Protein 6BG8 (pdb70)

Foldseek 3Di:
DFFDAFDLPLQLQAQEEEAQAEEEAPQAAEERHEYEHQHDAPVRYYHFDDDDAPQDTPRYYNYGYAYQVQDPVVDDQDPPDPGSNRSSVRNLVSLVRNLVQLQDPDGPPAHEDAADQEQAPDEDEAGHHEDLAHHEDEPAEHEYAPQQALQHAHGYAYNAEYEYEPPHQEYHYDRNDFLARYEYHYQAEYEGYAQYEEGHAYSYQAEYEYDHAYEYEDHHYHSHYYYYYYNYYGYHGDD/DFFDAFDLPLQLQAQEEEAQAEEEAPQAAEERHEYEHQHDAPVRYYHFDDDPAAQDTPRYYNYGYAYQPQDPVVDDDDPPDPGSNRSSVRNLVSLVRNLCQLQDPDGPPAHEAAADQEQAPEEDEAGEHEDLDHHEDEPAEHEYAPQQALLHAHGYAYNAEYEYEPPHQEYHYDNNDFLARYEYHYQAEYERYAQYEEGHAYSYQAEYEYDAAYEYEDHHYHNHYYYYYYNYYGYHTDD

Structure (mmCIF, N/CA/C/O backbone):
data_6BG8
#
_entry.id   6BG8
#
_cell.length_a   44.288
_cell.length_b   80.278
_cell.length_c   72.736
_cell.angle_alpha   90.000
_cell.angle_beta   105.519
_cell.angle_gamma   90.000
#
_symmetry.space_group_name_H-M   'P 1 21 1'
#
loop_
_entity.id
_entity.type
_entity.pdbx_description
1 polymer 'Ig domain protein, group 2 domain protein'
2 non-polymer 'SULFATE ION'
3 non-polymer GLYCEROL
4 non-polymer 'CHLORIDE ION'
5 non-polymer 'PHOSPHATE ION'
6 water water
#
loop_
_atom_site.group_PDB
_atom_site.id
_atom_site.type_symbol
_atom_site.label_atom_id
_atom_site.label_alt_id
_atom_site.label_comp_id
_atom_site.label_asym_id
_atom_site.label_entity_id
_atom_site.label_seq_id
_atom_site.pdbx_PDB_ins_code
_atom_site.Cartn_x
_atom_site.Cartn_y
_atom_site.Cartn_z
_atom_site.occupancy
_atom_site.B_iso_or_equiv
_atom_site.auth_seq_id
_atom_site.auth_comp_id
_atom_site.auth_asym_id
_atom_site.auth_atom_id
_atom_site.pdbx_PDB_model_num
ATOM 1 N N . MET A 1 1 ? -7.93394 -8.44361 5.96228 1.000 18.62267 1 MET A N 1
ATOM 2 C CA . MET A 1 1 ? -7.55889 -9.79402 6.35532 1.000 18.06247 1 MET A CA 1
ATOM 3 C C . MET A 1 1 ? -6.75086 -9.76318 7.64086 1.000 12.48622 1 MET A C 1
ATOM 4 O O . MET A 1 1 ? -6.19391 -8.72562 8.01240 1.000 11.34760 1 MET A O 1
ATOM 9 N N . ASN A 1 2 ? -6.69219 -10.91202 8.30303 1.000 9.05018 2 ASN A N 1
ATOM 10 C CA . ASN A 1 2 ? -5.88864 -11.04248 9.50805 1.000 7.15996 2 ASN A CA 1
ATOM 11 C C . ASN A 1 2 ? -4.43517 -10.70250 9.19619 1.000 10.45189 2 ASN A C 1
ATOM 12 O O . ASN A 1 2 ? -3.88175 -11.22405 8.21846 1.000 10.63827 2 ASN A O 1
ATOM 17 N N . PRO A 1 3 ? -3.78482 -9.85147 9.98749 1.000 7.54498 3 PRO A N 1
ATOM 18 C CA . PRO A 1 3 ? -2.35157 -9.60868 9.77429 1.000 8.08239 3 PRO A CA 1
ATOM 19 C C . PRO A 1 3 ? -1.55135 -10.88946 9.93761 1.000 9.59337 3 PRO A C 1
ATOM 20 O O . PRO A 1 3 ? -1.91828 -11.78845 10.70082 1.000 8.55042 3 PRO A O 1
ATOM 24 N N . LEU A 1 4 ? -0.44551 -10.96380 9.20213 1.000 5.82169 4 LEU A N 1
ATOM 25 C CA . LEU A 1 4 ? 0.51592 -12.04120 9.37406 1.000 8.19075 4 LEU A CA 1
ATOM 26 C C . LEU A 1 4 ? 1.39499 -11.73439 10.57938 1.000 6.39954 4 LEU A C 1
ATOM 27 O O . LEU A 1 4 ? 1.97127 -10.64750 10.67665 1.000 6.94682 4 LEU A O 1
ATOM 32 N N . ALA A 1 5 ? 1.46089 -12.66772 11.51509 1.000 5.53472 5 ALA A N 1
ATOM 33 C CA . ALA A 1 5 ? 2.30608 -12.46016 12.68453 1.000 6.62192 5 ALA A CA 1
ATOM 34 C C . ALA A 1 5 ? 3.76948 -12.67833 12.31724 1.000 4.50984 5 ALA A C 1
ATOM 35 O O . ALA A 1 5 ? 4.07752 -13.41265 11.37167 1.000 7.78093 5 ALA A O 1
ATOM 37 N N . PRO A 1 6 ? 4.69315 -12.06117 13.05283 1.000 7.30977 6 PRO A N 1
ATOM 38 C CA . PRO A 1 6 ? 6.11377 -12.31016 12.80578 1.000 7.62995 6 PRO A CA 1
ATOM 39 C C . PRO A 1 6 ? 6.50952 -13.72503 13.18757 1.000 8.52720 6 PRO A C 1
ATOM 40 O O . PRO A 1 6 ? 5.85868 -14.39587 13.98978 1.000 10.61271 6 PRO A O 1
ATOM 44 N N A GLU A 1 7 ? 7.59079 -14.18027 12.56637 0.583 8.77725 7 GLU A N 1
ATOM 45 N N B GLU A 1 7 ? 7.61353 -14.17862 12.59970 0.417 8.81951 7 GLU A N 1
ATOM 46 C CA A GLU A 1 7 ? 8.25908 -15.40832 12.96666 0.583 8.90879 7 GLU A CA 1
ATOM 47 C CA B GLU A 1 7 ? 8.22141 -15.44893 12.97710 0.417 8.94267 7 GLU A CA 1
ATOM 48 C C A GLU A 1 7 ? 9.25069 -15.07365 14.07393 0.583 8.97741 7 GLU A C 1
ATOM 49 C C B GLU A 1 7 ? 9.30425 -15.19022 14.01993 0.417 9.04441 7 GLU A C 1
ATOM 50 O O A GLU A 1 7 ? 10.13449 -14.22945 13.88493 0.583 9.60799 7 GLU A O 1
ATOM 51 O O B GLU A 1 7 ? 10.30722 -14.52614 13.73049 0.417 8.96856 7 GLU A O 1
ATOM 62 N N . LEU A 1 8 ? 9.10605 -15.72568 15.22757 1.000 7.25320 8 LEU A N 1
ATOM 63 C CA . LEU A 1 8 ? 10.02405 -15.47385 16.33497 1.000 4.93263 8 LEU A CA 1
ATOM 64 C C . LEU A 1 8 ? 11.22418 -16.40764 16.34295 1.000 7.10455 8 LEU A C 1
ATOM 65 O O . LEU A 1 8 ? 12.23396 -16.08579 16.97251 1.000 7.49639 8 LEU A O 1
ATOM 70 N N . GLY A 1 9 ? 11.14598 -17.54425 15.66630 1.000 9.01770 9 GLY A N 1
ATOM 71 C CA . GLY A 1 9 ? 12.29464 -18.42725 15.63341 1.000 9.09728 9 GLY A CA 1
ATOM 72 C C . GLY A 1 9 ? 12.66754 -18.85592 17.03568 1.000 5.43133 9 GLY A C 1
ATOM 73 O O . GLY A 1 9 ? 11.80963 -19.21628 17.85218 1.000 8.22547 9 GLY A O 1
ATOM 74 N N . GLU A 1 10 ? 13.96453 -18.77284 17.33365 1.000 7.77339 10 GLU A N 1
ATOM 75 C CA . GLU A 1 10 ? 14.46191 -19.25653 18.61546 1.000 8.17401 10 GLU A CA 1
ATOM 76 C C . GLU A 1 10 ? 13.95518 -18.42067 19.78261 1.000 7.13746 10 GLU A C 1
ATOM 77 O O . GLU A 1 10 ? 13.87393 -18.92321 20.90965 1.000 8.05540 10 GLU A O 1
ATOM 83 N N . VAL A 1 11 ? 13.62719 -17.14484 19.55597 1.000 6.27461 11 VAL A N 1
ATOM 84 C CA . VAL A 1 11 ? 13.30655 -16.29704 20.70331 1.000 6.83228 11 VAL A CA 1
ATOM 85 C C . VAL A 1 11 ? 11.88286 -16.48910 21.19948 1.000 10.04551 11 VAL A C 1
ATOM 86 O O . VAL A 1 11 ? 11.50988 -15.87428 22.20786 1.000 8.29518 11 VAL A O 1
ATOM 90 N N . ALA A 1 12 ? 11.08165 -17.33889 20.54305 1.000 8.42840 12 ALA A N 1
ATOM 91 C CA . ALA A 1 12 ? 9.78116 -17.71549 21.09704 1.000 11.76221 12 ALA A CA 1
ATOM 92 C C . ALA A 1 12 ? 9.90804 -18.32327 22.48942 1.000 7.69085 12 ALA A C 1
ATOM 93 O O . ALA A 1 12 ? 8.96683 -18.25153 23.28553 1.000 10.69886 12 ALA A O 1
ATOM 95 N N . ARG A 1 13 ? 11.06435 -18.91488 22.80547 1.000 9.01722 13 ARG A N 1
ATOM 96 C CA . ARG A 1 13 ? 11.25593 -19.55759 24.10184 1.000 8.35980 13 ARG A CA 1
ATOM 97 C C . ARG A 1 13 ? 11.37164 -18.56271 25.24658 1.000 7.29775 13 ARG A C 1
ATOM 98 O O . ARG A 1 13 ? 11.24775 -18.96066 26.40997 1.000 8.64855 13 ARG A O 1
ATOM 106 N N . PHE A 1 14 ? 11.65135 -17.29757 24.96312 1.000 7.53698 14 PHE A N 1
ATOM 107 C CA . PHE A 1 14 ? 11.95592 -16.34560 26.02511 1.000 7.66966 14 PHE A CA 1
ATOM 108 C C . PHE A 1 14 ? 10.69532 -15.66119 26.52916 1.000 12.06863 14 PHE A C 1
ATOM 109 O O . PHE A 1 14 ? 9.84749 -15.23381 25.73698 1.000 8.64912 14 PHE A O 1
ATOM 117 N N . ALA A 1 15 ? 10.58185 -15.56844 27.85512 1.000 7.86527 15 ALA A N 1
ATOM 118 C CA . ALA A 1 15 ? 9.71032 -14.57694 28.47353 1.000 4.35141 15 ALA A CA 1
ATOM 119 C C . ALA A 1 15 ? 10.33571 -13.18752 28.39415 1.000 6.61978 15 ALA A C 1
ATOM 120 O O . ALA A 1 15 ? 9.63934 -12.19125 28.17154 1.000 8.50882 15 ALA A O 1
ATOM 122 N N . MET A 1 16 ? 11.65467 -13.10110 28.57203 1.000 6.65144 16 MET A N 1
ATOM 123 C CA . MET A 1 16 ? 12.35297 -11.82700 28.54174 1.000 8.20078 16 MET A CA 1
ATOM 124 C C . MET A 1 16 ? 13.70947 -12.01170 27.88683 1.000 6.59177 16 MET A C 1
ATOM 125 O O . MET A 1 16 ? 14.41050 -12.99122 28.15355 1.000 6.99120 16 MET A O 1
ATOM 130 N N . LEU A 1 17 ? 14.07615 -11.05462 27.04316 1.000 5.93358 17 LEU A N 1
ATOM 131 C CA . LEU A 1 17 ? 15.32954 -11.13369 26.30515 1.000 4.77187 17 LEU A CA 1
ATOM 132 C C . LEU A 1 17 ? 15.82112 -9.72243 26.03844 1.000 5.08063 17 LEU A C 1
ATOM 133 O O . LEU A 1 17 ? 15.06233 -8.88753 25.53969 1.000 7.38918 17 LEU A O 1
ATOM 138 N N . ALA A 1 18 ? 17.08464 -9.45724 26.35597 1.000 5.78289 18 ALA A N 1
ATOM 139 C CA . ALA A 1 18 ? 17.63475 -8.12352 26.18569 1.000 6.85051 18 ALA A CA 1
ATOM 140 C C . ALA A 1 18 ? 19.06579 -8.21381 25.67427 1.000 4.77489 18 ALA A C 1
ATOM 141 O O . ALA A 1 18 ? 19.75566 -9.21589 25.86335 1.000 5.41936 18 ALA A O 1
ATOM 143 N N . SER A 1 19 ? 19.50101 -7.13723 25.01669 1.000 7.56709 19 SER A N 1
ATOM 144 C CA . SER A 1 19 ? 20.89157 -7.02979 24.58983 1.000 5.90114 19 SER A CA 1
ATOM 145 C C . SER A 1 19 ? 21.83323 -6.86802 25.77965 1.000 7.67459 19 SER A C 1
ATOM 146 O O . SER A 1 19 ? 22.86838 -7.54189 25.86150 1.000 5.16733 19 SER A O 1
ATOM 149 N N . GLN A 1 20 ? 21.50793 -5.96760 26.70861 1.000 4.72108 20 GLN A N 1
ATOM 150 C CA . GLN A 1 20 ? 22.49100 -5.50833 27.69031 1.000 6.35433 20 GLN A CA 1
ATOM 151 C C . GLN A 1 20 ? 22.26022 -6.04269 29.09228 1.000 9.80990 20 GLN A C 1
ATOM 152 O O . GLN A 1 20 ? 23.21606 -6.45092 29.75892 1.000 7.26289 20 GLN A O 1
ATOM 158 N N . ALA A 1 21 ? 21.01871 -6.05434 29.56276 1.000 4.55700 21 ALA A N 1
ATOM 159 C CA . ALA A 1 21 ? 20.77189 -6.39862 30.96119 1.000 2.77057 21 ALA A CA 1
ATOM 160 C C . ALA A 1 21 ? 19.30334 -6.72824 31.16333 1.000 8.01750 21 ALA A C 1
ATOM 161 O O . ALA A 1 21 ? 18.43006 -6.22442 30.45019 1.000 6.66183 21 ALA A O 1
ATOM 163 N N . ILE A 1 22 ? 19.04752 -7.58379 32.14814 1.000 6.61767 22 ILE A N 1
ATOM 164 C CA . ILE A 1 22 ? 17.70857 -7.79938 32.68793 1.000 6.40047 22 ILE A CA 1
ATOM 165 C C . ILE A 1 22 ? 17.82377 -7.63209 34.19125 1.000 8.54260 22 ILE A C 1
ATOM 166 O O . ILE A 1 22 ? 18.67332 -8.27228 34.82474 1.000 8.06871 22 ILE A O 1
ATOM 171 N N . THR A 1 23 ? 17.01588 -6.74621 34.75615 1.000 8.97409 23 THR A N 1
ATOM 172 C CA . THR A 1 23 ? 17.09828 -6.44787 36.17872 1.000 6.45246 23 THR A CA 1
ATOM 173 C C . THR A 1 23 ? 15.71604 -6.49406 36.80730 1.000 8.76386 23 THR A C 1
ATOM 174 O O . THR A 1 23 ? 14.69610 -6.30640 36.13659 1.000 9.21170 23 THR A O 1
ATOM 178 N N . THR A 1 24 ? 15.70281 -6.72944 38.12309 1.000 7.80385 24 THR A N 1
ATOM 179 C CA . THR A 1 24 ? 14.46497 -6.71621 38.88663 1.000 9.10319 24 THR A CA 1
ATOM 180 C C . THR A 1 24 ? 14.73739 -6.22202 40.29855 1.000 9.90104 24 THR A C 1
ATOM 181 O O . THR A 1 24 ? 15.81598 -6.43806 40.86738 1.000 7.89040 24 THR A O 1
ATOM 185 N N . THR A 1 25 ? 13.74617 -5.53604 40.84497 1.000 7.72531 25 THR A N 1
ATOM 186 C CA . THR A 1 25 ? 13.64935 -5.37369 42.27903 1.000 7.56014 25 THR A CA 1
ATOM 187 C C . THR A 1 25 ? 13.07285 -6.65205 42.88309 1.000 7.54588 25 THR A C 1
ATOM 188 O O . THR A 1 25 ? 12.70605 -7.59229 42.17544 1.000 8.02751 25 THR A O 1
ATOM 192 N N . SER A 1 26 ? 13.02021 -6.70383 44.21040 1.000 7.83565 26 SER A N 1
ATOM 193 C CA . SER A 1 26 ? 12.47415 -7.89484 44.83807 1.000 4.77045 26 SER A CA 1
ATOM 194 C C . SER A 1 26 ? 10.97482 -7.99633 44.54540 1.000 8.03379 26 SER A C 1
ATOM 195 O O . SER A 1 26 ? 10.31465 -7.01143 44.21035 1.000 12.15134 26 SER A O 1
ATOM 198 N N . GLY A 1 27 ? 10.44673 -9.21118 44.64216 1.000 8.66902 27 GLY A N 1
ATOM 199 C CA . GLY A 1 27 ? 9.01805 -9.42490 44.53675 1.000 10.44199 27 GLY A CA 1
ATOM 200 C C . GLY A 1 27 ? 8.49553 -9.80668 43.17087 1.000 8.51294 27 GLY A C 1
ATOM 201 O O . GLY A 1 27 ? 7.26822 -9.81604 42.97833 1.000 9.55540 27 GLY A O 1
ATOM 202 N N . SER A 1 28 ? 9.37049 -10.11963 42.22238 1.000 7.13110 28 SER A N 1
ATOM 203 C CA . SER A 1 28 ? 8.96736 -10.50394 40.87804 1.000 5.51923 28 SER A CA 1
ATOM 204 C C . SER A 1 28 ? 8.77594 -12.01515 40.79094 1.000 9.70416 28 SER A C 1
ATOM 205 O O . SER A 1 28 ? 9.35502 -12.78845 41.56215 1.000 10.60118 28 SER A O 1
ATOM 208 N N . ALA A 1 29 ? 7.94438 -12.42933 39.83562 1.000 7.66029 29 ALA A N 1
ATOM 209 C CA . ALA A 1 29 ? 7.66868 -13.84491 39.59170 1.000 10.10209 29 ALA A CA 1
ATOM 210 C C . ALA A 1 29 ? 7.48997 -14.03871 38.09623 1.000 8.46341 29 ALA A C 1
ATOM 211 O O . ALA A 1 29 ? 6.48736 -13.58138 37.53671 1.000 10.54261 29 ALA A O 1
ATOM 213 N N . ILE A 1 30 ? 8.43710 -14.72722 37.45223 1.000 9.40754 30 ILE A N 1
ATOM 214 C CA . ILE A 1 30 ? 8.39652 -14.97810 36.01304 1.000 9.87297 30 ILE A CA 1
ATOM 215 C C . ILE A 1 30 ? 8.12406 -16.45931 35.78963 1.000 8.08542 30 ILE A C 1
ATOM 216 O O . ILE A 1 30 ? 8.66717 -17.30963 36.50345 1.000 9.35825 30 ILE A O 1
ATOM 221 N N . VAL A 1 31 ? 7.26791 -16.76817 34.80459 1.000 8.74609 31 VAL A N 1
ATOM 222 C CA . VAL A 1 31 ? 6.74071 -18.11799 34.60851 1.000 7.34854 31 VAL A CA 1
ATOM 223 C C . VAL A 1 31 ? 6.72558 -18.48114 33.12464 1.000 8.12320 31 VAL A C 1
ATOM 224 O O . VAL A 1 31 ? 6.38056 -17.65356 32.27387 1.000 10.54613 31 VAL A O 1
ATOM 228 N N . ASP A 1 32 ? 7.11017 -19.72611 32.82349 1.000 8.95074 32 ASP A N 1
ATOM 229 C CA . ASP A 1 32 ? 6.85702 -20.41229 31.55052 1.000 8.20037 32 ASP A CA 1
ATOM 230 C C . ASP A 1 32 ? 7.70443 -19.89033 30.39613 1.000 10.72570 32 ASP A C 1
ATOM 231 O O . ASP A 1 32 ? 7.39835 -20.16969 29.23122 1.000 9.75651 32 ASP A O 1
ATOM 236 N N . GLY A 1 33 ? 8.76428 -19.13952 30.67981 1.000 8.82356 33 GLY A N 1
ATOM 237 C CA . GLY A 1 33 ? 9.66272 -18.69498 29.63173 1.000 10.55806 33 GLY A CA 1
ATOM 238 C C . GLY A 1 33 ? 11.07142 -18.55819 30.16674 1.000 8.70840 33 GLY A C 1
ATOM 239 O O . GLY A 1 33 ? 11.29619 -18.50727 31.37736 1.000 10.73803 33 GLY A O 1
ATOM 240 N N . ASP A 1 34 ? 12.01618 -18.47420 29.24033 1.000 9.28362 34 ASP A N 1
ATOM 241 C CA . ASP A 1 34 ? 13.43054 -18.31566 29.55061 1.000 6.38271 34 ASP A CA 1
ATOM 242 C C . ASP A 1 34 ? 13.81255 -16.83839 29.65682 1.000 7.12026 34 ASP A C 1
ATOM 243 O O . ASP A 1 34 ? 13.09481 -15.94560 29.20229 1.000 7.41573 34 ASP A O 1
ATOM 248 N N . LEU A 1 35 ? 14.97480 -16.59494 30.25213 1.000 6.67104 35 LEU A N 1
ATOM 249 C CA . LEU A 1 35 ? 15.58500 -15.27291 30.31204 1.000 5.20365 35 LEU A CA 1
ATOM 250 C C . LEU A 1 35 ? 16.89036 -15.30561 29.53070 1.000 7.01648 35 LEU A C 1
ATOM 251 O O . LEU A 1 35 ? 17.64121 -16.28550 29.60108 1.000 9.36793 35 LEU A O 1
ATOM 256 N N . GLY A 1 36 ? 17.16445 -14.23911 28.78900 1.000 7.62026 36 GLY A N 1
ATOM 257 C CA . GLY A 1 36 ? 18.41787 -14.18094 28.06936 1.000 5.78297 36 GLY A CA 1
ATOM 258 C C . GLY A 1 36 ? 18.99928 -12.79041 27.97996 1.000 8.71077 36 GLY A C 1
ATOM 259 O O . GLY A 1 36 ? 18.25842 -11.81439 27.82980 1.000 6.57050 36 GLY A O 1
ATOM 260 N N . ILE A 1 37 ? 20.32823 -12.69851 28.09027 1.000 4.80891 37 ILE A N 1
ATOM 261 C CA . ILE A 1 37 ? 21.08917 -11.49624 27.78050 1.000 8.83779 37 ILE A CA 1
ATOM 262 C C . ILE A 1 37 ? 22.00199 -11.83997 26.60890 1.000 5.73247 37 ILE A C 1
ATOM 263 O O . ILE A 1 37 ? 22.68739 -12.87007 26.63247 1.000 7.10215 37 ILE A O 1
ATOM 268 N N . LEU A 1 38 ? 21.98218 -11.00279 25.57075 1.000 5.00788 38 LEU A N 1
ATOM 269 C CA . LEU A 1 38 ? 22.64271 -11.35589 24.31820 1.000 4.84629 38 LEU A CA 1
ATOM 270 C C . LEU A 1 38 ? 24.06403 -10.82463 24.19780 1.000 6.93425 38 LEU A C 1
ATOM 271 O O . LEU A 1 38 ? 24.89913 -11.47619 23.55874 1.000 7.76828 38 LEU A O 1
ATOM 276 N N . ASP A 1 39 ? 24.35665 -9.64733 24.75834 1.000 7.18426 39 ASP A N 1
ATOM 277 C CA . ASP A 1 39 ? 25.59254 -8.95159 24.41769 1.000 7.96136 39 ASP A CA 1
ATOM 278 C C . ASP A 1 39 ? 26.39073 -8.53694 25.64329 1.000 6.87119 39 ASP A C 1
ATOM 279 O O . ASP A 1 39 ? 27.26435 -7.67015 25.53053 1.000 7.55196 39 ASP A O 1
ATOM 284 N N . GLN A 1 40 ? 26.10469 -9.12879 26.80392 1.000 7.69341 40 GLN A N 1
ATOM 285 C CA . GLN A 1 40 ? 26.90352 -8.93840 28.01189 1.000 7.26804 40 GLN A CA 1
ATOM 286 C C . GLN A 1 40 ? 26.89817 -10.23850 28.80780 1.000 7.06473 40 GLN A C 1
ATOM 287 O O . GLN A 1 40 ? 26.08899 -11.13566 28.56723 1.000 7.79465 40 GLN A O 1
ATOM 293 N N . ALA A 1 41 ? 27.82049 -10.33142 29.76467 1.000 7.11272 41 ALA A N 1
ATOM 294 C CA . ALA A 1 41 ? 27.94919 -11.52553 30.59330 1.000 10.07064 41 ALA A CA 1
ATOM 295 C C . ALA A 1 41 ? 26.81334 -11.62345 31.62008 1.000 8.69131 41 ALA A C 1
ATOM 296 O O . ALA A 1 41 ? 26.05757 -10.68038 31.85316 1.000 7.68891 41 ALA A O 1
ATOM 298 N N . ARG A 1 42 ? 26.71126 -12.80871 32.23762 1.000 7.42466 42 ARG A N 1
ATOM 299 C CA . ARG A 1 42 ? 25.73020 -13.09544 33.28181 1.000 9.23889 42 ARG A CA 1
ATOM 300 C C . ARG A 1 42 ? 25.76128 -12.07870 34.41963 1.000 7.36002 42 ARG A C 1
ATOM 301 O O . ARG A 1 42 ? 24.75867 -11.91361 35.12299 1.000 8.79145 42 ARG A O 1
ATOM 309 N N . SER A 1 43 ? 26.89025 -11.39845 34.61995 1.000 9.89321 43 SER A N 1
ATOM 310 C CA . SER A 1 43 ? 26.96597 -10.37390 35.65507 1.000 8.75253 43 SER A CA 1
ATOM 311 C C . SER A 1 43 ? 25.99292 -9.22521 35.40611 1.000 9.37972 43 SER A C 1
ATOM 312 O O . SER A 1 43 ? 25.71430 -8.44494 36.32484 1.000 8.84345 43 SER A O 1
ATOM 315 N N . TYR A 1 44 ? 25.44547 -9.11391 34.20320 1.000 8.44986 44 TYR A N 1
ATOM 316 C CA . TYR A 1 44 ? 24.50431 -8.04559 33.91655 1.000 7.40758 44 TYR A CA 1
ATOM 317 C C . TYR A 1 44 ? 23.06864 -8.39963 34.29436 1.000 7.21166 44 TYR A C 1
ATOM 318 O O . TYR A 1 44 ? 22.18222 -7.56151 34.11862 1.000 9.83803 44 TYR A O 1
ATOM 327 N N . TYR A 1 45 ? 22.81757 -9.61287 34.80127 1.000 7.77353 45 TYR A N 1
ATOM 328 C CA . TYR A 1 45 ? 21.59187 -9.88888 35.54130 1.000 8.81372 45 TYR A CA 1
ATOM 329 C C . TYR A 1 45 ? 21.69872 -9.24599 36.91743 1.000 11.75677 45 TYR A C 1
ATOM 330 O O . TYR A 1 45 ? 22.71645 -9.40512 37.59909 1.000 9.11962 45 TYR A O 1
ATOM 339 N N . ALA A 1 46 ? 20.66193 -8.51549 37.33033 1.000 7.13527 46 ALA A N 1
ATOM 340 C CA . ALA A 1 46 ? 20.65103 -7.88107 38.64549 1.000 7.50043 46 ALA A CA 1
ATOM 341 C C . ALA A 1 46 ? 19.32756 -8.13841 39.34957 1.000 8.10226 46 ALA A C 1
ATOM 342 O O . ALA A 1 46 ? 18.25558 -8.04918 38.74123 1.000 8.23401 46 ALA A O 1
ATOM 344 N N . GLY A 1 47 ? 19.41037 -8.45342 40.64495 1.000 8.02175 47 GLY A N 1
ATOM 345 C CA . GLY A 1 47 ? 18.24003 -8.59160 41.48199 1.000 6.94370 47 GLY A CA 1
ATOM 346 C C . GLY A 1 47 ? 17.68556 -9.99271 41.58553 1.000 6.42373 47 GLY A C 1
ATOM 347 O O . GLY A 1 47 ? 16.75393 -10.21307 42.37279 1.000 9.08029 47 GLY A O 1
ATOM 348 N N . PHE A 1 48 ? 18.21691 -10.94468 40.81976 1.000 8.02958 48 PHE A N 1
ATOM 349 C CA . PHE A 1 48 ? 17.70905 -12.30731 40.81260 1.000 9.16538 48 PHE A CA 1
ATOM 350 C C . PHE A 1 48 ? 18.50306 -13.18113 41.77784 1.000 10.86846 48 PHE A C 1
ATOM 351 O O . PHE A 1 48 ? 19.61904 -12.84878 42.19139 1.000 14.55814 48 PHE A O 1
ATOM 359 N N . THR A 1 49 ? 17.91030 -14.31517 42.12809 1.000 9.94547 49 THR A N 1
ATOM 360 C CA . THR A 1 49 ? 18.48541 -15.23795 43.10756 1.000 7.75898 49 THR A CA 1
ATOM 361 C C . THR A 1 49 ? 18.80770 -16.57210 42.45380 1.000 8.60464 49 THR A C 1
ATOM 362 O O . THR A 1 49 ? 17.87990 -17.35930 42.18623 1.000 10.89122 49 THR A O 1
ATOM 366 N N . PRO A 1 50 ? 20.07746 -16.87740 42.17763 1.000 15.56856 50 PRO A N 1
ATOM 367 C CA . PRO A 1 50 ? 20.40944 -18.18139 41.58737 1.000 7.10820 50 PRO A CA 1
ATOM 368 C C . PRO A 1 50 ? 19.82700 -19.32839 42.40406 1.000 9.90172 50 PRO A C 1
ATOM 369 O O . PRO A 1 50 ? 19.87874 -19.33497 43.64088 1.000 11.49920 50 PRO A O 1
ATOM 373 N N . GLY A 1 51 ? 19.24703 -20.29353 41.70331 1.000 10.54929 51 GLY A N 1
ATOM 374 C CA . GLY A 1 51 ? 18.61499 -21.43343 42.32983 1.000 10.00680 51 GLY A CA 1
ATOM 375 C C . GLY A 1 51 ? 19.55645 -22.61007 42.47829 1.000 15.06644 51 GLY A C 1
ATOM 376 O O . GLY A 1 51 ? 20.78238 -22.47624 42.43016 1.000 12.07227 51 GLY A O 1
ATOM 377 N N . VAL A 1 52 ? 18.95680 -23.78670 42.67119 1.000 11.85040 52 VAL A N 1
ATOM 378 C CA . VAL A 1 52 ? 19.73092 -24.99412 42.93800 1.000 11.09546 52 VAL A CA 1
ATOM 379 C C . VAL A 1 52 ? 20.56167 -25.37194 41.72189 1.000 11.50784 52 VAL A C 1
ATOM 380 O O . VAL A 1 52 ? 21.75576 -25.66994 41.83488 1.000 11.13128 52 VAL A O 1
ATOM 384 N N . ASN A 1 53 ? 19.94357 -25.37433 40.54924 1.000 10.53443 53 ASN A N 1
ATOM 385 C CA . ASN A 1 53 ? 20.59596 -25.80455 39.32221 1.000 16.04579 53 ASN A CA 1
ATOM 386 C C . ASN A 1 53 ? 21.07579 -24.61045 38.50332 1.000 16.23523 53 ASN A C 1
ATOM 387 O O . ASN A 1 53 ? 20.43687 -23.55569 38.47285 1.000 14.27615 53 ASN A O 1
ATOM 392 N N . ALA A 1 54 ? 22.21233 -24.79512 37.83424 1.000 12.67842 54 ALA A N 1
ATOM 393 C CA . ALA A 1 54 ? 22.81769 -23.72643 37.04306 1.000 11.43006 54 ALA A CA 1
ATOM 394 C C . ALA A 1 54 ? 21.84480 -23.19808 35.99869 1.000 12.88856 54 ALA A C 1
ATOM 395 O O . ALA A 1 54 ? 21.32155 -23.95593 35.17814 1.000 16.35425 54 ALA A O 1
ATOM 397 N N . GLY A 1 55 ? 21.63105 -21.88504 36.01770 1.000 9.26057 55 GLY A N 1
ATOM 398 C CA . GLY A 1 55 ? 20.70968 -21.22431 35.13000 1.000 10.28321 55 GLY A CA 1
ATOM 399 C C . GLY A 1 55 ? 19.37681 -20.90046 35.76663 1.000 9.02547 55 GLY A C 1
ATOM 400 O O . GLY A 1 55 ? 18.67776 -20.00079 35.28805 1.000 10.00260 55 GLY A O 1
ATOM 401 N N . GLU A 1 56 ? 19.01622 -21.60302 36.84034 1.000 8.82835 56 GLU A N 1
ATOM 402 C CA . GLU A 1 56 ? 17.77105 -21.32960 37.54010 1.000 10.03915 56 GLU A CA 1
ATOM 403 C C . GLU A 1 56 ? 17.86717 -20.04170 38.34534 1.000 7.81063 56 GLU A C 1
ATOM 404 O O . GLU A 1 56 ? 18.91963 -19.69233 38.88647 1.000 8.82602 56 GLU A O 1
ATOM 410 N N . PHE A 1 57 ? 16.74476 -19.33402 38.41247 1.000 5.76264 57 PHE A N 1
ATOM 411 C CA . PHE A 1 57 ? 16.53332 -18.24792 39.35222 1.000 6.01751 57 PHE A CA 1
ATOM 412 C C . PHE A 1 57 ? 15.32266 -18.60795 40.19958 1.000 7.04426 57 PHE A C 1
ATOM 413 O O . PHE A 1 57 ? 14.35302 -19.17023 39.68206 1.000 8.55803 57 PHE A O 1
ATOM 421 N N . ASP A 1 58 ? 15.36392 -18.26593 41.49322 1.000 9.12001 58 ASP A N 1
ATOM 422 C CA . ASP A 1 58 ? 14.21579 -18.54245 42.35495 1.000 7.96296 58 ASP A CA 1
ATOM 423 C C . ASP A 1 58 ? 12.96949 -17.80417 41.88179 1.000 6.94799 58 ASP A C 1
ATOM 424 O O . ASP A 1 58 ? 11.84719 -18.26865 42.10891 1.000 8.81155 58 ASP A O 1
ATOM 429 N N . GLU A 1 59 ? 13.15109 -16.65804 41.22613 1.000 6.94769 59 GLU A N 1
ATOM 430 C CA . GLU A 1 59 ? 12.07226 -15.82468 40.70928 1.000 12.94264 59 GLU A CA 1
ATOM 431 C C . GLU A 1 59 ? 11.44650 -16.37733 39.44035 1.000 11.03543 59 GLU A C 1
ATOM 432 O O . GLU A 1 59 ? 10.45483 -15.81429 38.95708 1.000 11.03561 59 GLU A O 1
ATOM 438 N N . LEU A 1 60 ? 11.99538 -17.45709 38.89887 1.000 6.75452 60 LEU A N 1
ATOM 439 C CA . LEU A 1 60 ? 11.66732 -17.92579 37.55906 1.000 6.74716 60 LEU A CA 1
ATOM 440 C C . LEU A 1 60 ? 11.25251 -19.38637 37.63531 1.000 7.67310 60 LEU A C 1
ATOM 441 O O . LEU A 1 60 ? 12.02542 -20.23194 38.09349 1.000 8.92508 60 LEU A O 1
ATOM 446 N N . THR A 1 61 ? 10.03749 -19.68709 37.18991 1.000 7.13971 61 THR A N 1
ATOM 447 C CA A THR A 1 61 ? 9.57341 -21.06352 37.17551 0.130 9.46421 61 THR A CA 1
ATOM 448 C CA B THR A 1 61 ? 9.48650 -21.03572 37.18416 0.870 9.31661 61 THR A CA 1
ATOM 449 C C . THR A 1 61 ? 9.27734 -21.49912 35.74575 1.000 8.67713 61 THR A C 1
ATOM 450 O O . THR A 1 61 ? 8.80786 -20.71840 34.91466 1.000 11.16961 61 THR A O 1
ATOM 457 N N . ASN A 1 62 ? 9.61254 -22.76076 35.45931 1.000 11.96730 62 ASN A N 1
ATOM 458 C CA . ASN A 1 62 ? 9.47537 -23.34401 34.12280 1.000 8.98710 62 ASN A CA 1
ATOM 459 C C . ASN A 1 62 ? 10.25483 -22.52799 33.08820 1.000 8.25889 62 ASN A C 1
ATOM 460 O O . ASN A 1 62 ? 9.75548 -22.19187 32.01187 1.000 11.50846 62 ASN A O 1
ATOM 465 N N . GLY A 1 63 ? 11.49158 -22.20114 33.43838 1.000 6.58871 63 GLY A N 1
ATOM 466 C CA . GLY A 1 63 ? 12.36805 -21.47337 32.54431 1.000 9.44533 63 GLY A CA 1
ATOM 467 C C . GLY A 1 63 ? 13.74874 -21.40448 33.15024 1.000 7.17984 63 GLY A C 1
ATOM 468 O O . GLY A 1 63 ? 13.93350 -21.66806 34.34383 1.000 7.89545 63 GLY A O 1
ATOM 469 N N . LEU A 1 64 ? 14.72151 -21.06556 32.30477 1.000 6.52863 64 LEU A N 1
ATOM 470 C CA . LEU A 1 64 ? 16.10028 -20.88454 32.73533 1.000 9.25826 64 LEU A CA 1
ATOM 471 C C . LEU A 1 64 ? 16.62330 -19.56129 32.19406 1.000 8.80988 64 LEU A C 1
ATOM 472 O O . LEU A 1 64 ? 16.09372 -19.00956 31.22603 1.000 8.05166 64 LEU A O 1
ATOM 477 N N . SER A 1 65 ? 17.68062 -19.06081 32.82375 1.000 7.92331 65 SER A N 1
ATOM 478 C CA . SER A 1 65 ? 18.37307 -17.87162 32.34931 1.000 7.55908 65 SER A CA 1
ATOM 479 C C . SER A 1 65 ? 19.65148 -18.24849 31.60852 1.000 9.49791 65 SER A C 1
ATOM 480 O O . SER A 1 65 ? 20.26669 -19.28559 31.87051 1.000 7.25497 65 SER A O 1
ATOM 483 N N . TYR A 1 66 ? 20.04478 -17.38623 30.67161 1.000 6.75695 66 TYR A N 1
ATOM 484 C CA . TYR A 1 66 ? 21.12477 -17.66766 29.73887 1.000 7.42133 66 TYR A CA 1
ATOM 485 C C . TYR A 1 66 ? 21.96625 -16.42526 29.51679 1.000 4.87658 66 TYR A C 1
ATOM 486 O O . TYR A 1 66 ? 21.43036 -15.31654 29.41980 1.000 8.11973 66 TYR A O 1
ATOM 495 N N . ALA A 1 67 ? 23.28255 -16.62366 29.43563 1.000 6.21058 67 ALA A N 1
ATOM 496 C CA . ALA A 1 67 ? 24.21326 -15.59934 28.98259 1.000 7.73385 67 ALA A CA 1
ATOM 497 C C . ALA A 1 67 ? 25.36417 -16.28627 28.26403 1.000 10.23131 67 ALA A C 1
ATOM 498 O O . ALA A 1 67 ? 25.63834 -17.46708 28.47988 1.000 7.22441 67 ALA A O 1
ATOM 500 N N . GLY A 1 68 ? 26.02463 -15.53752 27.38065 1.000 8.33488 68 GLY A N 1
ATOM 501 C CA . GLY A 1 68 ? 27.01801 -16.14316 26.50646 1.000 7.88381 68 GLY A CA 1
ATOM 502 C C . GLY A 1 68 ? 28.28880 -16.58651 27.20217 1.000 8.72272 68 GLY A C 1
ATOM 503 O O . GLY A 1 68 ? 29.02493 -17.41666 26.65203 1.000 11.66183 68 GLY A O 1
ATOM 504 N N . ASP A 1 69 ? 28.57361 -16.04956 28.38422 1.000 7.43890 69 ASP A N 1
ATOM 505 C CA . ASP A 1 69 ? 29.72495 -16.51641 29.14857 1.000 10.15636 69 ASP A CA 1
ATOM 506 C C . ASP A 1 69 ? 29.42849 -17.78157 29.94886 1.000 9.96478 69 ASP A C 1
ATOM 507 O O . ASP A 1 69 ? 30.34481 -18.31606 30.58134 1.000 10.47335 69 ASP A O 1
ATOM 512 N N . ASP A 1 70 ? 28.18735 -18.27344 29.93167 1.000 6.90340 70 ASP A N 1
ATOM 513 C CA . ASP A 1 70 ? 27.83223 -19.47375 30.68978 1.000 7.51728 70 ASP A CA 1
ATOM 514 C C . ASP A 1 70 ? 28.67536 -20.65476 30.23439 1.000 8.68214 70 ASP A C 1
ATOM 515 O O . ASP A 1 70 ? 28.58892 -21.08113 29.07700 1.000 9.30776 70 ASP A O 1
ATOM 520 N N . SER A 1 71 ? 29.49628 -21.18360 31.14033 1.000 9.93535 71 SER A N 1
ATOM 521 C CA . SER A 1 71 ? 30.36016 -22.30367 30.80389 1.000 10.00254 71 SER A CA 1
ATOM 522 C C . SER A 1 71 ? 29.65276 -23.62771 31.06624 1.000 11.05964 71 SER A C 1
ATOM 523 O O . SER A 1 71 ? 28.75110 -23.72128 31.90672 1.000 8.51402 71 SER A O 1
ATOM 526 N N . THR A 1 72 ? 30.07787 -24.65369 30.33268 1.000 14.24340 72 THR A N 1
ATOM 527 C CA . THR A 1 72 ? 29.66608 -26.03450 30.55928 1.000 12.04796 72 THR A CA 1
ATOM 528 C C . THR A 1 72 ? 30.90146 -26.84184 30.93434 1.000 13.36986 72 THR A C 1
ATOM 529 O O . THR A 1 72 ? 31.82431 -26.96147 30.11170 1.000 14.47067 72 THR A O 1
ATOM 533 N N . PRO A 1 73 ? 30.99881 -27.38848 32.15453 1.000 12.49758 73 PRO A N 1
ATOM 534 C CA . PRO A 1 73 ? 30.03801 -27.22404 33.25656 1.000 12.69441 73 PRO A CA 1
ATOM 535 C C . PRO A 1 73 ? 30.06049 -25.80426 33.81206 1.000 12.01677 73 PRO A C 1
ATOM 536 O O . PRO A 1 73 ? 31.02889 -25.07623 33.57040 1.000 14.30564 73 PRO A O 1
ATOM 540 N N . PRO A 1 74 ? 29.02814 -25.41954 34.57717 1.000 12.30522 74 PRO A N 1
ATOM 541 C CA . PRO A 1 74 ? 27.87993 -26.22583 34.98942 1.000 6.10390 74 PRO A CA 1
ATOM 542 C C . PRO A 1 74 ? 26.59423 -25.95055 34.21541 1.000 9.00633 74 PRO A C 1
ATOM 543 O O . PRO A 1 74 ? 25.60423 -26.64526 34.43204 1.000 10.91896 74 PRO A O 1
ATOM 547 N N . TYR A 1 75 ? 26.60253 -24.94802 33.34044 1.000 8.43860 75 TYR A N 1
ATOM 548 C CA . TYR A 1 75 ? 25.40039 -24.58895 32.60012 1.000 9.90249 75 TYR A CA 1
ATOM 549 C C . TYR A 1 75 ? 25.14426 -25.58418 31.46008 1.000 9.14062 75 TYR A C 1
ATOM 550 O O . TYR A 1 75 ? 26.01130 -26.38081 31.08692 1.000 10.11962 75 TYR A O 1
ATOM 559 N N . VAL A 1 76 ? 23.92243 -25.54466 30.92286 1.000 8.10672 76 VAL A N 1
ATOM 560 C CA . VAL A 1 76 ? 23.45383 -26.51110 29.93289 1.000 8.67736 76 VAL A CA 1
ATOM 561 C C . VAL A 1 76 ? 23.10170 -25.77295 28.64882 1.000 11.21061 76 VAL A C 1
ATOM 562 O O . VAL A 1 76 ? 22.18827 -24.93637 28.63537 1.000 9.08824 76 VAL A O 1
ATOM 566 N N . VAL A 1 77 ? 23.77670 -26.12997 27.56718 1.000 7.71110 77 VAL A N 1
ATOM 567 C CA . VAL A 1 77 ? 23.51214 -25.51206 26.25938 1.000 6.56045 77 VAL A CA 1
ATOM 568 C C . VAL A 1 77 ? 22.17422 -26.01115 25.72513 1.000 8.12554 77 VAL A C 1
ATOM 569 O O . VAL A 1 77 ? 21.94965 -27.23490 25.66326 1.000 12.55066 77 VAL A O 1
ATOM 573 N N . PRO A 1 78 ? 21.26882 -25.12686 25.32150 1.000 8.53319 78 PRO A N 1
ATOM 574 C CA . PRO A 1 78 ? 20.00194 -25.59322 24.74139 1.000 10.28932 78 PRO A CA 1
ATOM 575 C C . PRO A 1 78 ? 20.21583 -26.42442 23.48273 1.000 10.78821 78 PRO A C 1
ATOM 576 O O . PRO A 1 78 ? 21.05162 -26.11685 22.63265 1.000 8.82004 78 PRO A O 1
ATOM 580 N N . VAL A 1 79 ? 19.43188 -27.48421 23.38029 1.000 13.71835 79 VAL A N 1
ATOM 581 C CA . VAL A 1 79 ? 19.38455 -28.31793 22.17755 1.000 13.01057 79 VAL A CA 1
ATOM 582 C C . VAL A 1 79 ? 18.82677 -27.48804 21.02493 1.000 15.01813 79 VAL A C 1
ATOM 583 O O . VAL A 1 79 ? 17.93810 -26.64789 21.25283 1.000 15.28618 79 VAL A O 1
ATOM 587 N N . PRO A 1 80 ? 19.32106 -27.64257 19.78353 1.000 14.99135 80 PRO A N 1
ATOM 588 C CA . PRO A 1 80 ? 20.37428 -28.53426 19.28597 1.000 13.34806 80 PRO A CA 1
ATOM 589 C C . PRO A 1 80 ? 21.73505 -27.85570 19.13611 1.000 14.01145 80 PRO A C 1
ATOM 590 O O . PRO A 1 80 ? 22.58398 -28.31744 18.36466 1.000 16.49854 80 PRO A O 1
ATOM 594 N N . TYR A 1 81 ? 21.94961 -26.76856 19.86674 1.000 12.28155 81 TYR A N 1
ATOM 595 C CA . TYR A 1 81 ? 23.11929 -25.93495 19.61923 1.000 10.05564 81 TYR A CA 1
ATOM 596 C C . TYR A 1 81 ? 24.40174 -26.58008 20.13278 1.000 16.29164 81 TYR A C 1
ATOM 597 O O . TYR A 1 81 ? 24.41672 -27.25197 21.16759 1.000 13.17361 81 TYR A O 1
ATOM 606 N N . ALA A 1 82 ? 25.48606 -26.35429 19.39368 1.000 12.39453 82 ALA A N 1
ATOM 607 C CA . ALA A 1 82 ? 26.78638 -26.92273 19.71872 1.000 10.71059 82 ALA A CA 1
ATOM 608 C C . ALA A 1 82 ? 27.46621 -26.21112 20.87394 1.000 15.35977 82 ALA A C 1
ATOM 609 O O . ALA A 1 82 ? 28.33901 -26.79792 21.52179 1.000 14.20036 82 ALA A O 1
ATOM 611 N N . SER A 1 83 ? 27.08893 -24.96535 21.13860 1.000 8.96620 83 SER A N 1
ATOM 612 C CA . SER A 1 83 ? 27.72915 -24.15500 22.16043 1.000 10.40541 83 SER A CA 1
ATOM 613 C C . SER A 1 83 ? 26.73647 -23.10041 22.60928 1.000 12.50313 83 SER A C 1
ATOM 614 O O . SER A 1 83 ? 25.75591 -22.80665 21.91569 1.000 10.61459 83 SER A O 1
ATOM 617 N N . MET A 1 84 ? 26.99514 -22.53894 23.78908 1.000 8.73664 84 MET A N 1
ATOM 618 C CA . MET A 1 84 ? 26.15097 -21.45084 24.25875 1.000 7.68000 84 MET A CA 1
ATOM 619 C C . MET A 1 84 ? 26.27384 -20.23729 23.34694 1.000 8.64974 84 MET A C 1
ATOM 620 O O . MET A 1 84 ? 25.28762 -19.54012 23.09802 1.000 9.06801 84 MET A O 1
ATOM 625 N N . VAL A 1 85 ? 27.47951 -19.97302 22.83409 1.000 6.77663 85 VAL A N 1
ATOM 626 C CA . VAL A 1 85 ? 27.66833 -18.87273 21.88811 1.000 7.20373 85 VAL A CA 1
ATOM 627 C C . VAL A 1 85 ? 26.76803 -19.04846 20.66859 1.000 5.68935 85 VAL A C 1
ATOM 628 O O . VAL A 1 85 ? 26.13015 -18.09347 20.20539 1.000 7.76778 85 VAL A O 1
ATOM 632 N N . ALA A 1 86 ? 26.69030 -20.26897 20.13209 1.000 7.78076 86 ALA A N 1
ATOM 633 C CA . ALA A 1 86 ? 25.84626 -20.48921 18.95967 1.000 6.70561 86 ALA A CA 1
ATOM 634 C C . ALA A 1 86 ? 24.37464 -20.27755 19.29174 1.000 8.11701 86 ALA A C 1
ATOM 635 O O . ALA A 1 86 ? 23.61328 -19.76404 18.46375 1.000 6.05042 86 ALA A O 1
ATOM 637 N N . PHE A 1 87 ? 23.95362 -20.67197 20.49514 1.000 8.91961 87 PHE A N 1
ATOM 638 C CA . PHE A 1 87 ? 22.56418 -20.45533 20.90019 1.000 6.66275 87 PHE A CA 1
ATOM 639 C C . PHE A 1 87 ? 22.25581 -18.96986 21.00324 1.000 8.60118 87 PHE A C 1
ATOM 640 O O . PHE A 1 87 ? 21.20231 -18.50934 20.54078 1.000 6.56379 87 PHE A O 1
ATOM 648 N N . ILE A 1 88 ? 23.17059 -18.20488 21.60448 1.000 8.43027 88 ILE A N 1
ATOM 649 C CA . ILE A 1 88 ? 22.99971 -16.75905 21.69186 1.000 8.01628 88 ILE A CA 1
ATOM 650 C C . ILE A 1 88 ? 23.01261 -16.13703 20.29661 1.000 6.72798 88 ILE A C 1
ATOM 651 O O . ILE A 1 88 ? 22.26809 -15.18980 20.01531 1.000 7.39850 88 ILE A O 1
ATOM 656 N N . ASN A 1 89 ? 23.85899 -16.65571 19.40157 1.000 5.60556 89 ASN A N 1
ATOM 657 C CA . ASN A 1 89 ? 23.94211 -16.09966 18.05418 1.000 5.68619 89 ASN A CA 1
ATOM 658 C C . ASN A 1 89 ? 22.61269 -16.21566 17.32363 1.000 8.57227 89 ASN A C 1
ATOM 659 O O . ASN A 1 89 ? 22.14980 -15.25580 16.69372 1.000 7.78304 89 ASN A O 1
ATOM 664 N N . GLN A 1 90 ? 22.00110 -17.40178 17.36557 1.000 6.52141 90 GLN A N 1
ATOM 665 C CA . GLN A 1 90 ? 20.72346 -17.57937 16.69111 1.000 9.08196 90 GLN A CA 1
ATOM 666 C C . GLN A 1 90 ? 19.64095 -16.74809 17.35354 1.000 8.17531 90 GLN A C 1
ATOM 667 O O . GLN A 1 90 ? 18.77697 -16.19060 16.66754 1.000 9.76266 90 GLN A O 1
ATOM 673 N N . SER A 1 91 ? 19.67388 -16.64286 18.68668 1.000 7.37142 91 SER A N 1
ATOM 674 C CA . SER A 1 91 ? 18.68867 -15.81727 19.37028 1.000 6.67917 91 SER A CA 1
ATOM 675 C C . SER A 1 91 ? 18.83719 -14.35659 18.97107 1.000 6.41695 91 SER A C 1
ATOM 676 O O . SER A 1 91 ? 17.83902 -13.67387 18.70813 1.000 7.65707 91 SER A O 1
ATOM 679 N N . ARG A 1 92 ? 20.07896 -13.86636 18.89733 1.000 4.88064 92 ARG A N 1
ATOM 680 C CA . ARG A 1 92 ? 20.30141 -12.47714 18.50513 1.000 6.46974 92 ARG A CA 1
ATOM 681 C C . ARG A 1 92 ? 19.78605 -12.22348 17.09349 1.000 10.32022 92 ARG A C 1
ATOM 682 O O . ARG A 1 92 ? 19.10912 -11.22112 16.83722 1.000 8.43751 92 ARG A O 1
ATOM 690 N N . THR A 1 93 ? 20.08842 -13.13277 16.16238 1.000 8.39251 93 THR A N 1
ATOM 691 C CA . THR A 1 93 ? 19.63864 -12.95757 14.78461 1.000 8.71434 93 THR A CA 1
ATOM 692 C C . THR A 1 93 ? 18.11547 -12.98315 14.70348 1.000 7.10180 93 THR A C 1
ATOM 693 O O . THR A 1 93 ? 17.49668 -12.11717 14.06884 1.000 6.81420 93 THR A O 1
ATOM 697 N N . ASP A 1 94 ? 17.48818 -13.96181 15.36688 1.000 7.34148 94 ASP A N 1
ATOM 698 C CA . ASP A 1 94 ? 16.03782 -14.10350 15.25938 1.000 6.17835 94 ASP A CA 1
ATOM 699 C C . ASP A 1 94 ? 15.30399 -12.93955 15.91618 1.000 7.26059 94 ASP A C 1
ATOM 700 O O . ASP A 1 94 ? 14.21884 -12.55813 15.45814 1.000 7.85299 94 ASP A O 1
ATOM 705 N N . LEU A 1 95 ? 15.86755 -12.35591 16.97875 1.000 8.67220 95 LEU A N 1
ATOM 706 C CA . LEU A 1 95 ? 15.26749 -11.14719 17.53667 1.000 9.54160 95 LEU A CA 1
ATOM 707 C C . LEU A 1 95 ? 15.26318 -10.03382 16.50160 1.000 9.02565 95 LEU A C 1
ATOM 708 O O . LEU A 1 95 ? 14.24902 -9.35847 16.29800 1.000 5.71569 95 LEU A O 1
ATOM 713 N N . GLY A 1 96 ? 16.39783 -9.83960 15.82507 1.000 6.68597 96 GLY A N 1
ATOM 714 C CA . GLY A 1 96 ? 16.48032 -8.78445 14.83573 1.000 7.27758 96 GLY A CA 1
ATOM 715 C C . GLY A 1 96 ? 15.49070 -8.98281 13.70572 1.000 7.22360 96 GLY A C 1
ATOM 716 O O . GLY A 1 96 ? 14.84797 -8.03087 13.26289 1.000 7.06634 96 GLY A O 1
ATOM 717 N N . ILE A 1 97 ? 15.34309 -10.22721 13.24505 1.000 5.21405 97 ILE A N 1
ATOM 718 C CA . ILE A 1 97 ? 14.38401 -10.53639 12.18635 1.000 7.48728 97 ILE A CA 1
ATOM 719 C C . ILE A 1 97 ? 12.97897 -10.14462 12.61761 1.000 8.92428 97 ILE A C 1
ATOM 720 O O . ILE A 1 97 ? 12.24233 -9.48059 11.87769 1.000 6.71407 97 ILE A O 1
ATOM 725 N N . ALA A 1 98 ? 12.59087 -10.54515 13.83101 1.000 6.84995 98 ALA A N 1
ATOM 726 C CA . ALA A 1 98 ? 11.22060 -10.30232 14.27507 1.000 3.02949 98 ALA A CA 1
ATOM 727 C C . ALA A 1 98 ? 10.95211 -8.81420 14.49314 1.000 6.13181 98 ALA A C 1
ATOM 728 O O . ALA A 1 98 ? 9.86623 -8.32312 14.15240 1.000 6.79744 98 ALA A O 1
ATOM 730 N N . TYR A 1 99 ? 11.89366 -8.09013 15.11470 1.000 5.21967 99 TYR A N 1
ATOM 731 C CA . TYR A 1 99 ? 11.71481 -6.64569 15.24816 1.000 4.83008 99 TYR A CA 1
ATOM 732 C C . TYR A 1 99 ? 11.52978 -6.00697 13.87617 1.000 8.74835 99 TYR A C 1
ATOM 733 O O . TYR A 1 99 ? 10.63762 -5.16766 13.67914 1.000 8.53214 99 TYR A O 1
ATOM 742 N N . ASN A 1 100 ? 12.37667 -6.39936 12.91560 1.000 6.98427 100 ASN A N 1
ATOM 743 C CA . ASN A 1 100 ? 12.32974 -5.82500 11.57413 1.000 6.60689 100 ASN A CA 1
ATOM 744 C C . ASN A 1 100 ? 11.01502 -6.14751 10.87821 1.000 8.90608 100 ASN A C 1
ATOM 745 O O . ASN A 1 100 ? 10.47776 -5.31544 10.13988 1.000 9.37336 100 ASN A O 1
ATOM 750 N N . PHE A 1 101 ? 10.50274 -7.36409 11.07591 1.000 6.25311 101 PHE A N 1
ATOM 751 C CA . PHE A 1 101 ? 9.20882 -7.73135 10.51518 1.000 9.58868 101 PHE A CA 1
ATOM 752 C C . PHE A 1 101 ? 8.12577 -6.79027 11.02448 1.000 7.49719 101 PHE A C 1
ATOM 753 O O . PHE A 1 101 ? 7.31177 -6.27358 10.24819 1.000 9.26461 101 PHE A O 1
ATOM 761 N N . LEU A 1 102 ? 8.11430 -6.54645 12.33560 1.000 9.09093 102 LEU A N 1
ATOM 762 C CA . LEU A 1 102 ? 7.06902 -5.72300 12.92823 1.000 8.82852 102 LEU A CA 1
ATOM 763 C C . LEU A 1 102 ? 7.23865 -4.25621 12.56315 1.000 8.90529 102 LEU A C 1
ATOM 764 O O . LEU A 1 102 ? 6.24342 -3.53057 12.44715 1.000 10.96110 102 LEU A O 1
ATOM 769 N N . ALA A 1 103 ? 8.48206 -3.80426 12.37848 1.000 7.95047 103 ALA A N 1
ATOM 770 C CA . ALA A 1 103 ? 8.73715 -2.41104 12.03225 1.000 5.54370 103 ALA A CA 1
ATOM 771 C C . ALA A 1 103 ? 8.42742 -2.08737 10.57679 1.000 6.91206 103 ALA A C 1
ATOM 772 O O . ALA A 1 103 ? 8.19821 -0.91678 10.25117 1.000 7.46709 103 ALA A O 1
ATOM 774 N N . ALA A 1 104 ? 8.40439 -3.08280 9.69804 1.000 9.34435 104 ALA A N 1
ATOM 775 C CA . ALA A 1 104 ? 8.27290 -2.80989 8.27275 1.000 9.01549 104 ALA A CA 1
ATOM 776 C C . ALA A 1 104 ? 6.81240 -2.58210 7.90616 1.000 6.70619 104 ALA A C 1
ATOM 777 O O . ALA A 1 104 ? 5.92677 -3.31762 8.34055 1.000 11.29795 104 ALA A O 1
ATOM 779 N N . ASP A 1 105 ? 6.56337 -1.54546 7.11149 1.000 6.18367 105 ASP A N 1
ATOM 780 C CA . ASP A 1 105 ? 5.22485 -1.20111 6.66444 1.000 5.66303 105 ASP A CA 1
ATOM 781 C C . ASP A 1 105 ? 5.11137 -1.37052 5.15320 1.000 10.98583 105 ASP A C 1
ATOM 782 O O . ASP A 1 105 ? 5.98605 -0.89041 4.41474 1.000 8.70205 105 ASP A O 1
ATOM 787 N N . PRO A 1 106 ? 4.04733 -2.01431 4.64647 1.000 9.39105 106 PRO A N 1
ATOM 788 C CA . PRO A 1 106 ? 2.93930 -2.57949 5.42103 1.000 11.80913 106 PRO A CA 1
ATOM 789 C C . PRO A 1 106 ? 3.16735 -4.03684 5.77010 1.000 9.48912 106 PRO A C 1
ATOM 790 O O . PRO A 1 106 ? 4.02717 -4.66959 5.16748 1.000 8.04274 106 PRO A O 1
ATOM 794 N N . ASN A 1 107 ? 2.38216 -4.55237 6.70525 1.000 6.90063 107 ASN A N 1
ATOM 795 C CA . ASN A 1 107 ? 2.33631 -5.98822 6.94014 1.000 7.85165 107 ASN A CA 1
ATOM 796 C C . ASN A 1 107 ? 2.05652 -6.71955 5.62371 1.000 7.57130 107 ASN A C 1
ATOM 797 O O . ASN A 1 107 ? 1.32152 -6.20057 4.77156 1.000 8.95545 107 ASN A O 1
ATOM 802 N N . PRO A 1 108 ? 2.62614 -7.91000 5.41378 1.000 10.50118 108 PRO A N 1
ATOM 803 C CA . PRO A 1 108 ? 2.43991 -8.58236 4.11539 1.000 11.40155 108 PRO A CA 1
ATOM 804 C C . PRO A 1 108 ? 0.99256 -8.90616 3.78116 1.000 12.60974 108 PRO A C 1
ATOM 805 O O . PRO A 1 108 ? 0.65461 -8.96617 2.59172 1.000 8.75603 108 PRO A O 1
ATOM 809 N N . ASN A 1 109 ? 0.11970 -9.09116 4.77644 1.000 8.70867 109 ASN A N 1
ATOM 810 C CA . ASN A 1 109 ? -1.23384 -9.58068 4.52739 1.000 8.77214 109 ASN A CA 1
ATOM 811 C C . ASN A 1 109 ? -2.33211 -8.63967 5.00127 1.000 10.47917 109 ASN A C 1
ATOM 812 O O . ASN A 1 109 ? -3.51190 -9.00449 4.92208 1.000 10.84842 109 ASN A O 1
ATOM 817 N N . ALA A 1 110 ? -1.99768 -7.44547 5.48237 1.000 7.22968 110 ALA A N 1
ATOM 818 C CA . ALA A 1 110 ? -3.03211 -6.55583 5.98950 1.000 8.95582 110 ALA A CA 1
ATOM 819 C C . ALA A 1 110 ? -2.64186 -5.11234 5.73741 1.000 9.96107 110 ALA A C 1
ATOM 820 O O . ALA A 1 110 ? -1.46293 -4.75509 5.79684 1.000 6.39179 110 ALA A O 1
ATOM 822 N N . ALA A 1 111 ? -3.65126 -4.28336 5.47921 1.000 7.83066 111 ALA A N 1
ATOM 823 C CA . ALA A 1 111 ? -3.43674 -2.85957 5.27284 1.000 8.71237 111 ALA A CA 1
ATOM 824 C C . ALA A 1 111 ? -3.26446 -2.14620 6.60876 1.000 9.80858 111 ALA A C 1
ATOM 825 O O . ALA A 1 111 ? -3.89694 -2.49214 7.60973 1.000 13.12963 111 ALA A O 1
ATOM 827 N N . THR A 1 112 ? -2.40603 -1.13013 6.60804 1.000 4.51848 112 THR A N 1
ATOM 828 C CA . THR A 1 112 ? -2.09033 -0.37951 7.81769 1.000 6.83574 112 THR A CA 1
ATOM 829 C C . THR A 1 112 ? -3.20370 0.59713 8.19452 1.000 11.32869 112 THR A C 1
ATOM 830 O O . THR A 1 112 ? -3.74634 1.30858 7.34280 1.000 11.27063 112 THR A O 1
ATOM 834 N N . GLN A 1 113 ? -3.52710 0.63466 9.48571 1.000 9.30978 113 GLN A N 1
ATOM 835 C CA . GLN A 1 113 ? -4.45550 1.58696 10.07447 1.000 11.09252 113 GLN A CA 1
ATOM 836 C C . GLN A 1 113 ? -3.69849 2.56708 10.96102 1.000 9.30660 113 GLN A C 1
ATOM 837 O O . GLN A 1 113 ? -2.54842 2.33329 11.35040 1.000 9.29827 113 GLN A O 1
ATOM 843 N N . VAL A 1 114 ? -4.35840 3.67423 11.28383 1.000 6.78951 114 VAL A N 1
ATOM 844 C CA . VAL A 1 114 ? -3.76640 4.67245 12.16542 1.000 12.39812 114 VAL A CA 1
ATOM 845 C C . VAL A 1 114 ? -3.85226 4.18537 13.60362 1.000 10.06221 114 VAL A C 1
ATOM 846 O O . VAL A 1 114 ? -4.92772 3.79270 14.07850 1.000 10.14875 114 VAL A O 1
ATOM 850 N N . CYS A 1 115 ? -2.71795 4.22203 14.30356 1.000 7.70505 115 CYS A N 1
ATOM 851 C CA . CYS A 1 115 ? -2.69363 3.98356 15.74232 1.000 8.61427 115 CYS A CA 1
ATOM 852 C C . CYS A 1 115 ? -2.98210 5.29202 16.46265 1.000 7.42400 115 CYS A C 1
ATOM 853 O O . CYS A 1 115 ? -2.21559 6.25431 16.30335 1.000 9.10909 115 CYS A O 1
ATOM 856 N N . PRO A 1 116 ? -4.05119 5.37864 17.24948 1.000 6.91499 116 PRO A N 1
ATOM 857 C CA . PRO A 1 116 ? -4.28374 6.58984 18.04617 1.000 7.99715 116 PRO A CA 1
ATOM 858 C C . PRO A 1 116 ? -3.15113 6.81577 19.03134 1.000 10.67705 116 PRO A C 1
ATOM 859 O O . PRO A 1 116 ? -2.53291 5.87222 19.51966 1.000 9.16668 116 PRO A O 1
ATOM 863 N N . ILE A 1 117 ? -2.89025 8.08553 19.34469 1.000 8.50072 117 ILE A N 1
ATOM 864 C CA . ILE A 1 117 ? -1.79883 8.35228 20.28570 1.000 7.04385 117 ILE A CA 1
ATOM 865 C C . ILE A 1 117 ? -2.21338 8.15679 21.73516 1.000 7.40566 117 ILE A C 1
ATOM 866 O O . ILE A 1 117 ? -1.34074 8.11896 22.61779 1.000 8.45282 117 ILE A O 1
ATOM 871 N N . GLU A 1 118 ? -3.51066 8.02960 22.01086 1.000 6.08891 118 GLU A N 1
ATOM 872 C CA . GLU A 1 118 ? -4.00799 7.57221 23.30169 1.000 9.10047 118 GLU A CA 1
ATOM 873 C C . GLU A 1 118 ? -4.90759 6.36764 23.06380 1.000 10.43876 118 GLU A C 1
ATOM 874 O O . GLU A 1 118 ? -5.85830 6.44439 22.27511 1.000 11.66143 118 GLU A O 1
ATOM 880 N N . LEU A 1 119 ? -4.60425 5.25402 23.73125 1.000 8.10933 119 LEU A N 1
ATOM 881 C CA . LEU A 1 119 ? -5.32262 4.00212 23.52322 1.000 7.28560 119 LEU A CA 1
ATOM 882 C C . LEU A 1 119 ? -6.33614 3.69816 24.62296 1.000 8.27143 119 LEU A C 1
ATOM 883 O O . LEU A 1 119 ? -7.08953 2.72437 24.50239 1.000 7.72076 119 LEU A O 1
ATOM 888 N N . GLY A 1 120 ? -6.39770 4.51199 25.67456 1.000 8.04250 120 GLY A N 1
ATOM 889 C CA . GLY A 1 120 ? -7.37688 4.28184 26.72110 1.000 7.89494 120 GLY A CA 1
ATOM 890 C C . GLY A 1 120 ? -8.80291 4.51093 26.24928 1.000 6.13398 120 GLY A C 1
ATOM 891 O O . GLY A 1 120 ? -9.07478 5.34172 25.38161 1.000 11.29462 120 GLY A O 1
ATOM 892 N N . ASN A 1 121 ? -9.72143 3.73698 26.83533 1.000 9.09589 121 ASN A N 1
ATOM 893 C CA . ASN A 1 121 ? -11.16638 3.81286 26.58375 1.000 9.26136 121 ASN A CA 1
ATOM 894 C C . ASN A 1 121 ? -11.52904 3.45791 25.14557 1.000 15.05205 121 ASN A C 1
ATOM 895 O O . ASN A 1 121 ? -12.61798 3.80554 24.67055 1.000 16.71435 121 ASN A O 1
ATOM 900 N N . LEU A 1 122 ? -10.64233 2.76164 24.43964 1.000 11.09384 122 LEU A N 1
ATOM 901 C CA . LEU A 1 122 ? -10.91247 2.29146 23.09152 1.000 7.39280 122 LEU A CA 1
ATOM 902 C C . LEU A 1 122 ? -11.16356 0.79062 23.09037 1.000 7.70732 122 LEU A C 1
ATOM 903 O O . LEU A 1 122 ? -10.66108 0.05771 23.94688 1.000 7.64209 122 LEU A O 1
ATOM 908 N N . THR A 1 123 ? -11.96033 0.34615 22.11953 1.000 9.47425 123 THR A N 1
ATOM 909 C CA . THR A 1 123 ? -12.07364 -1.06316 21.76683 1.000 8.60249 123 THR A CA 1
ATOM 910 C C . THR A 1 123 ? -11.61942 -1.19526 20.32049 1.000 8.07820 123 THR A C 1
ATOM 911 O O . THR A 1 123 ? -12.22674 -0.60178 19.42471 1.000 14.14420 123 THR A O 1
ATOM 915 N N . LEU A 1 124 ? -10.53961 -1.93505 20.09940 1.000 7.41366 124 LEU A N 1
ATOM 916 C CA . LEU A 1 124 ? -9.95890 -2.09914 18.76910 1.000 8.13518 124 LEU A CA 1
ATOM 917 C C . LEU A 1 124 ? -10.08197 -3.54129 18.30347 1.000 9.21269 124 LEU A C 1
ATOM 918 O O . LEU A 1 124 ? -9.94932 -4.47797 19.09994 1.000 8.59696 124 LEU A O 1
ATOM 923 N N . THR A 1 125 ? -10.31028 -3.71077 17.00525 1.000 10.51681 125 THR A N 1
ATOM 924 C CA . THR A 1 125 ? -10.31884 -5.02803 16.39420 1.000 8.81731 125 THR A CA 1
ATO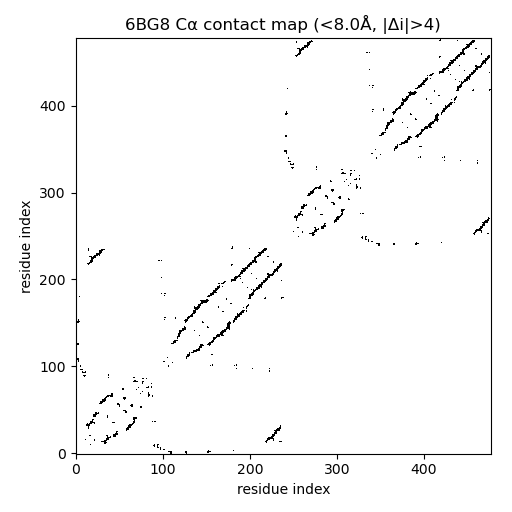M 925 C C . THR A 1 125 ? -8.93333 -5.34598 15.82846 1.000 6.79833 125 THR A C 1
ATOM 926 O O . THR A 1 125 ? -8.01304 -4.52188 15.86374 1.000 9.60657 125 THR A O 1
ATOM 930 N N A ARG A 1 126 ? -8.78259 -6.56287 15.31754 0.527 7.17792 126 ARG A N 1
ATOM 931 N N B ARG A 1 126 ? -8.78820 -6.57029 15.31852 0.473 7.18396 126 ARG A N 1
ATOM 932 C CA A ARG A 1 126 ? -7.47772 -6.98221 14.83269 0.527 8.27025 126 ARG A CA 1
ATOM 933 C CA B ARG A 1 126 ? -7.51306 -7.02671 14.77729 0.473 8.26654 126 ARG A CA 1
ATOM 934 C C A ARG A 1 126 ? -7.03135 -6.10816 13.66630 0.527 7.66162 126 ARG A C 1
ATOM 935 C C B ARG A 1 126 ? -7.03634 -6.09755 13.66362 0.473 7.66786 126 ARG A C 1
ATOM 936 O O A ARG A 1 126 ? -7.83358 -5.45757 12.98754 0.527 7.50299 126 ARG A O 1
ATOM 937 O O B ARG A 1 126 ? -7.82189 -5.39751 13.01542 0.473 7.51268 126 ARG A O 1
ATOM 952 N N . GLY A 1 127 ? -5.73234 -6.09054 13.44363 1.000 5.28302 127 GLY A N 1
ATOM 953 C CA . GLY A 1 127 ? -5.16863 -5.28502 12.38903 1.000 5.99592 127 GLY A CA 1
ATOM 954 C C . GLY A 1 127 ? -3.78467 -4.80825 12.77452 1.000 9.48582 127 GLY A C 1
ATOM 955 O O . GLY A 1 127 ? -3.21117 -5.24826 13.76881 1.000 7.72329 127 GLY A O 1
ATOM 956 N N . VAL A 1 128 ? -3.28425 -3.88465 11.95633 1.000 8.29959 128 VAL A N 1
ATOM 957 C CA . VAL A 1 128 ? -1.96890 -3.26517 12.09037 1.000 5.57454 128 VAL A CA 1
ATOM 958 C C . VAL A 1 128 ? -2.18435 -1.78180 12.31933 1.000 6.85215 128 VAL A C 1
ATOM 959 O O . VAL A 1 128 ? -2.74675 -1.09437 11.45591 1.000 9.65488 128 VAL A O 1
ATOM 963 N N . TYR A 1 129 ? -1.71229 -1.28125 13.45814 1.000 7.16491 129 TYR A N 1
ATOM 964 C CA . TYR A 1 129 ? -1.93071 0.10121 13.86147 1.000 6.71502 129 TYR A CA 1
ATOM 965 C C . TYR A 1 129 ? -0.58714 0.79828 13.97527 1.000 7.02595 129 TYR A C 1
ATOM 966 O O . TYR A 1 129 ? 0.24394 0.42033 14.80933 1.000 6.77726 129 TYR A O 1
ATOM 975 N N . LYS A 1 130 ? -0.37677 1.81200 13.13709 1.000 5.73949 130 LYS A N 1
ATOM 976 C CA . LYS A 1 130 ? 0.91752 2.47066 13.00302 1.000 4.86040 130 LYS A CA 1
ATOM 977 C C . LYS A 1 130 ? 0.80091 3.95010 13.33731 1.000 8.49336 130 LYS A C 1
ATOM 978 O O . LYS A 1 130 ? -0.18890 4.60204 12.98558 1.000 8.69632 130 LYS A O 1
ATOM 984 N N . THR A 1 131 ? 1.81154 4.46542 14.03562 1.000 7.01282 131 THR A N 1
ATOM 985 C CA . THR A 1 131 ? 1.98467 5.89572 14.22512 1.000 8.28448 131 THR A CA 1
ATOM 986 C C . THR A 1 131 ? 3.47099 6.16010 14.36676 1.000 10.34994 131 THR A C 1
ATOM 987 O O . THR A 1 131 ? 4.22301 5.30486 14.84164 1.000 7.64603 131 THR A O 1
ATOM 991 N N . ALA A 1 132 ? 3.88606 7.34792 13.93616 1.000 7.93290 132 ALA A N 1
ATOM 992 C CA . ALA A 1 132 ? 5.26830 7.77961 14.08524 1.000 4.07330 132 ALA A CA 1
ATOM 993 C C . AL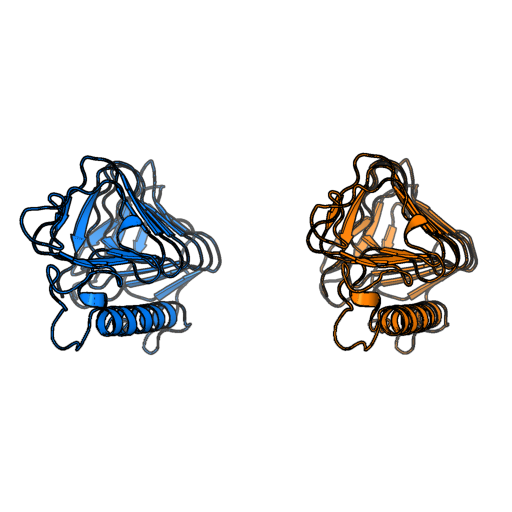A A 1 132 ? 5.51934 8.50105 15.40715 1.000 5.84638 132 ALA A C 1
ATOM 994 O O . ALA A 1 132 ? 6.68253 8.74599 15.75780 1.000 9.11845 132 ALA A O 1
ATOM 996 N N . ALA A 1 133 ? 4.46464 8.81095 16.16154 1.000 9.86383 133 ALA A N 1
ATOM 997 C CA . ALA A 1 133 ? 4.58476 9.56678 17.39867 1.000 7.66948 133 ALA A CA 1
ATOM 998 C C . ALA A 1 133 ? 4.70800 8.60977 18.58389 1.000 8.19091 133 ALA A C 1
ATOM 999 O O . ALA A 1 133 ? 4.85639 7.39726 18.41324 1.000 8.78458 133 ALA A O 1
ATOM 1001 N N . ASP A 1 134 ? 4.67329 9.15717 19.80167 1.000 6.57269 134 ASP A N 1
ATOM 1002 C CA . ASP A 1 134 ? 4.55920 8.35364 21.01296 1.000 6.97079 134 ASP A CA 1
ATOM 1003 C C . ASP A 1 134 ? 3.09993 7.98196 21.25628 1.000 5.35813 134 ASP A C 1
ATOM 1004 O O . ASP A 1 134 ? 2.17773 8.71045 20.86682 1.000 8.10727 134 ASP A O 1
ATOM 1009 N N . VAL A 1 135 ? 2.88848 6.85522 21.93749 1.000 5.64362 135 VAL A N 1
ATOM 1010 C CA . VAL A 1 135 ? 1.54805 6.38783 22.27746 1.000 5.22926 135 VAL A CA 1
ATOM 1011 C C . VAL A 1 135 ? 1.44632 6.22468 23.78790 1.000 7.00324 135 VAL A C 1
ATOM 1012 O O . VAL A 1 135 ? 2.35551 5.68580 24.42805 1.000 6.65178 135 VAL A O 1
ATOM 1016 N N . THR A 1 136 ? 0.33591 6.67639 24.35494 1.000 8.19128 136 THR A N 1
ATOM 1017 C CA . THR A 1 136 ? 0.05473 6.44170 25.75904 1.000 7.14249 136 THR A CA 1
ATOM 1018 C C . THR A 1 136 ? -1.21150 5.61166 25.89814 1.000 7.25805 136 THR A C 1
ATOM 1019 O O . THR A 1 136 ? -2.11349 5.66900 25.05525 1.000 8.45150 136 THR A O 1
ATOM 1023 N N . LEU A 1 137 ? -1.25196 4.82435 26.97380 1.000 7.53896 137 LEU A N 1
ATOM 1024 C CA . LEU A 1 137 ? -2.41769 4.03159 27.35595 1.000 9.49563 137 LEU A CA 1
ATOM 1025 C C . LEU A 1 137 ? -2.65964 4.37003 28.82116 1.000 10.21140 137 LEU A C 1
ATOM 1026 O O . LEU A 1 137 ? -2.10686 3.71626 29.70681 1.000 7.19319 137 LEU A O 1
ATOM 1031 N N . GLN A 1 138 ? -3.45190 5.41318 29.07806 1.000 7.98307 138 GLN A N 1
ATOM 1032 C CA . GLN A 1 138 ? -3.59944 5.87228 30.45692 1.000 10.43704 138 GLN A CA 1
ATOM 1033 C C . GLN A 1 138 ? -4.98368 6.40769 30.81015 1.000 10.69681 138 GLN A C 1
ATOM 1034 O O . GLN A 1 138 ? -5.33403 6.45296 31.99243 1.000 9.75436 138 GLN A O 1
ATOM 1040 N N . THR A 1 139 ? -5.78269 6.82990 29.82778 1.000 9.66698 139 THR A N 1
ATOM 1041 C CA . THR A 1 139 ? -7.08251 7.38305 30.20494 1.000 9.28788 139 THR A CA 1
ATOM 1042 C C . THR A 1 139 ? -8.05833 6.31247 30.65577 1.000 12.44487 139 THR A C 1
ATOM 1043 O O . THR A 1 139 ? -9.09831 6.64117 31.23951 1.000 13.12726 139 THR A O 1
ATOM 1047 N N . GLY A 1 140 ? -7.74590 5.04891 30.40279 1.000 7.92829 140 GLY A N 1
ATOM 1048 C CA . GLY A 1 140 ? -8.66461 3.97301 30.70617 1.000 10.72645 140 GLY A CA 1
ATOM 1049 C C . GLY A 1 140 ? -8.10899 2.67603 30.16463 1.000 6.90870 140 GLY A C 1
ATOM 1050 O O . GLY A 1 140 ? -6.90570 2.54803 29.94000 1.000 7.91631 140 GLY A O 1
ATOM 1051 N N . THR A 1 141 ? -9.00962 1.73731 29.93168 1.000 8.15713 141 THR A N 1
ATOM 1052 C CA . THR A 1 141 ? -8.65227 0.39869 29.49906 1.000 8.02378 141 THR A CA 1
ATOM 1053 C C . THR A 1 141 ? -8.65785 0.33344 27.98074 1.000 7.98666 141 THR A C 1
ATOM 1054 O O . THR A 1 141 ? -9.54505 0.89092 27.33128 1.000 7.67069 141 THR A O 1
ATOM 1058 N N . LEU A 1 142 ? -7.67770 -0.36359 27.42088 1.000 6.32815 142 LEU A N 1
ATOM 1059 C CA . LEU A 1 142 ? -7.71629 -0.73905 26.01528 1.000 5.75549 142 LEU A CA 1
ATOM 1060 C C . LEU A 1 142 ? -8.30752 -2.14120 25.91960 1.000 8.51486 142 LEU A C 1
ATOM 1061 O O . LEU A 1 142 ? -7.77614 -3.08152 26.51689 1.000 8.36069 142 LEU A O 1
ATOM 1066 N N . THR A 1 143 ? -9.41761 -2.27687 25.20088 1.000 8.69384 143 THR A N 1
ATOM 1067 C CA . THR A 1 143 ? -10.03479 -3.57915 24.98020 1.000 5.83429 143 THR A CA 1
ATOM 1068 C C . THR A 1 143 ? -9.69216 -4.04476 23.57087 1.000 7.76285 143 THR A C 1
ATOM 1069 O O . THR A 1 143 ? -9.90601 -3.31156 22.60162 1.000 8.39617 143 THR A O 1
ATOM 1073 N N . LEU A 1 144 ? -9.13963 -5.24864 23.45580 1.000 5.63782 144 LEU A N 1
ATOM 1074 C CA . LEU A 1 144 ? -8.79271 -5.81504 22.15657 1.000 7.72956 144 LEU A CA 1
ATOM 1075 C C . LEU A 1 144 ? -9.78886 -6.92209 21.84013 1.000 6.83718 144 LEU A C 1
ATOM 1076 O O . LEU A 1 144 ? -9.92146 -7.88407 22.60705 1.000 5.66031 144 LEU A O 1
ATOM 1081 N N . ASP A 1 145 ? -10.49930 -6.76431 20.71903 1.000 6.37239 145 ASP A N 1
ATOM 1082 C CA . ASP A 1 145 ? -11.67941 -7.54582 20.36563 1.000 6.19026 145 ASP A CA 1
ATOM 1083 C C . ASP A 1 145 ? -11.31518 -8.44582 19.19414 1.000 6.84295 145 ASP A C 1
ATOM 1084 O O . ASP A 1 145 ? -11.17216 -7.97113 18.05997 1.000 7.60839 145 ASP A O 1
ATOM 1089 N N . GLY A 1 146 ? -11.17769 -9.74238 19.46457 1.000 6.56032 146 GLY A N 1
ATOM 1090 C CA . GLY A 1 146 ? -10.86452 -10.68498 18.40900 1.000 7.47724 146 GLY A CA 1
ATOM 1091 C C . GLY A 1 146 ? -12.00989 -11.06385 17.49892 1.000 7.44223 146 GLY A C 1
ATOM 1092 O O . GLY A 1 146 ? -11.80966 -11.87359 16.59104 1.000 8.61834 146 GLY A O 1
ATOM 1093 N N . GLU A 1 147 ? -13.20748 -10.52052 17.73743 1.000 6.25797 147 GLU A N 1
ATOM 1094 C CA . GLU A 1 147 ? -14.39092 -10.73153 16.89521 1.000 9.23266 147 GLU A CA 1
ATOM 1095 C C . GLU A 1 147 ? -14.74177 -12.20921 16.75104 1.000 11.66677 147 GLU A C 1
ATOM 1096 O O . GLU A 1 147 ? -15.31875 -12.62884 15.74421 1.000 10.87788 147 GLU A O 1
ATOM 1102 N N . GLY A 1 148 ? -14.39394 -13.00889 17.75496 1.000 6.66898 148 GLY A N 1
ATOM 1103 C CA . GLY A 1 148 ? -14.76532 -14.40477 17.79537 1.000 7.82320 148 GLY A CA 1
ATOM 1104 C C . GLY A 1 148 ? -13.73854 -15.35650 17.23665 1.000 7.89409 148 GLY A C 1
ATOM 1105 O O . GLY A 1 148 ? -13.96609 -16.57159 17.26450 1.000 9.07029 148 GLY A O 1
ATOM 1106 N N . ASP A 1 149 ? -12.62970 -14.84594 16.70900 1.000 10.06841 149 ASP A N 1
ATOM 1107 C CA . ASP A 1 149 ? -11.60359 -15.67327 16.08792 1.000 8.73196 149 ASP A CA 1
ATOM 1108 C C . ASP A 1 149 ? -10.38643 -15.70844 16.99517 1.000 8.30764 149 ASP A C 1
ATOM 1109 O O . ASP A 1 149 ? -9.70928 -14.67979 17.14939 1.000 8.61791 149 ASP A O 1
ATOM 1114 N N . PRO A 1 150 ? -10.06767 -16.84752 17.61580 1.000 12.27509 150 PRO A N 1
ATOM 1115 C CA . PRO A 1 150 ? -8.89513 -16.89536 18.50468 1.000 11.78813 150 PRO A CA 1
ATOM 1116 C C . PRO A 1 150 ? -7.57957 -16.65312 17.78930 1.000 10.91171 150 PRO A C 1
ATOM 1117 O O . PRO A 1 150 ? -6.57124 -16.42574 18.46674 1.000 11.33551 150 PRO A O 1
ATOM 1121 N N . ASP A 1 151 ? -7.55846 -16.68322 16.45521 1.000 12.69880 151 ASP A N 1
ATOM 1122 C CA . ASP A 1 151 ? -6.34616 -16.44171 15.68367 1.000 13.45799 151 ASP A CA 1
ATOM 1123 C C . ASP A 1 151 ? -6.12405 -14.97089 15.36023 1.000 6.47142 151 ASP A C 1
ATOM 1124 O O . ASP A 1 151 ? -5.13509 -14.64578 14.69328 1.000 10.64333 151 ASP A O 1
ATOM 1129 N N . SER A 1 152 ? -7.00870 -14.07798 15.81018 1.000 9.01955 152 SER A N 1
ATOM 1130 C CA . SER A 1 152 ? -6.89785 -12.67002 15.44325 1.000 7.01921 152 SER A CA 1
ATOM 1131 C C . SER A 1 152 ? -5.58162 -12.07660 15.92761 1.000 6.47880 152 SER A C 1
ATOM 1132 O O . SER A 1 152 ? -5.21772 -12.21344 17.10396 1.000 6.75999 152 SER A O 1
ATOM 1135 N N . VAL A 1 153 ? -4.89242 -11.38554 15.02131 1.000 7.42470 153 VAL A N 1
ATOM 1136 C CA . VAL A 1 153 ? -3.56776 -10.82179 15.27341 1.000 6.21894 153 VAL A CA 1
ATOM 1137 C C . VAL A 1 153 ? -3.69410 -9.30816 15.38782 1.000 6.92615 153 VAL A C 1
ATOM 1138 O O . VAL A 1 153 ? -4.37609 -8.66860 14.57524 1.000 6.94545 153 VAL A O 1
ATOM 1142 N N . PHE A 1 154 ? -3.04128 -8.73868 16.39682 1.000 7.07329 154 PHE A N 1
ATOM 1143 C CA . PHE A 1 154 ? -3.00372 -7.29928 16.63144 1.000 4.45399 154 PHE A CA 1
ATOM 1144 C C . PHE A 1 154 ? -1.54676 -6.86194 16.63340 1.000 4.90702 154 PHE A C 1
ATOM 1145 O O . PHE A 1 154 ? -0.74590 -7.39602 17.40073 1.000 6.97815 154 PHE A O 1
ATOM 1153 N N . ILE A 1 155 ? -1.20620 -5.88575 15.79369 1.000 2.73044 155 ILE A N 1
ATOM 1154 C CA . ILE A 1 155 ? 0.14610 -5.34507 15.74439 1.000 5.49324 155 ILE A CA 1
ATOM 1155 C C . ILE A 1 155 ? 0.05358 -3.84667 15.94714 1.000 7.53292 155 ILE A C 1
ATOM 1156 O O . ILE A 1 155 ? -0.67018 -3.15487 15.21865 1.000 9.16989 155 ILE A O 1
ATOM 1161 N N . PHE A 1 156 ? 0.77219 -3.35419 16.94541 1.000 6.53322 156 PHE A N 1
ATOM 1162 C CA . PHE A 1 156 ? 0.93732 -1.93002 17.19534 1.000 6.34785 156 PHE A CA 1
ATOM 1163 C C . PHE A 1 156 ? 2.38854 -1.58442 16.93363 1.000 6.70468 156 PHE A C 1
ATOM 1164 O O . PHE A 1 156 ? 3.28679 -2.16705 17.55001 1.000 5.92573 156 PHE A O 1
ATOM 1172 N N . THR A 1 157 ? 2.62014 -0.67793 15.99089 1.000 9.09584 157 THR A N 1
ATOM 1173 C CA . THR A 1 157 ? 3.97888 -0.38025 15.55693 1.000 3.59765 157 THR A CA 1
ATOM 1174 C C . THR A 1 157 ? 4.20223 1.12620 15.60744 1.000 7.19216 157 THR A C 1
ATOM 1175 O O . THR A 1 157 ? 3.52104 1.89168 14.91754 1.000 7.46391 157 THR A O 1
ATOM 1179 N N . ILE A 1 158 ? 5.15331 1.54700 16.43964 1.000 6.66972 158 ILE A N 1
ATOM 1180 C CA . ILE A 1 158 ? 5.16663 2.88449 17.02115 1.000 6.26300 158 ILE A CA 1
ATOM 1181 C C . ILE A 1 158 ? 6.54393 3.49689 16.84516 1.000 8.32877 158 ILE A C 1
ATOM 1182 O O . ILE A 1 158 ? 7.55024 2.89793 17.24510 1.000 8.64981 158 ILE A O 1
ATOM 1187 N N . GLY A 1 159 ? 6.58634 4.69761 16.25844 1.000 6.61213 159 GLY A N 1
ATOM 1188 C CA . GLY A 1 159 ? 7.84788 5.36085 15.97931 1.000 6.03643 159 GLY A CA 1
ATOM 1189 C C . GLY A 1 159 ? 8.48099 6.04953 17.16272 1.000 6.06500 159 GLY A C 1
ATOM 1190 O O . GLY A 1 159 ? 9.66735 6.38517 17.11203 1.000 10.39702 159 GLY A O 1
ATOM 1191 N N . GLY A 1 160 ? 7.71977 6.26427 18.22714 1.000 6.12589 160 GLY A N 1
ATOM 1192 C CA . GLY A 1 160 ? 8.27505 6.79797 19.45387 1.000 7.32997 160 GLY A CA 1
ATOM 1193 C C . GLY A 1 160 ? 8.23054 5.78807 20.58443 1.000 8.16893 160 GLY A C 1
ATOM 1194 O O . GLY A 1 160 ? 8.56105 4.60910 20.39985 1.000 8.82738 160 GLY A O 1
ATOM 1195 N N . ASN A 1 161 ? 7.82379 6.24535 21.76247 1.000 6.25647 161 ASN A N 1
ATOM 1196 C CA . ASN A 1 161 ? 7.67400 5.39589 22.93222 1.000 6.36088 161 ASN A CA 1
ATOM 1197 C C . ASN A 1 161 ? 6.24310 4.87359 23.05464 1.000 9.26470 161 ASN A C 1
ATOM 1198 O O . ASN A 1 161 ? 5.31638 5.36675 22.40936 1.000 9.94094 161 ASN A O 1
ATOM 1203 N N . LEU A 1 162 ? 6.07138 3.86667 23.91755 1.000 6.87515 162 LEU A N 1
ATOM 1204 C CA . LEU A 1 162 ? 4.76547 3.39350 24.37104 1.000 5.82548 162 LEU A CA 1
ATOM 1205 C C . LEU A 1 162 ? 4.77581 3.39906 25.88999 1.000 6.85793 162 LEU A C 1
ATOM 1206 O O . LEU A 1 162 ? 5.66259 2.79499 26.49891 1.000 8.26967 162 LEU A O 1
ATOM 1211 N N . THR A 1 163 ? 3.79892 4.07612 26.49523 1.000 7.92526 163 THR A N 1
ATOM 1212 C CA . THR A 1 163 ? 3.72515 4.20687 27.94901 1.000 8.48512 163 THR A CA 1
ATOM 1213 C C . THR A 1 163 ? 2.29537 3.98409 28.42121 1.000 8.32027 163 THR A C 1
ATOM 1214 O O . THR A 1 163 ? 1.39393 4.72372 28.02897 1.000 10.08786 163 THR A O 1
ATOM 1218 N N . SER A 1 164 ? 2.08548 2.99017 29.28086 1.000 7.41901 164 SER A N 1
ATOM 1219 C CA . SER A 1 164 ? 0.80838 2.85581 29.96248 1.000 8.17391 164 SER A CA 1
ATOM 1220 C C . SER A 1 164 ? 0.96429 3.37234 31.38588 1.000 10.72681 164 SER A C 1
ATOM 1221 O O . SER A 1 164 ? 2.06648 3.38244 31.93883 1.000 7.18462 164 SER A O 1
ATOM 1224 N N . GLY A 1 165 ? -0.13424 3.85293 31.95317 1.000 7.57733 165 GLY A N 1
ATOM 1225 C CA . GLY A 1 165 ? -0.05993 4.39272 33.29580 1.000 8.00619 165 GLY A CA 1
ATOM 1226 C C . GLY A 1 165 ? -1.41007 4.83802 33.80228 1.000 8.76165 165 GLY A C 1
ATOM 1227 O O . GLY A 1 165 ? -2.45751 4.52809 33.22223 1.000 7.68595 165 GLY A O 1
ATOM 1228 N N . ALA A 1 166 ? -1.35456 5.57474 34.91409 1.000 9.39907 166 ALA A N 1
ATOM 1229 C CA . ALA A 1 166 ? -2.54473 5.96720 35.64348 1.000 12.66675 166 ALA A CA 1
ATOM 1230 C C . ALA A 1 166 ? -3.30186 7.07025 34.90380 1.000 8.72385 166 ALA A C 1
ATOM 1231 O O . ALA A 1 166 ? -2.70029 7.87877 34.19193 1.000 10.56424 166 ALA A O 1
ATOM 1233 N N . PRO A 1 167 ? -4.63008 7.14990 35.08431 1.000 10.38953 167 PRO A N 1
ATOM 1234 C CA . PRO A 1 167 ? -5.47536 6.33360 35.97493 1.000 12.81558 167 PRO A CA 1
ATOM 1235 C C . PRO A 1 167 ? -5.88354 4.97292 35.42407 1.000 16.19895 167 PRO A C 1
ATOM 1236 O O . PRO A 1 167 ? -6.36461 4.13866 36.18705 1.000 12.04757 167 PRO A O 1
ATOM 1240 N N . GLY A 1 168 ? -5.71617 4.75468 34.11956 1.000 9.51579 168 GLY A N 1
ATOM 1241 C CA . GLY A 1 168 ? -6.10521 3.48842 33.53504 1.000 14.00240 168 GLY A CA 1
ATOM 1242 C C . GLY A 1 168 ? -4.91434 2.58788 33.28371 1.000 9.63732 168 GLY A C 1
ATOM 1243 O O . GLY A 1 168 ? -4.19335 2.22263 34.21818 1.000 11.45405 168 GLY A O 1
ATOM 1244 N N . GLY A 1 169 ? -4.70693 2.21159 32.02389 1.000 10.99189 169 GLY A N 1
ATOM 1245 C CA . GLY A 1 169 ? -3.51142 1.50506 31.62195 1.000 7.70088 169 GLY A CA 1
ATOM 1246 C C . GLY A 1 169 ? -3.66772 0.01425 31.41333 1.000 8.18830 169 GLY A C 1
ATOM 12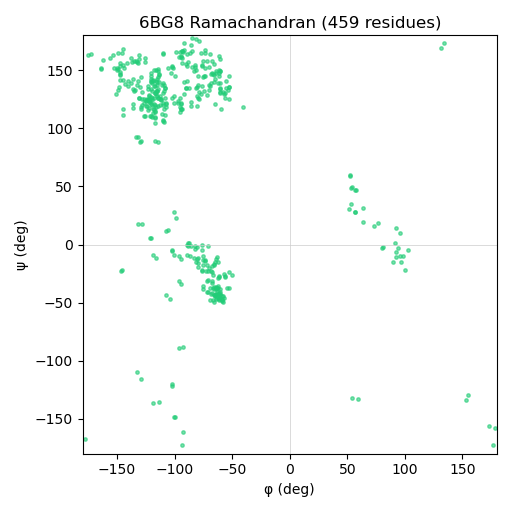47 O O . GLY A 1 169 ? -2.70068 -0.63409 30.99605 1.000 10.73334 169 GLY A O 1
ATOM 1248 N N . ASP A 1 170 ? -4.83425 -0.55638 31.69550 1.000 5.69703 170 ASP A N 1
ATOM 1249 C CA . ASP A 1 170 ? -5.00181 -1.99538 31.54966 1.000 6.86414 170 ASP A CA 1
ATOM 1250 C C . ASP A 1 170 ? -5.35707 -2.36125 30.11858 1.000 7.47983 170 ASP A C 1
ATOM 1251 O O . ASP A 1 170 ? -5.92856 -1.55934 29.37189 1.000 7.94942 170 ASP A O 1
ATOM 1256 N N . ILE A 1 171 ? -4.99186 -3.58373 29.74162 1.000 9.03798 171 ILE A N 1
ATOM 1257 C CA . ILE A 1 171 ? -5.40359 -4.20047 28.48487 1.000 7.10849 171 ILE A CA 1
ATOM 1258 C C . ILE A 1 171 ? -6.33706 -5.35178 28.83044 1.000 11.89976 171 ILE A C 1
ATOM 1259 O O . ILE A 1 171 ? -5.99890 -6.20850 29.65822 1.000 11.11557 171 ILE A O 1
ATOM 1264 N N . VAL A 1 172 ? -7.53188 -5.34082 28.24477 1.000 7.00037 172 VAL A N 1
ATOM 1265 C CA . VAL A 1 172 ? -8.50174 -6.41640 28.39603 1.000 5.21794 172 VAL A CA 1
ATOM 1266 C C . VAL A 1 172 ? -8.70673 -7.07898 27.04156 1.000 7.13375 172 VAL A C 1
ATOM 1267 O O . VAL A 1 172 ? -8.81486 -6.39808 26.01484 1.000 10.74435 172 VAL A O 1
ATOM 1271 N N . LEU A 1 173 ? -8.76113 -8.40631 27.04202 1.000 4.98989 173 LEU A N 1
ATOM 1272 C CA . LEU A 1 173 ? -8.93398 -9.19036 25.82543 1.000 6.51187 173 LEU A CA 1
ATOM 1273 C C . LEU A 1 173 ? -10.32517 -9.80495 25.82000 1.000 9.51195 173 LEU A C 1
ATOM 1274 O O . LEU A 1 173 ? -10.75636 -10.38506 26.82474 1.000 6.91042 173 LEU A O 1
ATOM 1279 N N . ILE A 1 174 ? -11.02691 -9.67026 24.69417 1.000 9.57445 174 ILE A N 1
ATOM 1280 C CA . ILE A 1 174 ? -12.34922 -10.25819 24.53837 1.000 7.46971 174 ILE A CA 1
ATOM 1281 C C . ILE A 1 174 ? -12.44883 -10.96750 23.19506 1.000 10.22609 174 ILE A C 1
ATOM 1282 O O . ILE A 1 174 ? -11.69988 -10.68877 22.25471 1.000 7.66630 174 ILE A O 1
ATOM 1287 N N . ASN A 1 175 ? -13.40093 -11.90405 23.12804 1.000 9.51872 175 ASN A N 1
ATOM 1288 C CA . ASN A 1 175 ? -13.87893 -12.48946 21.87007 1.000 10.33753 175 ASN A CA 1
ATOM 1289 C C . ASN A 1 175 ? -12.74658 -13.13162 21.06611 1.000 10.23841 175 ASN A C 1
ATOM 1290 O O . ASN A 1 175 ? -12.62088 -12.92615 19.85804 1.000 8.89248 175 ASN A O 1
ATOM 1295 N N . GLY A 1 176 ? -11.91624 -13.92685 21.74545 1.000 6.70116 176 GLY A N 1
ATOM 1296 C CA . GLY A 1 176 ? -10.88389 -14.70110 21.09251 1.000 12.20664 176 GLY A CA 1
ATOM 1297 C C . GLY A 1 176 ? -9.50875 -14.06599 21.10095 1.000 12.51403 176 GLY A C 1
ATOM 1298 O O . GLY A 1 176 ? -8.52512 -14.75303 20.80377 1.000 14.72503 176 GLY A O 1
ATOM 1299 N N . ALA A 1 177 ? -9.41029 -12.77607 21.41325 1.000 9.59992 177 ALA A N 1
ATOM 1300 C CA . ALA A 1 177 ? -8.10355 -12.13447 21.44462 1.000 7.53924 177 ALA A CA 1
ATOM 1301 C C . ALA A 1 177 ? -7.21696 -12.80846 22.48333 1.000 7.00852 177 ALA A C 1
ATOM 1302 O O . ALA A 1 177 ? -7.64663 -13.06624 23.61291 1.000 10.43516 177 ALA A O 1
ATOM 1304 N N . GLN A 1 178 ? -5.97456 -13.09996 22.09629 1.000 9.06440 178 GLN A N 1
ATOM 1305 C CA . GLN A 1 178 ? -5.03487 -13.79043 22.97066 1.000 9.59991 178 GLN A CA 1
ATOM 1306 C C . GLN A 1 178 ? -3.71588 -13.03951 23.03288 1.000 8.81176 178 GLN A C 1
ATOM 1307 O O . GLN A 1 178 ? -3.26235 -12.48774 22.02784 1.000 9.48567 178 GLN A O 1
ATOM 1313 N N . ALA A 1 179 ? -3.09257 -13.04936 24.22040 1.000 8.75984 179 ALA A N 1
ATOM 1314 C CA . ALA A 1 179 ? -1.80529 -12.37980 24.39595 1.000 7.39151 179 ALA A CA 1
ATOM 1315 C C . ALA A 1 179 ? -0.77484 -12.84745 23.37983 1.000 8.20248 179 ALA A C 1
ATOM 1316 O O . ALA A 1 179 ? 0.03355 -12.04970 22.89454 1.000 11.40691 179 ALA A O 1
ATOM 1318 N N . LYS A 1 180 ? -0.77888 -14.14092 23.04916 1.000 6.38412 180 LYS A N 1
ATOM 1319 C CA . LYS A 1 180 ? 0.24209 -14.66328 22.14636 1.000 11.51285 180 LYS A CA 1
ATOM 1320 C C . LYS A 1 180 ? 0.13536 -14.08141 20.73921 1.000 11.53059 180 LYS A C 1
ATOM 1321 O O . LYS A 1 180 ? 1.10785 -14.15750 19.98219 1.000 10.15443 180 LYS A O 1
ATOM 1327 N N . ASN A 1 181 ? -1.00297 -13.47515 20.39058 1.000 9.50491 181 ASN A N 1
ATOM 1328 C CA . ASN A 1 181 ? -1.23492 -12.92206 19.06146 1.000 9.41934 181 ASN A CA 1
ATOM 1329 C C . ASN A 1 181 ? -1.21349 -11.39626 19.03629 1.000 6.59428 181 ASN A C 1
ATOM 1330 O O . ASN A 1 181 ? -1.59820 -10.80074 18.02346 1.000 6.61439 181 ASN A O 1
ATOM 1335 N N . ILE A 1 182 ? -0.76995 -10.74905 20.11295 1.000 6.38834 182 ILE A N 1
ATOM 1336 C CA . ILE A 1 182 ? -0.65761 -9.29697 20.18375 1.000 4.09345 182 ILE A CA 1
ATOM 1337 C C . ILE A 1 182 ? 0.81623 -8.92320 20.16675 1.000 5.29139 182 ILE A C 1
ATOM 1338 O O . ILE A 1 182 ? 1.62630 -9.54753 20.86101 1.000 7.92693 182 ILE A O 1
ATOM 1343 N N . TYR A 1 183 ? 1.15602 -7.88830 19.40241 1.000 4.52510 183 TYR A N 1
ATOM 1344 C CA . TYR A 1 183 ? 2.54680 -7.49137 19.18904 1.000 6.05997 183 TYR A CA 1
ATOM 1345 C C . TYR A 1 183 ? 2.68097 -5.98558 19.31554 1.000 5.86678 183 TYR A C 1
ATOM 1346 O O . TYR A 1 183 ? 1.89555 -5.23705 18.72760 1.000 7.79932 183 TYR A O 1
ATOM 1355 N N . TRP A 1 184 ? 3.67035 -5.54978 20.08777 1.000 6.67290 184 TRP A N 1
ATOM 1356 C CA . TRP A 1 184 ? 3.95758 -4.14304 20.30461 1.000 8.24457 184 TRP A CA 1
ATOM 1357 C C . TRP A 1 184 ? 5.38237 -3.88128 19.84477 1.000 4.26491 184 TRP A C 1
ATOM 1358 O O . TRP A 1 184 ? 6.31507 -4.51960 20.33398 1.000 9.65681 184 TRP A O 1
ATOM 1369 N N . ARG A 1 185 ? 5.55510 -2.92717 18.93747 1.000 4.80017 185 ARG A N 1
ATOM 1370 C CA . ARG A 1 185 ? 6.87484 -2.59237 18.40104 1.000 4.75124 185 ARG A CA 1
ATOM 1371 C C . ARG A 1 185 ? 7.10085 -1.10646 18.61637 1.000 6.70775 185 ARG A C 1
ATOM 1372 O O . ARG A 1 185 ? 6.35942 -0.28905 18.06999 1.000 8.18314 185 ARG A O 1
ATOM 1380 N N . THR A 1 186 ? 8.13003 -0.74695 19.37836 1.000 7.71054 186 THR A N 1
ATOM 1381 C CA . THR A 1 186 ? 8.46074 0.66166 19.56672 1.000 6.75100 186 THR A CA 1
ATOM 1382 C C . THR A 1 186 ? 9.87198 0.92504 19.06876 1.000 4.85652 186 THR A C 1
ATOM 1383 O O . THR A 1 186 ? 10.79715 0.16507 19.37812 1.000 7.20053 186 THR A O 1
ATOM 1387 N N . ALA A 1 187 ? 10.03741 2.00294 18.29508 1.000 7.15232 187 ALA A N 1
ATOM 1388 C CA . ALA A 1 187 ? 11.38086 2.47534 17.97523 1.000 7.28632 187 ALA A CA 1
ATOM 1389 C C . ALA A 1 187 ? 12.04094 3.12454 19.18137 1.000 7.92782 187 ALA A C 1
ATOM 1390 O O . ALA A 1 187 ? 13.27406 3.19975 19.24213 1.000 9.79400 187 ALA A O 1
ATOM 1392 N N . GLY A 1 188 ? 11.24410 3.58764 20.13357 1.000 6.56589 188 GLY A N 1
ATOM 1393 C CA . GLY A 1 188 ? 11.70522 4.04250 21.42435 1.000 6.36251 188 GLY A CA 1
ATOM 1394 C C . GLY A 1 188 ? 11.51830 2.97243 22.47621 1.000 7.46325 188 GLY A C 1
ATOM 1395 O O . GLY A 1 188 ? 11.60426 1.77071 22.19697 1.000 9.04628 188 GLY A O 1
ATOM 1396 N N . LYS A 1 189 ? 11.26706 3.40390 23.69829 1.000 5.53471 189 LYS A N 1
ATOM 1397 C CA . LYS A 1 189 ? 11.11560 2.46149 24.79582 1.000 5.36667 189 LYS A CA 1
ATOM 1398 C C . LYS A 1 189 ? 9.65095 2.11764 25.02311 1.000 4.23303 189 LYS A C 1
ATOM 1399 O O . LYS A 1 189 ? 8.74575 2.83347 24.59474 1.000 7.27096 189 LYS A O 1
ATOM 1405 N N . THR A 1 190 ? 9.42985 1.00542 25.71896 1.000 7.40023 190 THR A N 1
ATOM 1406 C CA . THR A 1 190 ? 8.10855 0.62573 26.20342 1.000 6.07090 190 THR A CA 1
ATOM 1407 C C . THR A 1 190 ? 8.11382 0.65329 27.72799 1.000 6.82199 190 THR A C 1
ATOM 1408 O O . THR A 1 190 ? 8.97742 0.03522 28.36766 1.000 6.13808 190 THR A O 1
ATOM 1412 N N . VAL A 1 191 ? 7.16868 1.39178 28.30204 1.000 4.53378 191 VAL A N 1
ATOM 1413 C CA . VAL A 1 191 ? 7.05806 1.56919 29.74837 1.000 4.94295 191 VAL A CA 1
ATOM 1414 C C . VAL A 1 191 ? 5.66312 1.12237 30.15611 1.000 6.12464 191 VAL A C 1
ATOM 1415 O O . VAL A 1 191 ? 4.66609 1.62389 29.62377 1.000 8.78588 191 VAL A O 1
ATOM 1419 N N . ILE A 1 192 ? 5.58719 0.17625 31.08809 1.000 6.87275 192 ILE A N 1
ATOM 1420 C CA . ILE A 1 192 ? 4.32570 -0.41699 31.52135 1.000 9.45029 192 ILE A CA 1
ATOM 1421 C C . ILE A 1 192 ? 4.01025 0.08016 32.92895 1.000 6.39977 192 ILE A C 1
ATOM 1422 O O . ILE A 1 192 ? 4.84524 -0.04120 33.83026 1.000 7.72926 192 ILE A O 1
ATOM 1427 N N . GLY A 1 193 ? 2.81160 0.65494 33.11293 1.000 7.26208 193 GLY A N 1
ATOM 1428 C CA . GLY A 1 193 ? 2.53263 1.41655 34.32063 1.000 4.85768 193 GLY A CA 1
ATOM 1429 C C . GLY A 1 193 ? 2.30233 0.55688 35.55125 1.000 5.42981 193 GLY A C 1
ATOM 1430 O O . GLY A 1 193 ? 1.96183 -0.62006 35.46926 1.000 6.73256 193 GLY A O 1
ATOM 1431 N N . THR A 1 194 ? 2.50156 1.18179 36.72145 1.000 7.38635 194 THR A N 1
ATOM 1432 C CA . THR A 1 194 ? 2.35809 0.48316 37.99543 1.000 7.43366 194 THR A CA 1
ATOM 1433 C C . THR A 1 194 ? 1.00566 -0.20855 38.08870 1.000 9.08066 194 THR A C 1
ATOM 1434 O O . THR A 1 194 ? -0.02679 0.36014 37.72918 1.000 8.58570 194 THR A O 1
ATOM 1438 N N . ASN A 1 195 ? 1.02878 -1.45493 38.56249 1.000 10.17785 195 ASN A N 1
ATOM 1439 C CA . ASN A 1 195 ? -0.17764 -2.19251 38.91709 1.000 6.56904 195 ASN A CA 1
ATOM 1440 C C . ASN A 1 195 ? -1.16936 -2.30729 37.76644 1.000 8.17764 195 ASN A C 1
ATOM 1441 O O . ASN A 1 195 ? -2.37626 -2.42470 37.99414 1.000 10.95348 195 ASN A O 1
ATOM 1446 N N . THR A 1 196 ? -0.68342 -2.28763 36.52955 1.000 5.55245 196 THR A N 1
ATOM 1447 C CA . THR A 1 196 ? -1.54303 -2.52394 35.37658 1.000 6.71243 196 THR A CA 1
ATOM 1448 C C . THR A 1 196 ? -1.48626 -3.98556 34.94708 1.000 10.66450 196 THR A C 1
ATOM 1449 O O . THR A 1 196 ? -0.60730 -4.75036 35.34945 1.000 11.88083 196 THR A O 1
ATOM 1453 N N . ASN A 1 197 ? -2.44931 -4.36130 34.11066 1.000 7.39767 197 ASN A N 1
ATOM 1454 C CA . ASN A 1 197 ? -2.49381 -5.67032 33.46684 1.000 7.20983 197 ASN A CA 1
ATOM 1455 C C . ASN A 1 197 ? -2.19841 -5.46393 31.98961 1.000 8.29377 197 ASN A C 1
ATOM 1456 O O . ASN A 1 197 ? -2.97047 -4.79299 31.29744 1.000 8.15914 197 ASN A O 1
ATOM 1461 N N . PHE A 1 198 ? -1.08678 -6.03092 31.51981 1.000 8.41568 198 PHE A N 1
ATOM 1462 C CA . PHE A 1 198 ? -0.59338 -5.84633 30.16198 1.000 8.25243 198 PHE A CA 1
ATOM 1463 C C . PHE A 1 198 ? -0.55024 -7.18607 29.43645 1.000 7.76531 198 PHE A C 1
ATOM 1464 O O . PHE A 1 198 ? -0.19764 -8.21200 30.02960 1.000 7.34133 198 PHE A O 1
ATOM 1472 N N . SER A 1 199 ? -0.90995 -7.17282 28.14321 1.000 5.19235 199 SER A N 1
ATOM 1473 C CA . SER A 1 199 ? -0.89467 -8.35936 27.29395 1.000 5.56345 199 SER A CA 1
ATOM 1474 C C . SER A 1 199 ? -0.15738 -8.06264 25.99661 1.000 6.13474 199 SER A C 1
ATOM 1475 O O . SER A 1 199 ? -0.37807 -7.01454 25.38455 1.000 9.31648 199 SER A O 1
ATOM 1478 N N . GLY A 1 200 ? 0.70251 -8.97985 25.57024 1.000 9.78859 200 GLY A N 1
ATOM 1479 C CA . GLY A 1 200 ? 1.31907 -8.89345 24.25805 1.000 5.79053 200 GLY A CA 1
ATOM 1480 C C . GLY A 1 200 ? 2.82349 -9.08952 24.29240 1.000 6.36788 200 GLY A C 1
ATOM 1481 O O . GLY A 1 200 ? 3.46635 -9.10400 25.34066 1.000 7.96287 200 GLY A O 1
ATOM 1482 N N . ASN A 1 201 ? 3.38277 -9.24309 23.08939 1.000 5.56604 201 ASN A N 1
ATOM 1483 C CA . ASN A 1 201 ? 4.82026 -9.41204 22.90289 1.000 6.86569 201 ASN A CA 1
ATOM 1484 C C . ASN A 1 201 ? 5.43300 -8.05026 22.60357 1.000 8.83176 201 ASN A C 1
ATOM 1485 O O . ASN A 1 201 ? 5.17645 -7.46490 21.54715 1.000 7.81028 201 ASN A O 1
ATOM 1490 N N . VAL A 1 202 ? 6.27160 -7.56631 23.51076 1.000 5.83199 202 VAL A N 1
ATOM 1491 C CA . VAL A 1 202 ? 6.85172 -6.23221 23.38846 1.000 5.12290 202 VAL A CA 1
ATOM 1492 C C . VAL A 1 202 ? 8.21529 -6.34800 22.71253 1.000 7.36848 202 VAL A C 1
ATOM 1493 O O . VAL A 1 202 ? 9.09993 -7.05157 23.20679 1.000 6.95560 202 VAL A O 1
ATOM 1497 N N . PHE A 1 203 ? 8.37977 -5.66712 21.57932 1.000 6.64320 203 PHE A N 1
ATOM 1498 C CA . PHE A 1 203 ? 9.66295 -5.53275 20.88304 1.000 7.54860 203 PHE A CA 1
ATOM 1499 C C . PHE A 1 203 ? 10.06469 -4.05898 20.92514 1.000 7.45147 203 PHE A C 1
ATOM 1500 O O . PHE A 1 203 ? 9.74219 -3.28523 20.01759 1.000 8.95571 203 PHE A O 1
ATOM 1508 N N . ALA A 1 204 ? 10.76078 -3.66628 21.99334 1.000 4.91595 204 ALA A N 1
ATOM 1509 C CA . ALA A 1 204 ? 11.25253 -2.30123 22.13263 1.000 4.67328 204 ALA A CA 1
ATOM 1510 C C . ALA A 1 204 ? 12.66225 -2.21677 21.56769 1.000 6.34709 204 ALA A C 1
ATOM 1511 O O . ALA A 1 204 ? 13.51782 -3.03884 21.90530 1.000 7.76346 204 ALA A O 1
ATOM 1513 N N . TRP A 1 205 ? 12.90039 -1.23273 20.69715 1.000 7.18216 205 TRP A N 1
ATOM 1514 C CA . TRP A 1 205 ? 14.23954 -1.09944 20.13682 1.000 5.64579 205 TRP A CA 1
ATOM 1515 C C . TRP A 1 205 ? 15.25528 -0.78984 21.22352 1.000 8.26377 205 TRP A C 1
ATOM 1516 O O . TRP A 1 205 ? 16.36479 -1.33343 21.21991 1.000 7.35243 205 TRP A O 1
ATOM 1527 N N . SER A 1 206 ? 14.89350 0.08101 22.16688 1.000 6.58698 206 SER A N 1
ATOM 1528 C CA . SER A 1 206 ? 15.80468 0.44877 23.24193 1.000 8.74786 206 SER A CA 1
ATOM 1529 C C . SER A 1 206 ? 15.59649 -0.43081 24.46897 1.000 4.96812 206 SER A C 1
ATOM 1530 O O . SER A 1 206 ? 16.25129 -1.46621 24.59805 1.000 8.54720 206 SER A O 1
ATOM 1533 N N . GLU A 1 207 ? 14.68410 -0.04653 25.36317 1.000 6.20230 207 GLU A N 1
ATOM 1534 C CA . GLU A 1 207 ? 14.51465 -0.74520 26.63184 1.000 4.53952 207 GLU A CA 1
ATOM 1535 C C . GLU A 1 207 ? 13.03692 -0.91500 26.96450 1.000 6.05980 207 GLU A C 1
ATOM 1536 O O . GLU A 1 207 ? 12.17580 -0.19979 26.45097 1.000 7.88083 207 GLU A O 1
ATOM 1542 N N . VAL A 1 208 ? 12.76222 -1.86239 27.86270 1.000 6.18081 208 VAL A N 1
ATOM 1543 C CA . VAL A 1 208 ? 11.43293 -2.06668 28.43135 1.000 5.70571 208 VAL A CA 1
ATOM 1544 C C . VAL A 1 208 ? 11.53012 -1.83291 29.93120 1.000 4.17381 208 VAL A C 1
ATOM 1545 O O . VAL A 1 208 ? 12.36765 -2.44577 30.60443 1.000 6.21122 208 VAL A O 1
ATOM 1549 N N . ASN A 1 209 ? 10.68410 -0.94912 30.45434 1.000 5.06994 209 ASN A N 1
ATOM 1550 C CA . ASN A 1 209 ? 10.65170 -0.66687 31.88788 1.000 5.99519 209 ASN A CA 1
ATOM 1551 C C . ASN A 1 209 ? 9.26229 -1.01468 32.39475 1.000 6.21251 209 ASN A C 1
ATOM 1552 O O . ASN A 1 209 ? 8.29404 -0.31898 32.07611 1.000 6.16515 209 ASN A O 1
ATOM 1557 N N . VAL A 1 210 ? 9.16046 -2.08641 33.17961 1.000 6.67270 210 VAL A N 1
ATOM 1558 C CA . VAL A 1 210 ? 7.89382 -2.50899 33.77233 1.000 6.41325 210 VAL A CA 1
ATOM 1559 C C . VAL A 1 210 ? 7.84474 -1.96359 35.19370 1.000 7.61431 210 VAL A C 1
ATOM 1560 O O . VAL A 1 210 ? 8.72895 -2.25408 36.00760 1.000 10.71973 210 VAL A O 1
ATOM 1564 N N . ARG A 1 211 ? 6.82443 -1.16635 35.49049 1.000 5.78538 211 ARG A N 1
ATOM 1565 C CA . ARG A 1 211 ? 6.80463 -0.42480 36.73934 1.000 7.47366 211 ARG A CA 1
ATOM 1566 C C . ARG A 1 211 ? 6.09544 -1.23170 37.82682 1.000 6.14616 211 ARG A C 1
ATOM 1567 O O . ARG A 1 211 ? 5.46301 -2.25682 37.56308 1.000 7.61457 211 ARG A O 1
ATOM 1575 N N . THR A 1 212 ? 6.24761 -0.76342 39.06766 1.000 6.56413 212 THR A N 1
ATOM 1576 C CA . THR A 1 212 ? 5.89045 -1.48373 40.28692 1.000 7.61338 212 THR A CA 1
ATOM 1577 C C . THR A 1 212 ? 4.57195 -2.24411 40.17057 1.000 5.45351 212 THR A C 1
ATOM 1578 O O . THR A 1 212 ? 3.51579 -1.64604 39.97745 1.000 8.74794 212 THR A O 1
ATOM 1582 N N . GLY A 1 213 ? 4.62719 -3.57006 40.31510 1.000 5.80953 213 GLY A N 1
ATOM 1583 C CA . GLY A 1 213 ? 3.42551 -4.36283 40.49110 1.000 6.98921 213 GLY A CA 1
ATOM 1584 C C . GLY A 1 213 ? 2.64911 -4.70670 39.23633 1.000 6.79242 213 GLY A C 1
ATOM 1585 O O . GLY A 1 213 ? 1.64971 -5.42743 39.33531 1.000 8.98727 213 GLY A O 1
ATOM 1586 N N . ALA A 1 214 ? 3.07050 -4.23998 38.06518 1.000 7.60143 214 ALA A N 1
ATOM 1587 C CA . ALA A 1 214 ? 2.35257 -4.58887 36.84408 1.000 4.79477 214 ALA A CA 1
ATOM 1588 C C . ALA A 1 214 ? 2.41616 -6.09089 36.57914 1.000 7.33761 214 ALA A C 1
ATOM 1589 O O . ALA A 1 214 ? 3.37415 -6.77548 36.95854 1.000 8.32004 214 ALA A O 1
ATOM 1591 N N . ASN A 1 215 ? 1.35812 -6.59129 35.93770 1.000 7.60014 215 ASN A N 1
ATOM 1592 C CA A ASN A 1 215 ? 1.23127 -7.98223 35.52047 0.524 10.04817 215 ASN A CA 1
ATOM 1593 C CA B ASN A 1 215 ? 1.23631 -7.98384 35.51805 0.476 10.04879 215 ASN A CA 1
ATOM 1594 C C . ASN A 1 215 ? 1.36448 -8.05036 34.00469 1.000 9.90824 215 ASN A C 1
ATOM 1595 O O . ASN A 1 215 ? 0.60945 -7.38783 33.28940 1.000 12.56576 215 ASN A O 1
ATOM 1604 N N . VAL A 1 216 ? 2.30222 -8.85989 33.51410 1.000 10.08832 216 VAL A N 1
ATOM 1605 C CA . VAL A 1 216 ? 2.52751 -8.99483 32.07653 1.000 7.19132 216 VAL A CA 1
ATOM 1606 C C . VAL A 1 216 ? 2.19697 -10.42088 31.65165 1.000 8.96532 216 VAL A C 1
ATOM 1607 O O . VAL A 1 216 ? 2.65184 -11.38269 32.27683 1.000 11.21665 216 VAL A O 1
ATOM 1611 N N . THR A 1 217 ? 1.41861 -10.55843 30.58091 1.000 6.57721 217 THR A N 1
ATOM 1612 C CA . THR A 1 217 ? 1.23360 -11.84257 29.90930 1.000 6.70351 217 THR A CA 1
ATOM 1613 C C . THR A 1 217 ? 1.68252 -11.64824 28.47175 1.000 6.52730 217 THR A C 1
ATOM 1614 O O . THR A 1 217 ? 1.04487 -10.90803 27.72046 1.000 7.36082 217 THR A O 1
ATOM 1618 N N . GLY A 1 218 ? 2.79999 -12.26419 28.10556 1.000 6.82239 218 GLY A N 1
ATOM 1619 C CA . GLY A 1 218 ? 3.33498 -12.03501 26.77589 1.000 6.48668 218 GLY A CA 1
ATOM 1620 C C . GLY A 1 218 ? 4.81909 -12.28598 26.74577 1.000 7.85238 218 GLY A C 1
ATOM 1621 O O . GLY A 1 218 ? 5.26696 -13.33431 27.20746 1.000 8.63303 218 GLY A O 1
ATOM 1622 N N . ARG A 1 219 ? 5.58098 -11.33779 26.21157 1.000 5.11995 219 ARG A N 1
ATOM 1623 C CA . ARG A 1 219 ? 7.03896 -11.42162 26.16743 1.000 7.77270 219 ARG A CA 1
ATOM 1624 C C . ARG A 1 219 ? 7.60239 -10.00902 26.21707 1.000 7.19233 219 ARG A C 1
ATOM 1625 O O . ARG A 1 219 ? 6.96585 -9.06610 25.74835 1.000 7.24220 219 ARG A O 1
ATOM 1633 N N . LEU A 1 220 ? 8.81625 -9.86805 26.75874 1.000 5.55142 220 LEU A N 1
ATOM 1634 C CA . LEU A 1 220 ? 9.47214 -8.56179 26.87336 1.000 7.05725 220 LEU A CA 1
ATOM 1635 C C . LEU A 1 220 ? 10.84954 -8.61921 26.22034 1.000 6.44957 220 LEU A C 1
ATOM 1636 O O . LEU A 1 220 ? 11.75475 -9.26788 26.74794 1.000 8.44130 220 LEU A O 1
ATOM 1641 N N . PHE A 1 221 ? 11.01197 -7.92989 25.08687 1.000 5.32875 221 PHE A N 1
ATOM 1642 C CA . PHE A 1 221 ? 12.26215 -7.89163 24.33372 1.000 7.10347 221 PHE A CA 1
ATOM 1643 C C . PHE A 1 221 ? 12.79409 -6.46562 24.30022 1.000 8.22296 221 PHE A C 1
ATOM 1644 O O . PHE A 1 221 ? 12.06375 -5.53876 23.93180 1.000 6.81755 221 PHE A O 1
ATOM 1652 N N . ALA A 1 222 ? 14.07381 -6.29486 24.63957 1.000 6.25503 222 ALA A N 1
ATOM 1653 C CA . ALA A 1 222 ? 14.77557 -5.02910 24.44971 1.000 7.27345 222 ALA A CA 1
ATOM 1654 C C . ALA A 1 222 ? 15.90216 -5.28595 23.45458 1.000 6.96520 222 ALA A C 1
ATOM 1655 O O . ALA A 1 222 ? 16.87677 -5.96843 23.78156 1.000 6.88720 222 ALA A O 1
ATOM 1657 N N . VAL A 1 223 ? 15.76102 -4.76500 22.23268 1.000 5.82398 223 VAL A N 1
ATOM 1658 C CA . VAL A 1 223 ? 16.66503 -5.16739 21.15573 1.000 5.92851 223 VAL A CA 1
ATOM 1659 C C . VAL A 1 223 ? 18.08275 -4.66910 21.40760 1.000 7.88971 223 VAL A C 1
ATOM 1660 O O . VAL A 1 223 ? 19.05295 -5.39262 21.15423 1.000 8.36711 223 VAL A O 1
ATOM 1664 N N . THR A 1 224 ? 18.23872 -3.42839 21.88565 1.000 7.46853 224 THR A N 1
ATOM 1665 C CA . THR A 1 224 ? 19.56899 -2.85794 22.04793 1.000 7.09081 224 THR A CA 1
ATOM 1666 C C . THR A 1 224 ? 19.93503 -2.48944 23.47556 1.000 7.41906 224 THR A C 1
ATOM 1667 O O . THR A 1 224 ? 21.10060 -2.16524 23.71916 1.000 11.07832 224 THR A O 1
ATOM 1671 N N . ASP A 1 225 ? 19.00286 -2.52886 24.42407 1.000 6.76509 225 ASP A N 1
ATOM 1672 C CA . ASP A 1 225 ? 19.39209 -2.19467 25.78999 1.000 5.20089 225 ASP A CA 1
ATOM 1673 C C . ASP A 1 225 ? 18.85330 -3.21919 26.77878 1.000 7.42519 225 ASP A C 1
ATOM 1674 O O . ASP A 1 225 ? 19.30263 -4.36736 26.76885 1.000 8.43230 225 ASP A O 1
ATOM 1679 N N . GLN A 1 226 ? 17.87833 -2.84452 27.61110 1.000 8.12564 226 GLN A N 1
ATOM 1680 C CA . GLN A 1 226 ? 17.62253 -3.61049 28.82400 1.000 5.61603 226 GLN A CA 1
ATOM 1681 C C . GLN A 1 226 ? 16.13048 -3.80826 29.06003 1.000 6.97755 226 GLN A C 1
ATOM 1682 O O . GLN A 1 226 ? 15.29260 -3.02173 28.62126 1.000 7.45978 226 GLN A O 1
ATOM 1688 N N . VAL A 1 227 ? 15.81349 -4.85302 29.81532 1.000 7.41602 227 VAL A N 1
ATOM 1689 C CA . VAL A 1 227 ? 14.47933 -5.03408 30.37516 1.000 5.42561 227 VAL A CA 1
ATOM 1690 C C . VAL A 1 227 ? 14.59690 -4.87751 31.88345 1.000 9.91228 227 VAL A C 1
ATOM 1691 O O . VAL A 1 227 ? 15.38835 -5.58032 32.52203 1.000 6.11311 227 VAL A O 1
ATOM 1695 N N . THR A 1 228 ? 13.81679 -3.97125 32.46150 1.000 7.20316 228 THR A N 1
ATOM 1696 C CA . THR A 1 228 ? 13.81961 -3.79409 33.90915 1.000 9.17952 228 THR A CA 1
ATOM 1697 C C . THR A 1 228 ? 12.44051 -4.10279 34.46854 1.000 6.63154 228 THR A C 1
ATOM 1698 O O . THR A 1 228 ? 11.42641 -3.70768 33.89135 1.000 8.53369 228 THR A O 1
ATOM 1702 N N . LEU A 1 229 ? 12.42669 -4.83370 35.58152 1.000 5.28067 229 LEU A N 1
ATOM 1703 C CA . LEU A 1 229 ? 11.22868 -5.18008 36.33041 1.000 7.36288 229 LEU A CA 1
ATOM 1704 C C . LEU A 1 229 ? 11.25312 -4.53024 37.70449 1.000 9.13530 229 LEU A C 1
ATOM 1705 O O . LEU A 1 229 ? 12.31226 -4.33981 38.30472 1.000 8.93166 229 LEU A O 1
ATOM 1710 N N . ASP A 1 230 ? 10.06506 -4.22733 38.20602 1.000 8.23245 230 ASP A N 1
ATOM 1711 C CA . ASP A 1 230 ? 9.86157 -3.75897 39.57295 1.000 8.00095 230 ASP A CA 1
ATOM 1712 C C . ASP A 1 230 ? 8.69215 -4.57620 40.12946 1.000 6.74163 230 ASP A C 1
ATOM 1713 O O . ASP A 1 230 ? 7.52620 -4.22006 39.93531 1.000 7.84552 230 ASP A O 1
ATOM 1718 N N . ALA A 1 231 ? 9.01076 -5.69199 40.78924 1.000 6.33714 231 ALA A N 1
ATOM 1719 C CA . ALA A 1 231 ? 8.01733 -6.52583 41.47073 1.000 9.20515 231 ALA A CA 1
ATOM 1720 C C . ALA A 1 231 ? 6.85639 -6.90316 40.54739 1.000 7.99515 231 ALA A C 1
ATOM 1721 O O . ALA A 1 231 ? 5.68874 -6.61623 40.82070 1.000 8.03284 231 ALA A O 1
ATOM 1723 N N . ASN A 1 232 ? 7.18767 -7.57464 39.44307 1.000 6.29890 232 ASN A N 1
ATOM 1724 C CA . ASN A 1 232 ? 6.20089 -7.88906 38.42234 1.000 6.54988 232 ASN A CA 1
ATOM 1725 C C . ASN A 1 232 ? 5.95493 -9.38314 38.33142 1.000 9.22974 232 ASN A C 1
ATOM 1726 O O . ASN A 1 232 ? 6.86484 -10.19230 38.50372 1.000 8.22386 232 ASN A O 1
ATOM 1731 N N . ALA A 1 233 ? 4.71536 -9.73368 38.02564 1.000 5.82531 233 ALA A N 1
ATOM 1732 C CA . ALA A 1 233 ? 4.37608 -11.08399 37.60265 1.000 7.34204 233 ALA A CA 1
ATOM 1733 C C . ALA A 1 233 ? 4.39747 -11.12037 36.08110 1.000 8.27797 233 ALA A C 1
ATOM 1734 O O . ALA A 1 233 ? 3.59219 -10.45033 35.43067 1.000 13.09391 233 ALA A O 1
ATOM 1736 N N . VAL A 1 234 ? 5.30181 -11.91180 35.51662 1.000 8.79705 234 VAL A N 1
ATOM 1737 C CA . VAL A 1 234 ? 5.46234 -12.01736 34.07210 1.000 11.37913 234 VAL A CA 1
ATOM 1738 C C . VAL A 1 234 ? 5.22013 -13.46480 33.67933 1.000 10.36337 234 VAL A C 1
ATOM 1739 O O . VAL A 1 234 ? 5.91634 -14.36764 34.15703 1.000 7.90197 234 VAL A O 1
ATOM 1743 N N . THR A 1 235 ? 4.24146 -13.69115 32.80918 1.000 8.72526 235 THR A N 1
ATOM 1744 C CA . THR A 1 235 ? 3.94347 -15.02535 32.31291 1.000 9.91514 235 THR A CA 1
ATOM 1745 C C . THR A 1 235 ? 4.11284 -15.03536 30.80618 1.000 13.52571 235 THR A C 1
ATOM 1746 O O . THR A 1 235 ? 3.52628 -14.19692 30.11225 1.000 9.74207 235 THR A O 1
ATOM 1750 N N . LYS A 1 236 ? 4.92672 -15.96301 30.30259 1.000 9.39061 236 LYS A N 1
ATOM 1751 C CA . LYS A 1 236 ? 5.11634 -16.03983 28.86062 1.000 9.90771 236 LYS A CA 1
ATOM 1752 C C . LYS A 1 236 ? 3.84241 -16.53652 28.20132 1.000 12.44649 236 LYS A C 1
ATOM 1753 O O . LYS A 1 236 ? 3.21119 -17.48589 28.67609 1.000 10.97371 236 LYS A O 1
ATOM 1759 N N . ALA A 1 237 ? 3.46964 -15.89296 27.09701 1.000 12.95637 237 ALA A N 1
ATOM 1760 C CA . ALA A 1 237 ? 2.31038 -16.33614 26.33993 1.000 18.65522 237 ALA A CA 1
ATOM 1761 C C . ALA A 1 237 ? 2.57314 -17.71353 25.74599 1.000 20.92292 237 ALA A C 1
ATOM 1762 O O . ALA A 1 237 ? 3.67910 -18.00986 25.28599 1.000 27.83053 237 ALA A O 1
ATOM 1764 N N . ASN A 1 238 ? 1.55125 -18.56455 25.78491 1.000 22.42038 238 ASN A N 1
ATOM 1765 C CA . ASN A 1 238 ? 1.67676 -19.92538 25.28286 1.000 33.77129 238 ASN A CA 1
ATOM 1766 C C . ASN A 1 238 ? 2.01206 -19.92483 23.79497 1.000 34.38577 238 ASN A C 1
ATOM 1767 O O . ASN A 1 238 ? 1.60241 -19.03904 23.04116 1.000 25.94046 238 ASN A O 1
ATOM 1769 N N . LEU A 1 239 ? 2.76672 -20.93503 23.37557 1.000 38.02560 239 LEU A N 1
ATOM 1770 C CA . LEU A 1 239 ? 3.17205 -21.06843 21.97809 1.000 39.41296 239 LEU A CA 1
ATOM 1771 C C . LEU A 1 239 ? 1.96564 -21.35623 21.08471 1.000 31.50181 239 LEU A C 1
ATOM 1772 O O . LEU A 1 239 ? 0.97859 -21.94011 21.53564 1.000 35.52457 239 LEU A O 1
ATOM 1777 N N . MET B 1 1 ? 13.96019 31.74459 -9.68596 1.000 17.10818 1 MET B N 1
ATOM 1778 C CA . MET B 1 1 ? 14.31014 30.38828 -9.27562 1.000 14.59377 1 MET B CA 1
ATOM 1779 C C . MET B 1 1 ? 15.10169 30.41328 -7.98144 1.000 9.97360 1 MET B C 1
ATOM 1780 O O . MET B 1 1 ? 15.65274 31.44770 -7.60351 1.000 10.23389 1 MET B O 1
ATOM 1785 N N . ASN B 1 2 ? 15.14866 29.26750 -7.31702 1.000 9.74663 2 ASN B N 1
ATOM 1786 C CA . ASN B 1 2 ? 15.90753 29.15030 -6.08232 1.000 9.56458 2 ASN B CA 1
ATOM 1787 C C . ASN B 1 2 ? 17.37994 29.44886 -6.35671 1.000 10.63497 2 ASN B C 1
ATOM 1788 O O . ASN B 1 2 ? 17.94991 28.89631 -7.31163 1.000 10.58911 2 ASN B O 1
ATOM 1793 N N . PRO B 1 3 ? 18.02264 30.31775 -5.57392 1.000 8.19822 3 PRO B N 1
ATOM 1794 C CA . PRO B 1 3 ? 19.45228 30.56337 -5.78952 1.000 8.26634 3 PRO B CA 1
ATOM 1795 C C . PRO B 1 3 ? 20.26310 29.29137 -5.60523 1.000 10.78612 3 PRO B C 1
ATOM 1796 O O . PRO B 1 3 ? 19.91172 28.40724 -4.82060 1.000 8.04409 3 PRO B O 1
ATOM 1800 N N . LEU B 1 4 ? 21.36041 29.20941 -6.35283 1.000 7.55751 4 LEU B N 1
ATOM 1801 C CA . LEU B 1 4 ? 22.33649 28.14581 -6.17453 1.000 9.07896 4 LEU B CA 1
ATOM 1802 C C . LEU B 1 4 ? 23.22684 28.45660 -4.97412 1.000 8.49374 4 LEU B C 1
ATOM 1803 O O . LEU B 1 4 ? 23.82667 29.53391 -4.89759 1.000 7.25398 4 LEU B O 1
ATOM 1808 N N . ALA B 1 5 ? 23.30139 27.51638 -4.02716 1.000 7.05668 5 ALA B N 1
ATOM 1809 C CA . ALA B 1 5 ? 24.14428 27.72211 -2.85888 1.000 4.50638 5 ALA B CA 1
ATOM 1810 C C . ALA B 1 5 ? 25.61441 27.52040 -3.21723 1.000 8.96175 5 ALA B C 1
ATOM 1811 O O . ALA B 1 5 ? 25.93649 26.77211 -4.14917 1.000 9.56910 5 ALA B O 1
ATOM 1813 N N . PRO B 1 6 ? 26.52685 28.16418 -2.49083 1.000 6.92796 6 PRO B N 1
ATOM 1814 C CA . PRO B 1 6 ? 27.95045 27.91420 -2.72548 1.000 9.08015 6 PRO B CA 1
ATOM 1815 C C . PRO B 1 6 ? 28.33893 26.48924 -2.36812 1.000 7.81232 6 PRO B C 1
ATOM 1816 O O . PRO B 1 6 ? 27.69046 25.80439 -1.57532 1.000 8.07763 6 PRO B O 1
ATOM 1820 N N . GLU B 1 7 ? 29.40950 26.03611 -3.00256 1.000 10.44531 7 GLU B N 1
ATOM 1821 C CA . GLU B 1 7 ? 30.07521 24.80289 -2.61533 1.000 8.90195 7 GLU B CA 1
ATOM 1822 C C . GLU B 1 7 ? 31.07677 25.12997 -1.51300 1.000 7.08974 7 GLU B C 1
ATOM 1823 O O . GLU B 1 7 ? 31.95136 25.97806 -1.70581 1.000 6.61432 7 GLU B O 1
ATOM 1829 N N . LEU B 1 8 ? 30.94519 24.47954 -0.35341 1.000 10.14268 8 LEU B N 1
ATOM 1830 C CA . LEU B 1 8 ? 31.87181 24.75661 0.73416 1.000 11.07960 8 LEU B CA 1
ATOM 1831 C C . LEU B 1 8 ? 33.05590 23.80185 0.77353 1.000 9.11064 8 LEU B C 1
ATOM 1832 O O . LEU B 1 8 ? 34.02655 24.08179 1.47967 1.000 9.79413 8 LEU B O 1
ATOM 1837 N N . GLY B 1 9 ? 33.02003 22.70727 0.02096 1.000 8.78927 9 GLY B N 1
ATOM 1838 C CA . GLY B 1 9 ? 34.16247 21.80969 0.01061 1.000 7.57228 9 GLY B CA 1
ATOM 1839 C C . GLY B 1 9 ? 34.52052 21.38615 1.41651 1.000 8.82657 9 GLY B C 1
ATOM 1840 O O . GLY B 1 9 ? 33.65028 21.03118 2.21625 1.000 10.95527 9 GLY B O 1
ATOM 1841 N N . GLU B 1 10 ? 35.81392 21.47581 1.74744 1.000 5.50847 10 GLU B N 1
ATOM 1842 C CA . GLU B 1 10 ? 36.27273 20.98397 3.04047 1.000 7.47576 10 GLU B CA 1
ATOM 1843 C C . GLU B 1 10 ? 35.74404 21.81031 4.20435 1.000 10.05434 10 GLU B C 1
ATOM 1844 O O . GLU B 1 10 ? 35.65293 21.28761 5.32083 1.000 10.30246 10 GLU B O 1
ATOM 1850 N N . VAL B 1 11 ? 35.37184 23.07730 3.98419 1.000 8.24746 11 VAL B N 1
ATOM 1851 C CA . VAL B 1 11 ? 35.02803 23.92259 5.13012 1.000 7.82967 11 VAL B CA 1
ATOM 1852 C C . VAL B 1 11 ? 33.60128 23.72250 5.60907 1.000 8.15906 11 VAL B C 1
ATOM 1853 O O . VAL B 1 11 ? 33.21039 24.33594 6.61270 1.000 8.40411 11 VAL B O 1
ATOM 1857 N N . ALA B 1 12 ? 32.81975 22.86157 4.95350 1.000 7.36955 12 ALA B N 1
ATOM 1858 C CA . ALA B 1 12 ? 31.51808 22.50086 5.50882 1.000 9.40614 12 ALA B CA 1
ATOM 1859 C C . ALA B 1 12 ? 31.65970 21.93513 6.91775 1.000 7.12825 12 ALA B C 1
ATOM 1860 O O . ALA B 1 12 ? 30.74461 22.06146 7.74013 1.000 7.98757 12 ALA B O 1
ATOM 1862 N N . ARG B 1 13 ? 32.81424 21.33249 7.21910 1.000 8.45380 13 ARG B N 1
ATOM 1863 C CA . ARG B 1 13 ? 33.03164 20.69782 8.51342 1.000 7.76974 13 ARG B CA 1
ATOM 1864 C C . ARG B 1 13 ? 33.11371 21.69280 9.65701 1.000 7.40688 13 ARG B C 1
ATOM 1865 O O . ARG B 1 13 ? 32.89900 21.29973 10.80700 1.000 7.17932 13 ARG B O 1
ATOM 1873 N N . PHE B 1 14 ? 33.44643 22.95226 9.38427 1.000 7.65449 14 PHE B N 1
ATOM 1874 C CA . PHE B 1 14 ? 33.76456 23.90109 10.44664 1.000 6.85563 14 PHE B CA 1
ATOM 1875 C C . PHE B 1 14 ? 32.51253 24.58601 10.96937 1.000 8.06039 14 PHE B C 1
ATOM 1876 O O . PHE B 1 14 ? 31.67314 25.03745 10.18559 1.000 7.61784 14 PHE B O 1
ATOM 1884 N N . ALA B 1 15 ? 32.40534 24.67658 12.29648 1.000 6.60258 15 ALA B N 1
ATOM 1885 C CA . ALA B 1 15 ? 31.52354 25.66784 12.89998 1.000 8.23960 15 ALA B CA 1
ATOM 1886 C C . ALA B 1 15 ? 32.13441 27.06242 12.81678 1.000 7.09317 15 ALA B C 1
ATOM 1887 O O . ALA B 1 15 ? 31.41183 28.05249 12.63782 1.000 8.88190 15 ALA B O 1
ATOM 1889 N N . MET B 1 16 ? 33.45879 27.15489 12.94219 1.000 7.59432 16 MET B N 1
ATOM 1890 C CA . MET B 1 16 ? 34.15056 28.43614 12.96159 1.000 5.11604 16 MET B CA 1
ATOM 1891 C C . MET B 1 16 ? 35.52619 28.26932 12.34048 1.000 7.25772 16 MET B C 1
ATOM 1892 O O . MET B 1 16 ? 36.24364 27.31532 12.65524 1.000 8.27602 16 MET B O 1
ATOM 1897 N N . LEU B 1 17 ? 35.89741 29.21749 11.48275 1.000 7.19192 17 LEU B N 1
ATOM 1898 C CA . LEU B 1 17 ? 37.15379 29.13931 10.74380 1.000 6.68435 17 LEU B CA 1
ATOM 1899 C C . LEU B 1 17 ? 37.68007 30.54597 10.47730 1.000 6.13672 17 LEU B C 1
ATOM 1900 O O . LEU B 1 17 ? 36.92471 31.41818 10.04309 1.000 6.79730 17 LEU B O 1
ATOM 1905 N N . ALA B 1 18 ? 38.97071 30.76858 10.73631 1.000 6.90914 18 ALA B N 1
ATOM 1906 C CA . ALA B 1 18 ? 39.53731 32.10487 10.62313 1.000 3.08847 18 ALA B CA 1
ATOM 1907 C C . ALA B 1 18 ? 40.96251 32.03805 10.09967 1.000 6.52699 18 ALA B C 1
ATOM 1908 O O . ALA B 1 18 ? 41.67088 31.05761 10.31672 1.000 7.09825 18 ALA B O 1
ATOM 1910 N N . SER B 1 19 ? 41.37667 33.10937 9.41634 1.000 7.03794 19 SER B N 1
ATOM 1911 C CA . SER B 1 19 ? 42.77206 33.23025 8.99930 1.000 6.17209 19 SER B CA 1
ATOM 1912 C C . SER B 1 19 ? 43.70154 33.37005 10.19912 1.000 7.06131 19 SER B C 1
ATOM 1913 O O . SER B 1 19 ? 44.70521 32.65939 10.30428 1.000 7.91329 19 SER B O 1
ATOM 1916 N N . GLN B 1 20 ? 43.37974 34.27869 11.11922 1.000 8.92110 20 GLN B N 1
ATOM 1917 C CA . GLN B 1 20 ? 44.32837 34.72489 12.13123 1.000 7.23288 20 GLN B CA 1
ATOM 1918 C C . GLN B 1 20 ? 44.06182 34.13775 13.50998 1.000 8.55191 20 GLN B C 1
ATOM 1919 O O . GLN B 1 20 ? 44.99015 33.67024 14.17419 1.000 10.58775 20 GLN B O 1
ATOM 1925 N N . ALA B 1 21 ? 42.81277 34.15681 13.96051 1.000 6.52551 21 ALA B N 1
ATOM 1926 C CA . ALA B 1 21 ? 42.57618 33.83760 15.36315 1.000 6.68789 21 ALA B CA 1
ATOM 1927 C C . ALA B 1 21 ? 41.10847 33.51700 15.59047 1.000 8.15283 21 ALA B C 1
ATOM 1928 O O . ALA B 1 21 ? 40.22907 34.02494 14.89055 1.000 7.14096 21 ALA B O 1
ATOM 1930 N N . ILE B 1 22 ? 40.85977 32.67182 16.58702 1.000 8.87140 22 ILE B N 1
ATOM 1931 C CA . ILE B 1 22 ? 39.52580 32.47033 17.14392 1.000 4.76064 22 ILE B CA 1
ATOM 1932 C C . ILE B 1 22 ? 39.64486 32.63663 18.64800 1.000 5.85910 22 ILE B C 1
ATOM 1933 O O . ILE B 1 22 ? 40.40829 31.91767 19.29932 1.000 6.90037 22 ILE B O 1
ATOM 1938 N N . THR B 1 23 ? 38.91428 33.59406 19.19738 1.000 7.61449 23 THR B N 1
ATOM 1939 C CA . THR B 1 23 ? 38.99697 33.89188 20.61733 1.000 8.59492 23 THR B CA 1
ATOM 1940 C C . THR B 1 23 ? 37.60939 33.82563 21.21816 1.000 9.73541 23 THR B C 1
ATOM 1941 O O . THR B 1 23 ? 36.60333 33.97406 20.52105 1.000 8.47046 23 THR B O 1
ATOM 1945 N N . THR B 1 24 ? 37.56665 33.59733 22.53027 1.000 8.42755 24 THR B N 1
ATOM 1946 C CA . THR B 1 24 ? 36.30684 33.64244 23.25249 1.000 10.30795 24 THR B CA 1
ATOM 1947 C C . THR B 1 24 ? 36.55333 34.11522 24.67729 1.000 7.50526 24 THR B C 1
ATOM 1948 O O . THR B 1 24 ? 37.62492 33.89185 25.24857 1.000 7.87735 24 THR B O 1
ATOM 1952 N N . THR B 1 25 ? 35.54246 34.76865 25.23870 1.000 7.92057 25 THR B N 1
ATOM 1953 C CA . THR B 1 25 ? 35.45120 34.95170 26.67737 1.000 5.80536 25 THR B CA 1
ATOM 1954 C C . THR B 1 25 ? 34.87158 33.68909 27.30313 1.000 10.31521 25 THR B C 1
ATOM 1955 O O . THR B 1 25 ? 34.46583 32.74528 26.61545 1.000 9.09704 25 THR B O 1
ATOM 1959 N N . SER B 1 26 ? 34.78290 33.68001 28.62739 1.000 6.30530 26 SER B N 1
ATOM 1960 C CA A SER B 1 26 ? 34.23190 32.52767 29.32076 0.325 9.59319 26 SER B CA 1
ATOM 1961 C CA B SER B 1 26 ? 34.23968 32.51519 29.30110 0.675 9.55079 26 SER B CA 1
ATOM 1962 C C . SER B 1 26 ? 32.75478 32.36435 28.98564 1.000 11.10933 26 SER B C 1
ATOM 1963 O O . SER B 1 26 ? 32.06020 33.33091 28.65597 1.000 11.35439 26 SER B O 1
ATOM 1968 N N . GLY B 1 27 ? 32.28160 31.12511 29.05408 1.000 7.32835 27 GLY B N 1
ATOM 1969 C CA . GLY B 1 27 ? 30.86548 30.85924 28.93039 1.000 12.41521 27 GLY B CA 1
ATOM 1970 C C . GLY B 1 27 ? 30.35248 30.55861 27.54301 1.000 10.93156 27 GLY B C 1
ATOM 1971 O O . GLY B 1 27 ? 29.13089 30.59093 27.34314 1.000 9.93825 27 GLY B O 1
ATOM 1972 N N . SER B 1 28 ? 31.22915 30.27658 26.58185 1.000 9.33949 28 SER B N 1
ATOM 1973 C CA . SER B 1 28 ? 30.77736 29.86254 25.26170 1.000 8.85320 28 SER B CA 1
ATOM 1974 C C . SER B 1 28 ? 30.59257 28.35171 25.18892 1.000 9.29467 28 SER B C 1
ATOM 1975 O O . SER B 1 28 ? 31.18724 27.58168 25.95207 1.000 11.60113 28 SER B O 1
ATOM 1978 N N . ALA B 1 29 ? 29.75329 27.93353 24.24184 1.000 8.41417 29 ALA B N 1
ATOM 1979 C CA . ALA B 1 29 ? 29.49068 26.52100 23.99635 1.000 7.11369 29 ALA B CA 1
ATOM 1980 C C . ALA B 1 29 ? 29.29369 26.32163 22.50270 1.000 11.33899 29 ALA B C 1
ATOM 1981 O O . ALA B 1 29 ? 28.34226 26.85889 21.92439 1.000 9.86576 29 ALA B O 1
ATOM 1983 N N . ILE B 1 30 ? 30.17484 25.54624 21.88003 1.000 10.10487 30 ILE B N 1
ATOM 1984 C CA . ILE B 1 30 ? 30.11684 25.29239 20.44503 1.000 10.75478 30 ILE B CA 1
ATOM 1985 C C . ILE B 1 30 ? 29.79253 23.82210 20.22603 1.000 10.81953 30 ILE B C 1
ATOM 1986 O O . ILE B 1 30 ? 30.29266 22.95290 20.94803 1.000 12.34347 30 ILE B O 1
ATOM 1991 N N . VAL B 1 31 ? 28.93851 23.54473 19.23988 1.000 7.11520 31 VAL B N 1
ATOM 1992 C CA . VAL B 1 31 ? 28.39790 22.20532 19.03153 1.000 8.86325 31 VAL B CA 1
ATOM 1993 C C . VAL B 1 31 ? 28.43720 21.85979 17.54960 1.000 11.27951 31 VAL B C 1
ATOM 1994 O O . VAL B 1 31 ? 28.05889 22.68189 16.70613 1.000 7.65542 31 VAL B O 1
ATOM 1998 N N . ASP B 1 32 ? 28.90351 20.64533 17.23815 1.000 7.91896 32 ASP B N 1
ATOM 1999 C CA . ASP B 1 32 ? 28.66195 19.94806 15.97183 1.000 8.47885 32 ASP B CA 1
ATOM 2000 C C . ASP B 1 32 ? 29.49888 20.45206 14.80788 1.000 9.11505 32 ASP B C 1
ATOM 2001 O O . ASP B 1 32 ? 29.16003 20.18055 13.65460 1.000 10.00184 32 ASP B O 1
ATOM 2006 N N . GLY B 1 33 ? 30.59327 21.16075 15.06280 1.000 7.84842 33 GLY B N 1
ATOM 2007 C CA . GLY B 1 33 ? 31.47006 21.56176 13.98081 1.000 7.56646 33 GLY B CA 1
ATOM 2008 C C . GLY B 1 33 ? 32.87131 21.74049 14.51476 1.000 12.80273 33 GLY B C 1
ATOM 2009 O O . GLY B 1 33 ? 33.08543 21.85717 15.72609 1.000 7.63759 33 GLY B O 1
ATOM 2010 N N . ASP B 1 34 ? 33.82473 21.75754 13.59238 1.000 7.45413 34 ASP B N 1
ATOM 2011 C CA . ASP B 1 34 ? 35.22975 21.93176 13.92652 1.000 6.24052 34 ASP B CA 1
ATOM 2012 C C . ASP B 1 34 ? 35.60240 23.41176 14.01145 1.000 6.86892 34 ASP B C 1
ATOM 2013 O O . ASP B 1 34 ? 34.87277 24.29659 13.56007 1.000 6.50793 34 ASP B O 1
ATOM 2018 N N . LEU B 1 35 ? 36.76592 23.66563 14.60950 1.000 6.76670 35 LEU B N 1
ATOM 2019 C CA . LEU B 1 35 ? 37.37613 24.98570 14.68372 1.000 8.23062 35 LEU B CA 1
ATOM 2020 C C . LEU B 1 35 ? 38.68944 24.95971 13.91650 1.000 5.00991 35 LEU B C 1
ATOM 2021 O O . LEU B 1 35 ? 39.42301 23.96975 13.96148 1.000 8.56183 35 LEU B O 1
ATOM 2026 N N . GLY B 1 36 ? 38.98476 26.03695 13.20129 1.000 7.07492 36 GLY B N 1
ATOM 2027 C CA . GLY B 1 36 ? 40.24448 26.06755 12.49438 1.000 5.98320 36 GLY B CA 1
ATOM 2028 C C . GLY B 1 36 ? 40.82597 27.45606 12.40938 1.000 6.29074 36 GLY B C 1
ATOM 2029 O O . GLY B 1 36 ? 40.08371 28.43122 12.27116 1.000 6.36360 36 GLY B O 1
ATOM 2030 N N . ILE B 1 37 ? 42.14921 27.55035 12.53966 1.000 5.57797 37 ILE B N 1
ATOM 2031 C CA . ILE B 1 37 ? 42.91089 28.74416 12.20008 1.000 5.11121 37 ILE B CA 1
ATOM 2032 C C . ILE B 1 37 ? 43.82022 28.38025 11.02980 1.000 7.04665 37 ILE B C 1
ATOM 2033 O O . ILE B 1 37 ? 44.47784 27.32916 11.04721 1.000 7.23474 37 ILE B O 1
ATOM 2038 N N . LEU B 1 38 ? 43.83347 29.23373 10.00435 1.000 6.16043 38 LEU B N 1
ATOM 2039 C CA . LEU B 1 38 ? 44.47018 28.90312 8.73551 1.000 7.03276 38 LEU B CA 1
ATOM 2040 C C . LEU B 1 38 ? 45.88645 29.43627 8.59461 1.000 6.89475 38 LEU B C 1
ATOM 2041 O O . LEU B 1 38 ? 46.70538 28.80123 7.91809 1.000 8.32134 38 LEU B O 1
ATOM 2046 N N . ASP B 1 39 ? 46.19825 30.58533 9.20445 1.000 6.24929 39 ASP B N 1
ATOM 2047 C CA . ASP B 1 39 ? 47.43482 31.28310 8.87287 1.000 7.24130 39 ASP B CA 1
ATOM 2048 C C . ASP B 1 39 ? 48.21575 31.69641 10.11190 1.000 6.38214 39 ASP B C 1
ATOM 2049 O O . ASP B 1 39 ? 49.07552 32.57976 10.02216 1.000 7.43946 39 ASP B O 1
ATOM 2054 N N . GLN B 1 40 ? 47.91389 31.10093 11.26661 1.000 7.11179 40 GLN B N 1
ATOM 2055 C CA . GLN B 1 40 ? 48.74780 31.25277 12.45677 1.000 7.14973 40 GLN B CA 1
ATOM 2056 C C . GLN B 1 40 ? 48.73535 29.94311 13.22941 1.000 7.65591 40 GLN B C 1
ATOM 2057 O O . GLN B 1 40 ? 47.91855 29.05223 12.97250 1.000 9.36864 40 GLN B O 1
ATOM 2063 N N . ALA B 1 41 ? 49.63949 29.85612 14.20345 1.000 6.56915 41 ALA B N 1
ATOM 2064 C CA . ALA B 1 41 ? 49.77729 28.67335 15.04174 1.000 7.42960 41 ALA B CA 1
ATOM 2065 C C . ALA B 1 41 ? 48.62730 28.56384 16.03915 1.000 7.46344 41 ALA B C 1
ATOM 2066 O O . ALA B 1 41 ? 47.89410 29.51524 16.29091 1.000 6.61471 41 ALA B O 1
ATOM 2068 N N . ARG B 1 42 ? 48.50008 27.36390 16.61574 1.000 6.99658 42 ARG B N 1
ATOM 2069 C CA . ARG B 1 42 ? 47.52425 27.08450 17.66593 1.000 8.07511 42 ARG B CA 1
ATOM 2070 C C . ARG B 1 42 ? 47.56170 28.11231 18.79796 1.000 8.58222 42 ARG B C 1
ATOM 2071 O O . ARG B 1 42 ? 46.54657 28.33910 19.46728 1.000 8.63149 42 ARG B O 1
ATOM 2079 N N . SER B 1 43 ? 48.70540 28.76484 19.01675 1.000 8.08046 43 SER B N 1
ATOM 2080 C CA . SER B 1 43 ? 48.76570 29.75707 20.08409 1.000 9.17142 43 SER B CA 1
ATOM 2081 C C . SER B 1 43 ? 47.82249 30.93263 19.85342 1.000 10.36410 43 SER B C 1
ATOM 2082 O O . SER B 1 43 ? 47.61971 31.72896 20.77641 1.000 10.22991 43 SER B O 1
ATOM 2085 N N . TYR B 1 44 ? 47.23249 31.06120 18.66444 1.000 8.99397 44 TYR B N 1
ATOM 2086 C CA . TYR B 1 44 ? 46.29194 32.14586 18.40462 1.000 7.48515 44 TYR B CA 1
ATOM 2087 C C . TYR B 1 44 ? 44.84812 31.79472 18.76413 1.000 9.53099 44 TYR B C 1
ATOM 2088 O O . TYR B 1 44 ? 43.97148 32.65535 18.63189 1.000 9.89716 44 TYR B O 1
ATOM 2097 N N . TYR B 1 45 ? 44.57344 30.57522 19.23187 1.000 8.08730 45 TYR B N 1
ATOM 2098 C CA . TYR B 1 45 ? 43.34893 30.35050 19.98938 1.000 6.57353 45 TYR B CA 1
ATOM 2099 C C . TYR B 1 45 ? 43.48713 31.03390 21.33979 1.000 9.62457 45 TYR B C 1
ATOM 2100 O O . TYR B 1 45 ? 44.54904 30.98081 21.96556 1.000 10.62360 45 TYR B O 1
ATOM 2109 N N . ALA B 1 46 ? 42.42801 31.70219 21.78031 1.000 7.46786 46 ALA B N 1
ATOM 2110 C CA . ALA B 1 46 ? 42.45438 32.33092 23.09554 1.000 7.49427 46 ALA B CA 1
ATOM 2111 C C . ALA B 1 46 ? 41.10801 32.14720 23.77219 1.000 9.81209 46 ALA B C 1
ATOM 2112 O O . ALA B 1 46 ? 40.06348 32.31212 23.14108 1.000 9.18191 46 ALA B O 1
ATOM 2114 N N . GLY B 1 47 ? 41.13478 31.80132 25.06104 1.000 10.93424 47 GLY B N 1
ATOM 2115 C CA . GLY B 1 47 ? 39.92992 31.69955 25.85600 1.000 10.43648 47 GLY B CA 1
ATOM 2116 C C . GLY B 1 47 ? 39.34549 30.30617 25.96153 1.000 9.43298 47 GLY B C 1
ATOM 2117 O O . GLY B 1 47 ? 38.42800 30.09961 26.76798 1.000 11.61753 47 GLY B O 1
ATOM 2118 N N . PHE B 1 48 ? 39.84269 29.35181 25.18094 1.000 9.63874 48 PHE B N 1
ATOM 2119 C CA . PHE B 1 48 ? 39.34623 27.98220 25.19438 1.000 7.01890 48 PHE B CA 1
ATOM 2120 C C . PHE B 1 48 ? 40.15950 27.10436 26.14300 1.000 12.59012 48 PHE B C 1
ATOM 2121 O O . PHE B 1 48 ? 41.31992 27.38604 26.45698 1.000 10.78312 48 PHE B O 1
ATOM 2129 N N . THR B 1 49 ? 39.52888 26.02087 26.59621 1.000 7.41712 49 THR B N 1
ATOM 2130 C CA . THR B 1 49 ? 40.14048 25.11119 27.56009 1.000 8.21867 49 THR B CA 1
ATOM 2131 C C . THR B 1 49 ? 40.49539 23.79096 26.89425 1.000 9.63715 49 THR B C 1
ATOM 2132 O O . THR B 1 49 ? 39.59343 22.97824 26.62801 1.000 7.54291 49 THR B O 1
ATOM 2136 N N . PRO B 1 50 ? 41.77734 23.52738 26.62454 1.000 9.25147 50 PRO B N 1
ATOM 2137 C CA . PRO B 1 50 ? 42.16657 22.25590 25.99817 1.000 11.38371 50 PRO B CA 1
ATOM 2138 C C . PRO B 1 50 ? 41.67369 21.06156 26.79921 1.000 10.18899 50 PRO B C 1
ATOM 2139 O O . PRO B 1 50 ? 41.79627 21.01668 28.02604 1.000 11.77328 50 PRO B O 1
ATOM 2143 N N . GLY B 1 51 ? 41.11532 20.08275 26.08971 1.000 9.98199 51 GLY B N 1
ATOM 2144 C CA . GLY B 1 51 ? 40.58704 18.89959 26.72834 1.000 14.71390 51 GLY B CA 1
ATOM 2145 C C . GLY B 1 51 ? 41.66961 17.86887 26.95797 1.000 13.51897 51 GLY B C 1
ATOM 2146 O O . GLY B 1 51 ? 42.83352 18.05002 26.60112 1.000 12.36131 51 GLY B O 1
ATOM 2147 N N . VAL B 1 52 ? 41.26470 16.76472 27.58329 1.000 13.10351 52 VAL B N 1
ATOM 2148 C CA . VAL B 1 52 ? 42.18150 15.64503 27.75323 1.000 12.35178 52 VAL B CA 1
ATOM 2149 C C . VAL B 1 52 ? 42.59772 15.10474 26.39298 1.000 12.82601 52 VAL B C 1
ATOM 2150 O O . VAL B 1 52 ? 43.76002 14.74211 26.18310 1.000 10.24509 52 VAL B O 1
ATOM 2154 N N . ASN B 1 53 ? 41.67074 15.08658 25.43803 1.000 11.49744 53 ASN B N 1
ATOM 2155 C CA . ASN B 1 53 ? 41.92766 14.52133 24.12177 1.000 9.96835 53 ASN B CA 1
ATOM 2156 C C . ASN B 1 53 ? 42.47564 15.59817 23.18670 1.000 8.82189 53 ASN B C 1
ATOM 2157 O O . ASN B 1 53 ? 41.94833 16.71357 23.13644 1.000 12.13830 53 ASN B O 1
ATOM 2162 N N . ALA B 1 54 ? 43.51983 15.25345 22.43891 1.000 8.32076 54 ALA B N 1
ATOM 2163 C CA . ALA B 1 54 ? 44.18235 16.22163 21.56616 1.000 9.81456 54 ALA B CA 1
ATOM 2164 C C . ALA B 1 54 ? 43.20688 16.84036 20.57057 1.000 11.71788 54 ALA B C 1
ATOM 2165 O O . ALA B 1 54 ? 42.48064 16.12918 19.87374 1.000 10.87606 54 ALA B O 1
ATOM 2167 N N . GLY B 1 55 ? 43.20280 18.17430 20.50352 1.000 9.21705 55 GLY B N 1
ATOM 2168 C CA . GLY B 1 55 ? 42.32162 18.91379 19.62944 1.000 10.20589 55 GLY B CA 1
ATOM 2169 C C . GLY B 1 55 ? 40.98390 19.27120 20.23851 1.000 12.16882 55 GLY B C 1
ATOM 2170 O O . GLY B 1 55 ? 40.28494 20.14082 19.70484 1.000 9.45160 55 GLY B O 1
ATOM 2171 N N . GLU B 1 56 ? 40.60966 18.64333 21.34954 1.000 9.09542 56 GLU B N 1
ATOM 2172 C CA . GLU B 1 56 ? 39.33568 18.96277 21.96337 1.000 9.95090 56 GLU B CA 1
ATOM 2173 C C . GLU B 1 56 ? 39.45108 20.22679 22.80544 1.000 7.87771 56 GLU B C 1
ATOM 2174 O O . GLU B 1 56 ? 40.52061 20.57139 23.31502 1.000 8.92833 56 GLU B O 1
ATOM 2180 N N . PHE B 1 57 ? 38.34294 20.95024 22.89484 1.000 3.82581 57 PHE B N 1
ATOM 2181 C CA . PHE B 1 57 ? 38.18999 22.03822 23.84395 1.000 7.25661 57 PHE B CA 1
ATOM 2182 C C . PHE B 1 57 ? 36.99934 21.68871 24.71784 1.000 8.30127 57 PHE B C 1
ATOM 2183 O O . PHE B 1 57 ? 36.03215 21.10247 24.23531 1.000 8.08295 57 PHE B O 1
ATOM 2191 N N . ASP B 1 58 ? 37.05725 22.05411 25.99924 1.000 6.72926 58 ASP B N 1
ATOM 2192 C CA . ASP B 1 58 ? 35.91156 21.77020 26.85713 1.000 9.18364 58 ASP B CA 1
ATOM 2193 C C . ASP B 1 58 ? 34.66510 22.49659 26.36992 1.000 7.94673 58 ASP B C 1
ATOM 2194 O O . ASP B 1 58 ? 33.54432 22.00947 26.56763 1.000 10.52117 58 ASP B O 1
ATOM 2199 N N . GLU B 1 59 ? 34.84303 23.65029 25.71642 1.000 7.35034 59 GLU B N 1
ATOM 2200 C CA . GLU B 1 59 ? 33.74252 24.43422 25.17611 1.000 10.21871 59 GLU B CA 1
ATOM 2201 C C . GLU B 1 59 ? 33.14937 23.84635 23.90373 1.000 11.01154 59 GLU B C 1
ATOM 2202 O O . GLU B 1 59 ? 32.09602 24.31929 23.46060 1.000 11.53513 59 GLU B O 1
ATOM 2208 N N . LEU B 1 60 ? 33.78801 22.84047 23.30784 1.000 5.72644 60 LEU B N 1
ATOM 2209 C CA . LEU B 1 60 ? 33.43246 22.35817 21.97868 1.000 6.38504 60 LEU B CA 1
ATOM 2210 C C . LEU B 1 60 ? 32.99300 20.90619 22.07213 1.000 8.76758 60 LEU B C 1
ATOM 2211 O O . LEU B 1 60 ? 33.75913 20.05542 22.53874 1.000 8.67598 60 LEU B O 1
ATOM 2216 N N . THR B 1 61 ? 31.75733 20.62900 21.65159 1.000 9.17231 61 THR B N 1
ATOM 2217 C CA A THR B 1 61 ? 31.26327 19.26295 21.61357 0.302 7.29269 61 THR B CA 1
ATOM 2218 C CA B THR B 1 61 ? 31.17672 19.29037 21.62078 0.698 7.17587 61 THR B CA 1
ATOM 2219 C C . THR B 1 61 ? 31.00893 18.82821 20.17566 1.000 10.58896 61 THR B C 1
ATOM 2220 O O . THR B 1 61 ? 30.57206 19.61211 19.32719 1.000 10.98830 61 THR B O 1
ATOM 2227 N N . ASN B 1 62 ? 31.31369 17.55740 19.90631 1.000 9.03958 62 ASN B N 1
ATOM 2228 C CA . ASN B 1 62 ? 31.19151 16.97347 18.56940 1.000 8.07125 62 ASN B CA 1
ATOM 2229 C C . ASN B 1 62 ? 31.95916 17.79523 17.53297 1.000 11.97600 62 ASN B C 1
ATOM 2230 O O . ASN B 1 62 ? 31.44679 18.13763 16.46500 1.000 9.51012 62 ASN B O 1
ATOM 2235 N N . GLY B 1 63 ? 33.20952 18.10083 17.85982 1.000 10.71697 63 GLY B N 1
ATOM 2236 C CA . GLY B 1 63 ? 34.07757 18.81093 16.94277 1.000 8.26273 63 GLY B CA 1
ATOM 2237 C C . GLY B 1 63 ? 35.46188 18.91446 17.54636 1.000 10.88595 63 GLY B C 1
ATOM 2238 O O . GLY B 1 63 ? 35.65026 18.72457 18.75556 1.000 11.00772 63 GLY B O 1
ATOM 2239 N N . LEU B 1 64 ? 36.42879 19.21462 16.67486 1.000 5.86506 64 LEU B N 1
ATOM 2240 C CA . LEU B 1 64 ? 37.82677 19.36915 17.06261 1.000 6.05247 64 LEU B CA 1
ATOM 2241 C C . LEU B 1 64 ? 38.35284 20.72250 16.59920 1.000 7.35599 64 LEU B C 1
ATOM 2242 O O . LEU B 1 64 ? 37.79382 21.35618 15.69730 1.000 8.01464 64 LEU B O 1
ATOM 2247 N N . SER B 1 65 ? 39.45644 21.15601 17.21250 1.000 6.55502 65 SER B N 1
ATOM 2248 C CA . SER B 1 65 ? 40.15932 22.35666 16.78229 1.000 7.54685 65 SER B CA 1
ATOM 2249 C C . SER B 1 65 ? 41.41198 21.97180 15.99882 1.000 7.00423 65 SER B C 1
ATOM 2250 O O . SER B 1 65 ? 42.03142 20.93839 16.25754 1.000 7.12911 65 SER B O 1
ATOM 2253 N N . TYR B 1 66 ? 41.77496 22.81090 15.02689 1.000 5.15565 66 TYR B N 1
ATOM 2254 C CA . TYR B 1 66 ? 42.89189 22.53032 14.12887 1.000 8.06030 66 TYR B CA 1
ATOM 2255 C C . TYR B 1 66 ? 43.75754 23.76750 13.93945 1.000 8.31491 66 TYR B C 1
ATOM 2256 O O . TYR B 1 66 ? 43.24576 24.88802 13.86706 1.000 6.94766 66 TYR B O 1
ATOM 2265 N N . ALA B 1 67 ? 45.07001 23.55230 13.85426 1.000 5.36474 67 ALA B N 1
ATOM 2266 C CA . ALA B 1 67 ? 46.00972 24.57922 13.42263 1.000 8.27167 67 ALA B CA 1
ATOM 2267 C C . ALA B 1 67 ? 47.15582 23.90508 12.68687 1.000 5.91024 67 ALA B C 1
ATOM 2268 O O . ALA B 1 67 ? 47.45188 22.72776 12.90946 1.000 7.91119 67 ALA B O 1
ATOM 2270 N N . GLY B 1 68 ? 47.77940 24.65723 11.78004 1.000 6.98800 68 GLY B N 1
ATOM 2271 C CA . GLY B 1 68 ? 48.76166 24.06997 10.88389 1.000 11.88845 68 GLY B CA 1
ATOM 2272 C C . GLY B 1 68 ? 50.03393 23.58953 11.55452 1.000 6.40493 68 GLY B C 1
ATOM 2273 O O . GLY B 1 68 ? 50.77696 22.80203 10.95220 1.000 9.56315 68 GLY B O 1
ATOM 2274 N N . ASP B 1 69 ? 50.32008 24.05309 12.76996 1.000 6.70582 69 ASP B N 1
ATOM 2275 C CA . ASP B 1 69 ? 51.49184 23.58372 13.49949 1.000 9.59390 69 ASP B CA 1
ATOM 2276 C C . ASP B 1 69 ? 51.21482 22.33288 14.32862 1.000 9.41602 69 ASP B C 1
ATOM 2277 O O . ASP B 1 69 ? 52.12289 21.84636 15.01022 1.000 12.88934 69 ASP B O 1
ATOM 2282 N N . ASP B 1 70 ? 49.99544 21.79769 14.28875 1.000 8.14120 70 ASP B N 1
ATOM 2283 C CA . ASP B 1 70 ? 49.67084 20.62285 15.08980 1.000 5.50380 70 ASP B CA 1
ATOM 2284 C C . ASP B 1 70 ? 50.48621 19.42825 14.62116 1.000 10.46553 70 ASP B C 1
ATOM 2285 O O . ASP B 1 70 ? 50.38563 19.01352 13.46270 1.000 9.15506 70 ASP B O 1
ATOM 2290 N N . SER B 1 71 ? 51.27325 18.86794 15.53059 1.000 11.36324 71 SER B N 1
ATOM 2291 C CA A SER B 1 71 ? 52.09655 17.70697 15.23770 0.643 10.33765 71 SER B CA 1
ATOM 2292 C CA B SER B 1 71 ? 52.09824 17.70684 15.23975 0.357 10.33078 71 SER B CA 1
ATOM 2293 C C . SER B 1 71 ? 51.33106 16.41393 15.50966 1.000 9.05621 71 SER B C 1
ATOM 2294 O O . SER B 1 71 ? 50.37893 16.37617 16.29418 1.000 7.35848 71 SER B O 1
ATOM 2299 N N . THR B 1 72 ? 51.77635 15.34313 14.85597 1.000 8.86390 72 THR B N 1
ATOM 2300 C CA . THR B 1 72 ? 51.23486 14.00185 15.05699 1.000 9.33006 72 THR B CA 1
ATOM 2301 C C . THR B 1 72 ? 52.36279 13.06586 15.47268 1.000 11.55627 72 THR B C 1
ATOM 2302 O O . THR B 1 72 ? 53.29676 12.85752 14.67914 1.000 13.11405 72 THR B O 1
ATOM 2306 N N . PRO B 1 73 ? 52.35531 12.48653 16.69073 1.000 8.89056 73 PRO B N 1
ATOM 2307 C CA . PRO B 1 73 ? 51.45777 12.76583 17.82143 1.000 10.45178 73 PRO B CA 1
ATOM 2308 C C . PRO B 1 73 ? 51.59573 14.21203 18.29827 1.000 9.67162 73 PRO B C 1
ATOM 2309 O O . PRO B 1 73 ? 52.60864 14.85457 18.00754 1.000 10.11513 73 PRO B O 1
ATOM 2313 N N . PRO B 1 74 ? 50.61434 14.71874 19.06098 1.000 7.48864 74 PRO B N 1
ATOM 2314 C CA . PRO B 1 74 ? 49.42121 14.05628 19.59249 1.000 8.27671 74 PRO B CA 1
ATOM 2315 C C . PRO B 1 74 ? 48.16813 14.25643 18.76034 1.000 6.83022 74 PRO B C 1
ATOM 2316 O O . PRO B 1 74 ? 47.16051 13.61145 19.02741 1.000 8.50337 74 PRO B O 1
ATOM 2320 N N . TYR B 1 75 ? 48.22291 15.14998 17.78150 1.000 7.77762 75 TYR B N 1
ATOM 2321 C CA . TYR B 1 75 ? 47.03118 15.48245 17.01590 1.000 6.60740 75 TYR B CA 1
ATOM 2322 C C . TYR B 1 75 ? 46.84121 14.49012 15.87237 1.000 8.16675 75 TYR B C 1
ATOM 2323 O O . TYR B 1 75 ? 47.72884 13.70345 15.53926 1.000 10.00178 75 TYR B O 1
ATOM 2332 N N . VAL B 1 76 ? 45.64949 14.52493 15.27878 1.000 6.84483 76 VAL B N 1
ATOM 2333 C CA . VAL B 1 76 ? 45.25535 13.58337 14.24000 1.000 8.29957 76 VAL B CA 1
ATOM 2334 C C . VAL B 1 76 ? 44.87806 14.36465 12.98961 1.000 7.13600 76 VAL B C 1
ATOM 2335 O O . VAL B 1 76 ? 44.03386 15.26746 13.04482 1.000 8.75839 76 VAL B O 1
ATOM 2339 N N . VAL B 1 77 ? 45.47424 13.98748 11.86759 1.000 7.27438 77 VAL B N 1
ATOM 2340 C CA . VAL B 1 77 ? 45.21366 14.64187 10.58100 1.000 6.83621 77 VAL B CA 1
ATOM 2341 C C . VAL B 1 77 ? 43.89212 14.12530 10.02013 1.000 9.68722 77 VAL B C 1
ATOM 2342 O O . VAL B 1 77 ? 43.68249 12.89902 9.98411 1.000 10.46138 77 VAL B O 1
ATOM 2346 N N . PRO B 1 78 ? 42.98784 15.00509 9.58103 1.000 10.50751 78 PRO B N 1
ATOM 2347 C CA . PRO B 1 78 ? 41.72777 14.53504 8.98679 1.000 12.53658 78 PRO B CA 1
ATOM 2348 C C . PRO B 1 78 ? 41.97290 13.72341 7.72473 1.000 10.37809 78 PRO B C 1
ATOM 2349 O O . PRO B 1 78 ? 42.81312 14.07467 6.89711 1.000 9.47932 78 PRO B O 1
ATOM 2353 N N . VAL B 1 79 ? 41.22165 12.63494 7.57820 1.000 10.99786 79 VAL B N 1
ATOM 2354 C CA . VAL B 1 79 ? 41.24705 11.87233 6.33169 1.000 12.09617 79 VAL B CA 1
ATOM 2355 C C . VAL B 1 79 ? 40.67431 12.76601 5.23643 1.000 14.18293 79 VAL B C 1
ATOM 2356 O O . VAL B 1 79 ? 39.78430 13.58593 5.51075 1.000 16.37505 79 VAL B O 1
ATOM 2360 N N . PRO B 1 80 ? 41.16795 12.67470 3.99128 1.000 15.59297 80 PRO B N 1
ATOM 2361 C CA . PRO B 1 80 ? 42.22992 11.78243 3.52522 1.000 13.92375 80 PRO B CA 1
ATOM 2362 C C . PRO B 1 80 ? 43.58731 12.46590 3.39769 1.000 11.79484 80 PRO B C 1
ATOM 2363 O O . PRO B 1 80 ? 44.40584 12.05634 2.57329 1.000 14.43037 80 PRO B O 1
ATOM 2367 N N . TYR B 1 81 ? 43.82094 13.50463 4.19189 1.000 11.36953 81 TYR B N 1
ATOM 2368 C CA . TYR B 1 81 ? 44.97659 14.35906 3.97112 1.000 10.44654 81 TYR B CA 1
ATOM 2369 C C . TYR B 1 81 ? 46.25259 13.68115 4.44114 1.000 12.85213 81 TYR B C 1
ATOM 2370 O O . TYR B 1 81 ? 46.24968 12.93144 5.42068 1.000 13.84180 81 TYR B O 1
ATOM 2379 N N . ALA B 1 82 ? 47.33781 13.92328 3.70450 1.000 10.63845 82 ALA B N 1
ATOM 2380 C CA . ALA B 1 82 ? 48.63385 13.34651 4.03911 1.000 9.29846 82 ALA B CA 1
ATOM 2381 C C . ALA B 1 82 ? 49.29828 14.03780 5.21819 1.000 14.83135 82 ALA B C 1
ATOM 2382 O O . ALA B 1 82 ? 50.21804 13.46737 5.81300 1.000 13.04426 82 ALA B O 1
ATOM 2384 N N . SER B 1 83 ? 48.86048 15.24567 5.56168 1.000 8.16098 83 SER B N 1
ATOM 2385 C CA . SER B 1 83 ? 49.51238 16.05615 6.57858 1.000 8.57293 83 SER B CA 1
ATOM 2386 C C . SER B 1 83 ? 48.53723 17.13333 7.02168 1.000 9.26500 83 SER B C 1
ATOM 2387 O O . SER B 1 83 ? 47.58542 17.46270 6.31062 1.000 8.15761 83 SER B O 1
ATOM 2390 N N . MET B 1 84 ? 48.78424 17.67816 8.21486 1.000 9.69524 84 MET B N 1
ATOM 2391 C CA . MET B 1 84 ? 47.96401 18.78906 8.68045 1.000 8.86271 84 MET B CA 1
ATOM 2392 C C . MET B 1 84 ? 48.10724 19.99064 7.76348 1.000 7.56390 84 MET B C 1
ATOM 2393 O O . MET B 1 84 ? 47.14020 20.72378 7.52975 1.000 8.58449 84 MET B O 1
ATOM 2398 N N . VAL B 1 85 ? 49.30629 20.20642 7.22527 1.000 7.12750 85 VAL B N 1
ATOM 2399 C CA . VAL B 1 85 ? 49.49612 21.32393 6.30392 1.000 6.08870 85 VAL B CA 1
ATOM 2400 C C . VAL B 1 85 ? 48.58821 21.17728 5.08878 1.000 7.01487 85 VAL B C 1
ATOM 2401 O O . VAL B 1 85 ? 47.96082 22.14917 4.65027 1.000 4.95029 85 VAL B O 1
ATOM 2405 N N . ALA B 1 86 ? 48.47980 19.95845 4.54758 1.000 7.13882 86 ALA B N 1
ATOM 2406 C CA . ALA B 1 86 ? 47.63380 19.72188 3.37615 1.000 5.95420 86 ALA B CA 1
ATOM 2407 C C . ALA B 1 86 ? 46.15843 19.93347 3.69358 1.000 6.14476 86 ALA B C 1
ATOM 2408 O O . ALA B 1 86 ? 45.40806 20.44392 2.85514 1.000 8.11341 86 ALA B O 1
ATOM 2410 N N . PHE B 1 87 ? 45.72077 19.51927 4.88693 1.000 4.33469 87 PHE B N 1
ATOM 2411 C CA . PHE B 1 87 ? 44.34957 19.78523 5.32370 1.000 4.92788 87 PHE B CA 1
ATOM 2412 C C . PHE B 1 87 ? 44.08217 21.28539 5.41176 1.000 5.01777 87 PHE B C 1
ATOM 2413 O O . PHE B 1 87 ? 43.04207 21.77899 4.95403 1.000 5.53068 87 PHE B O 1
ATOM 2421 N N . ILE B 1 88 ? 45.00648 22.02525 6.02416 1.000 4.538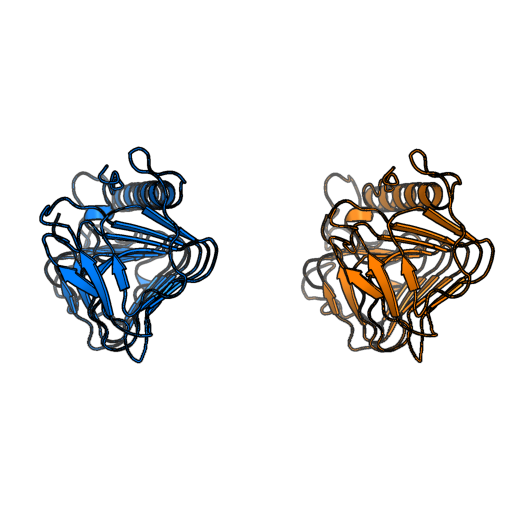37 88 ILE B N 1
ATOM 2422 C CA . ILE B 1 88 ? 44.84234 23.46732 6.14012 1.000 6.45109 88 ILE B CA 1
ATOM 2423 C C . ILE B 1 88 ? 44.83200 24.10381 4.75417 1.000 6.25482 88 ILE B C 1
ATOM 2424 O O . ILE B 1 88 ? 44.05295 25.02716 4.48475 1.000 6.96500 88 ILE B O 1
ATOM 2429 N N . ASN B 1 89 ? 45.65710 23.58367 3.83636 1.000 5.75711 89 ASN B N 1
ATOM 2430 C CA . ASN B 1 89 ? 45.73316 24.17059 2.49867 1.000 6.19338 89 ASN B CA 1
ATOM 2431 C C . ASN B 1 89 ? 44.41370 24.02803 1.75127 1.000 5.93138 89 ASN B C 1
ATOM 2432 O O . ASN B 1 89 ? 43.97349 24.96393 1.07108 1.000 6.92151 89 ASN B O 1
ATOM 2437 N N . GLN B 1 90 ? 43.78461 22.85338 1.82960 1.000 6.91311 90 GLN B N 1
ATOM 2438 C CA . GLN B 1 90 ? 42.51219 22.67287 1.13418 1.000 7.24317 90 GLN B CA 1
ATOM 2439 C C . GLN B 1 90 ? 41.41505 23.50184 1.78399 1.000 8.42289 90 GLN B C 1
ATOM 2440 O O . GLN B 1 90 ? 40.55236 24.05458 1.08966 1.000 7.34427 90 GLN B O 1
ATOM 2446 N N . SER B 1 91 ? 41.43477 23.59801 3.11465 1.000 5.44439 91 SER B N 1
ATOM 2447 C CA . SER B 1 91 ? 40.46771 24.43708 3.81404 1.000 7.91023 91 SER B CA 1
ATOM 2448 C C . SER B 1 91 ? 40.61308 25.90502 3.41838 1.000 7.67026 91 SER B C 1
ATOM 2449 O O . SER B 1 91 ? 39.61289 26.60082 3.19260 1.000 7.50375 91 SER B O 1
ATOM 2452 N N . ARG B 1 92 ? 41.84682 26.39275 3.31222 1.000 5.44155 92 ARG B N 1
ATOM 2453 C CA . ARG B 1 92 ? 42.05441 27.78927 2.92971 1.000 6.21542 92 ARG B CA 1
ATOM 2454 C C . ARG B 1 92 ? 41.58748 28.04778 1.49705 1.000 7.87674 92 ARG B C 1
ATOM 2455 O O . ARG B 1 92 ? 40.94053 29.06678 1.21724 1.000 6.28703 92 ARG B O 1
ATOM 2463 N N . THR B 1 93 ? 41.90404 27.13518 0.57868 1.000 6.77990 93 THR B N 1
ATOM 2464 C CA . THR B 1 93 ? 41.45203 27.28001 -0.80093 1.000 5.61278 93 THR B CA 1
ATOM 2465 C C . THR B 1 93 ? 39.93506 27.23132 -0.88011 1.000 7.87588 93 THR B C 1
ATOM 2466 O O . THR B 1 93 ? 39.30922 28.06061 -1.55145 1.000 6.50822 93 THR B O 1
ATOM 2470 N N . ASP B 1 94 ? 39.32688 26.25883 -0.19543 1.000 4.42751 94 ASP B N 1
ATOM 2471 C CA . ASP B 1 94 ? 37.88149 26.09370 -0.29922 1.000 4.93542 94 ASP B CA 1
ATOM 2472 C C . ASP B 1 94 ? 37.13905 27.26781 0.33515 1.000 7.61714 94 ASP B C 1
ATOM 2473 O O . ASP B 1 94 ? 36.06235 27.65193 -0.14165 1.000 6.42558 94 ASP B O 1
ATOM 2478 N N . LEU B 1 95 ? 37.69028 27.86006 1.39704 1.000 10.07971 95 LEU B N 1
ATOM 2479 C CA . LEU B 1 95 ? 37.06783 29.05774 1.95424 1.000 9.12244 95 LEU B CA 1
ATOM 2480 C C . LEU B 1 95 ? 37.11937 30.20493 0.95510 1.000 6.89259 95 LEU B C 1
ATOM 2481 O O . LEU B 1 95 ? 36.12355 30.91055 0.75794 1.000 7.37688 95 LEU B O 1
ATOM 2486 N N . GLY B 1 96 ? 38.27237 30.39485 0.30318 1.000 7.64401 96 GLY B N 1
ATOM 2487 C CA . GLY B 1 96 ? 38.37152 31.42475 -0.71747 1.000 7.24238 96 GLY B CA 1
ATOM 2488 C C . GLY B 1 96 ? 37.40389 31.20734 -1.86665 1.000 8.18571 96 GLY B C 1
ATOM 2489 O O . GLY B 1 96 ? 36.76286 32.15176 -2.33687 1.000 8.62924 96 GLY B O 1
ATOM 2490 N N . ILE B 1 97 ? 37.27905 29.96078 -2.33152 1.000 5.26392 97 ILE B N 1
ATOM 2491 C CA . ILE B 1 97 ? 36.31330 29.65595 -3.39125 1.000 6.39690 97 ILE B CA 1
ATOM 2492 C C . ILE B 1 97 ? 34.90034 30.03229 -2.95951 1.000 7.13802 97 ILE B C 1
ATOM 2493 O O . ILE B 1 97 ? 34.13348 30.62849 -3.73237 1.000 6.63146 97 ILE B O 1
ATOM 2498 N N . ALA B 1 98 ? 34.52990 29.68045 -1.72072 1.000 6.19496 98 ALA B N 1
ATOM 2499 C CA . ALA B 1 98 ? 33.15815 29.87646 -1.26313 1.000 7.02648 98 ALA B CA 1
ATOM 2500 C C . ALA B 1 98 ? 32.84810 31.35363 -1.05245 1.000 8.34278 98 ALA B C 1
ATOM 2501 O O . ALA B 1 98 ? 31.74900 31.81672 -1.38727 1.000 6.85668 98 ALA B O 1
ATOM 2503 N N . TYR B 1 99 ? 33.79869 32.11146 -0.49133 1.000 7.55341 99 TYR B N 1
ATOM 2504 C CA . TYR B 1 99 ? 33.60875 33.55530 -0.38269 1.000 7.06930 99 TYR B CA 1
ATOM 2505 C C . TYR B 1 99 ? 33.39689 34.17055 -1.76167 1.000 9.26574 99 TYR B C 1
ATOM 2506 O O . TYR B 1 99 ? 32.46370 34.96081 -1.97011 1.000 6.11355 99 TYR B O 1
ATOM 2515 N N . ASN B 1 100 ? 34.26416 33.81100 -2.71600 1.000 5.94382 100 ASN B N 1
ATOM 2516 C CA . ASN B 1 100 ? 34.18819 34.36305 -4.06539 1.000 6.70246 100 ASN B CA 1
ATOM 2517 C C . ASN B 1 100 ? 32.86128 34.02978 -4.72657 1.000 6.68656 100 ASN B C 1
ATOM 2518 O O . ASN B 1 100 ? 32.30835 34.84854 -5.46877 1.000 10.04262 100 ASN B O 1
ATOM 2523 N N . PHE B 1 101 ? 32.35466 32.81819 -4.49308 1.000 6.81729 101 PHE B N 1
ATOM 2524 C CA . PHE B 1 101 ? 31.06086 32.43847 -5.04691 1.000 7.31472 101 PHE B CA 1
ATOM 2525 C C . PHE B 1 101 ? 29.98537 33.40365 -4.57511 1.000 6.74648 101 PHE B C 1
ATOM 2526 O O . PHE B 1 101 ? 29.20012 33.92325 -5.37687 1.000 9.37885 101 PHE B O 1
ATOM 2534 N N . LEU B 1 102 ? 29.94215 33.65785 -3.26699 1.000 5.25812 102 LEU B N 1
ATOM 2535 C CA . LEU B 1 102 ? 28.89534 34.49877 -2.70085 1.000 6.52580 102 LEU B CA 1
ATOM 2536 C C . LEU B 1 102 ? 29.07884 35.95868 -3.07356 1.000 9.05981 102 LEU B C 1
ATOM 2537 O O . LEU B 1 102 ? 28.09132 36.68892 -3.20442 1.000 8.45574 102 LEU B O 1
ATOM 2542 N N . ALA B 1 103 ? 30.32432 36.40269 -3.25562 1.000 7.40126 103 ALA B N 1
ATOM 2543 C CA . ALA B 1 103 ? 30.56655 37.80311 -3.58651 1.000 5.94238 103 ALA B CA 1
ATOM 2544 C C . ALA B 1 103 ? 30.32766 38.12227 -5.05667 1.000 9.12100 103 ALA B C 1
ATOM 2545 O O . ALA B 1 103 ? 30.13729 39.29423 -5.39762 1.000 10.61427 103 ALA B O 1
ATOM 2547 N N . ALA B 1 104 ? 30.33047 37.12207 -5.93167 1.000 5.98559 104 ALA B N 1
ATOM 2548 C CA . ALA B 1 104 ? 30.19551 37.37892 -7.35774 1.000 7.13060 104 ALA B CA 1
ATOM 2549 C C . ALA B 1 104 ? 28.73730 37.60212 -7.72838 1.000 6.91775 104 ALA B C 1
ATOM 2550 O O . ALA B 1 104 ? 27.85311 36.86534 -7.29249 1.000 14.23318 104 ALA B O 1
ATOM 2552 N N . ASP B 1 105 ? 28.49489 38.62094 -8.55233 1.000 7.15984 105 ASP B N 1
ATOM 2553 C CA . ASP B 1 105 ? 27.15463 38.96755 -8.98162 1.000 8.96310 105 ASP B CA 1
ATOM 2554 C C . ASP B 1 105 ? 27.02933 38.78997 -10.48941 1.000 10.49014 105 ASP B C 1
ATOM 2555 O O . ASP B 1 105 ? 27.88754 39.28743 -11.23713 1.000 10.30422 105 ASP B O 1
ATOM 2560 N N . PRO B 1 106 ? 25.96731 38.12308 -10.98560 1.000 10.27376 106 PRO B N 1
ATOM 2561 C CA . PRO B 1 106 ? 24.86132 37.54492 -10.21664 1.000 7.59498 106 PRO B CA 1
ATOM 2562 C C . PRO B 1 106 ? 25.05428 36.07741 -9.86217 1.000 6.80552 106 PRO B C 1
ATOM 2563 O O . PRO B 1 106 ? 25.92562 35.41338 -10.42810 1.000 8.72832 106 PRO B O 1
ATOM 2567 N N . ASN B 1 107 ? 24.22390 35.58860 -8.94440 1.000 5.76103 107 ASN B N 1
ATOM 2568 C CA . ASN B 1 107 ? 24.16409 34.16091 -8.67544 1.000 7.64984 107 ASN B CA 1
ATOM 2569 C C . ASN B 1 107 ? 23.88657 33.39950 -9.97449 1.000 9.05872 107 ASN B C 1
ATOM 2570 O O . ASN B 1 107 ? 23.10400 33.86824 -10.81247 1.000 7.95697 107 ASN B O 1
ATOM 2575 N N . PRO B 1 108 ? 24.51878 32.24053 -10.18681 1.000 7.93504 108 PRO B N 1
ATOM 2576 C CA . PRO B 1 108 ? 24.31624 31.51733 -11.45543 1.000 7.47889 108 PRO B CA 1
ATOM 2577 C C . PRO B 1 108 ? 22.86293 31.19997 -11.77090 1.000 9.38144 108 PRO B C 1
ATOM 2578 O O . PRO B 1 108 ? 22.51454 31.10207 -12.95560 1.000 10.64446 108 PRO B O 1
ATOM 2582 N N . ASN B 1 109 ? 22.00297 31.04041 -10.76043 1.000 9.51365 109 ASN B N 1
ATOM 2583 C CA . ASN B 1 109 ? 20.64452 30.55751 -10.99446 1.000 7.03522 109 ASN B CA 1
ATOM 2584 C C . ASN B 1 109 ? 19.54388 31.51444 -10.54385 1.000 10.61459 109 ASN B C 1
ATOM 2585 O O . ASN B 1 109 ? 18.36649 31.14275 -10.60897 1.000 11.86365 109 ASN B O 1
ATOM 2590 N N . ALA B 1 110 ? 19.87370 32.72480 -10.09591 1.000 9.91563 110 ALA B N 1
ATOM 2591 C CA . ALA B 1 110 ? 18.84456 33.65000 -9.63788 1.000 8.35731 110 ALA B CA 1
ATOM 2592 C C . ALA B 1 110 ? 19.26338 35.07925 -9.93305 1.000 5.14120 110 ALA B C 1
ATOM 2593 O O . ALA B 1 110 ? 20.44953 35.41402 -9.89634 1.000 8.40643 110 ALA B O 1
ATOM 2595 N N . ALA B 1 111 ? 18.27365 35.92872 -10.19050 1.000 8.65642 111 ALA B N 1
ATOM 2596 C CA . ALA B 1 111 ? 18.54623 37.33829 -10.41162 1.000 8.42360 111 ALA B CA 1
ATOM 2597 C C . ALA B 1 111 ? 18.66655 38.07001 -9.08153 1.000 8.96586 111 ALA B C 1
ATOM 2598 O O . ALA B 1 111 ? 18.03651 37.70669 -8.08337 1.000 11.33258 111 ALA B O 1
ATOM 2600 N N . THR B 1 112 ? 19.48286 39.11515 -9.08233 1.000 8.71553 112 THR B N 1
ATOM 2601 C CA . THR B 1 112 ? 19.80202 39.84240 -7.86423 1.000 7.30678 112 THR B CA 1
ATOM 2602 C C . THR B 1 112 ? 18.68990 40.81302 -7.48324 1.000 8.28490 112 THR B C 1
ATOM 2603 O O . THR B 1 112 ? 18.14127 41.51566 -8.33599 1.000 10.00061 112 THR B O 1
ATOM 2607 N N . GLN B 1 113 ? 18.37377 40.85975 -6.19066 1.000 7.09362 113 GLN B N 1
ATOM 2608 C CA . GLN B 1 113 ? 17.45499 41.83068 -5.61432 1.000 8.48708 113 GLN B CA 1
ATOM 2609 C C . GLN B 1 113 ? 18.23254 42.81732 -4.75265 1.000 6.69844 113 GLN B C 1
ATOM 2610 O O . GLN B 1 113 ? 19.39118 42.58961 -4.39781 1.000 11.29091 113 GLN B O 1
ATOM 2616 N N . VAL B 1 114 ? 17.58449 43.92702 -4.41519 1.000 10.19622 114 VAL B N 1
ATOM 2617 C CA . VAL B 1 114 ? 18.21650 44.93704 -3.57292 1.000 8.68119 114 VAL B CA 1
ATOM 2618 C C . VAL B 1 114 ? 18.11692 44.50672 -2.11762 1.000 10.59129 114 VAL B C 1
ATOM 2619 O O . VAL B 1 114 ? 17.02633 44.18871 -1.62911 1.000 9.53878 114 VAL B O 1
ATOM 2623 N N . CYS B 1 115 ? 19.24966 44.50429 -1.42547 1.000 9.71098 115 CYS B N 1
ATOM 2624 C CA . CYS B 1 115 ? 19.24986 44.32248 0.02413 1.000 7.25324 115 CYS B CA 1
ATOM 2625 C C . CYS B 1 115 ? 18.91244 45.64491 0.69941 1.000 10.07316 115 CYS B C 1
ATOM 2626 O O . CYS B 1 115 ? 19.62778 46.63243 0.49415 1.000 11.05490 115 CYS B O 1
ATOM 2629 N N . PRO B 1 116 ? 17.82542 45.72724 1.46642 1.000 8.20367 116 PRO B N 1
ATOM 2630 C CA . PRO B 1 116 ? 17.56459 46.94864 2.23864 1.000 16.04998 116 PRO B CA 1
ATOM 2631 C C . PRO B 1 116 ? 18.68721 47.19685 3.23313 1.000 12.26721 116 PRO B C 1
ATOM 2632 O O . PRO B 1 116 ? 19.27700 46.26211 3.77634 1.000 11.87027 116 PRO B O 1
ATOM 2636 N N . ILE B 1 117 ? 19.00179 48.47541 3.46508 1.000 9.74679 117 ILE B N 1
ATOM 2637 C CA . ILE B 1 117 ? 20.08485 48.76112 4.40391 1.000 8.29772 117 ILE B CA 1
ATOM 2638 C C . ILE B 1 117 ? 19.68115 48.51304 5.85172 1.000 10.89150 117 ILE B C 1
ATOM 2639 O O . ILE B 1 117 ? 20.55653 48.44310 6.71928 1.000 10.04193 117 ILE B O 1
ATOM 2644 N N . GLU B 1 118 ? 18.38876 48.36566 6.13383 1.000 9.97310 118 GLU B N 1
ATOM 2645 C CA . GLU B 1 118 ? 17.90608 47.93760 7.44260 1.000 9.11119 118 GLU B CA 1
ATOM 2646 C C . GLU B 1 118 ? 17.01718 46.71306 7.26096 1.000 11.84534 118 GLU B C 1
ATOM 2647 O O . GLU B 1 118 ? 16.02552 46.76519 6.52695 1.000 10.00985 118 GLU B O 1
ATOM 2653 N N . LEU B 1 119 ? 17.35641 45.61977 7.94282 1.000 10.62374 119 LEU B N 1
ATOM 2654 C CA . LEU B 1 119 ? 16.63333 44.36632 7.78237 1.000 9.55455 119 LEU B CA 1
ATOM 2655 C C . LEU B 1 119 ? 15.62400 44.10436 8.89198 1.000 10.69811 119 LEU B C 1
ATOM 2656 O O . LEU B 1 119 ? 14.82902 43.16765 8.76649 1.000 11.96242 119 LEU B O 1
ATOM 2661 N N . GLY B 1 120 ? 15.62037 44.90717 9.95698 1.000 10.55459 120 GLY B N 1
ATOM 2662 C CA . GLY B 1 120 ? 14.65602 44.70520 11.02237 1.000 8.61287 120 GLY B CA 1
ATOM 2663 C C . GLY B 1 120 ? 13.23241 44.98201 10.57033 1.000 10.13041 120 GLY B C 1
ATOM 2664 O O . GLY B 1 120 ? 12.97813 45.84623 9.72959 1.000 10.21260 120 GLY B O 1
ATOM 2665 N N . ASN B 1 121 ? 12.29525 44.21529 11.14100 1.000 11.36045 121 ASN B N 1
ATOM 2666 C CA . ASN B 1 121 ? 10.85291 44.33043 10.87230 1.000 12.96880 121 ASN B CA 1
ATOM 2667 C C . ASN B 1 121 ? 10.50954 44.00657 9.42290 1.000 15.85520 121 ASN B C 1
ATOM 2668 O O . ASN B 1 121 ? 9.56132 44.55779 8.85751 1.000 15.82664 121 ASN B O 1
ATOM 2673 N N . LEU B 1 122 ? 11.27487 43.11117 8.81163 1.000 8.12562 122 LEU B N 1
ATOM 2674 C CA . LEU B 1 122 ? 11.04452 42.68401 7.44483 1.000 8.80886 122 LEU B CA 1
ATOM 2675 C C . LEU B 1 122 ? 10.80628 41.18128 7.42056 1.000 11.21890 122 LEU B C 1
ATOM 2676 O O . LEU B 1 122 ? 11.36502 40.43683 8.23098 1.000 7.32875 122 LEU B O 1
ATOM 2681 N N . THR B 1 123 ? 9.97183 40.74427 6.48057 1.000 9.44963 123 THR B N 1
ATOM 2682 C CA . THR B 1 123 ? 9.85862 39.33843 6.10769 1.000 8.24190 123 THR B CA 1
ATOM 2683 C C . THR B 1 123 ? 10.31006 39.20854 4.66048 1.000 8.13925 123 THR B C 1
ATOM 2684 O O . THR B 1 123 ? 9.70529 39.81015 3.76856 1.000 11.44956 123 THR B O 1
ATOM 2688 N N . LEU B 1 124 ? 11.37480 38.44621 4.43118 1.000 5.97243 124 LEU B N 1
ATOM 2689 C CA . LEU B 1 124 ? 11.93204 38.26789 3.09528 1.000 6.51000 124 LEU B CA 1
ATOM 2690 C C . LEU B 1 124 ? 11.78689 36.81634 2.66232 1.000 7.74530 124 LEU B C 1
ATOM 2691 O O . LEU B 1 124 ? 11.93396 35.89670 3.47502 1.000 8.91525 124 LEU B O 1
ATOM 2696 N N . THR B 1 125 ? 11.49366 36.61469 1.38095 1.000 7.94905 125 THR B N 1
ATOM 2697 C CA . THR B 1 125 ? 11.48401 35.28025 0.81120 1.000 6.76622 125 THR B CA 1
ATOM 2698 C C . THR B 1 125 ? 12.85948 34.98109 0.20453 1.000 9.14393 125 THR B C 1
ATOM 2699 O O . THR B 1 125 ? 13.77890 35.80743 0.24535 1.000 9.97554 125 THR B O 1
ATOM 2703 N N A ARG B 1 126 ? 13.01159 33.78678 -0.35664 0.618 8.29530 126 ARG B N 1
ATOM 2704 N N B ARG B 1 126 ? 13.00398 33.78144 -0.35902 0.382 8.33966 126 ARG B N 1
ATOM 2705 C CA A ARG B 1 126 ? 14.33102 33.37353 -0.80297 0.618 9.49657 126 ARG B CA 1
ATOM 2706 C CA B ARG B 1 126 ? 14.29936 33.32747 -0.85251 0.382 9.50446 126 ARG B CA 1
ATOM 2707 C C A ARG B 1 126 ? 14.81085 34.23960 -1.96336 0.618 11.10822 126 ARG B C 1
ATOM 2708 C C B ARG B 1 126 ? 14.80379 34.22543 -1.97795 0.382 11.07665 126 ARG B C 1
ATOM 2709 O O A ARG B 1 126 ? 14.02654 34.84657 -2.70147 0.618 10.55244 126 ARG B O 1
ATOM 2710 O O B ARG B 1 126 ? 14.02552 34.84464 -2.70967 0.382 10.55969 126 ARG B O 1
ATOM 2725 N N . GLY B 1 127 ? 16.11952 34.29552 -2.11284 1.000 7.63914 127 GLY B N 1
ATOM 2726 C CA . GLY B 1 127 ? 16.71980 35.05407 -3.18229 1.000 9.13263 127 GLY B CA 1
ATOM 2727 C C . GLY B 1 127 ? 18.10937 35.51892 -2.80848 1.000 10.17438 127 GLY B C 1
ATOM 2728 O O . GLY B 1 127 ? 18.66997 35.12475 -1.78704 1.000 10.29922 127 GLY B O 1
ATOM 2729 N N . VAL B 1 128 ? 18.63352 36.38487 -3.66929 1.000 5.46218 128 VAL B N 1
ATOM 2730 C CA . VAL B 1 128 ? 19.94891 36.99175 -3.52915 1.000 6.67929 128 VAL B CA 1
ATOM 2731 C C . VAL B 1 128 ? 19.73080 38.47986 -3.32441 1.000 8.97650 128 VAL B C 1
ATOM 2732 O O . VAL B 1 128 ? 19.14854 39.15118 -4.18909 1.000 8.98082 128 VAL B O 1
ATOM 2736 N N . TYR B 1 129 ? 20.17776 38.99520 -2.18003 1.000 8.68453 129 TYR B N 1
ATOM 2737 C CA . TYR B 1 129 ? 19.93583 40.38117 -1.78924 1.000 8.94657 129 TYR B CA 1
ATOM 2738 C C . TYR B 1 129 ? 21.28274 41.07879 -1.68284 1.000 6.38959 129 TYR B C 1
ATOM 2739 O O . TYR B 1 129 ? 22.09476 40.73543 -0.81380 1.000 7.50488 129 TYR B O 1
ATOM 2748 N N . LYS B 1 130 ? 21.52189 42.05253 -2.56169 1.000 8.59752 130 LYS B N 1
ATOM 2749 C CA . LYS B 1 130 ? 22.82461 42.69942 -2.68984 1.000 9.54869 130 LYS B CA 1
ATOM 2750 C C . LYS B 1 130 ? 22.72843 44.18988 -2.39531 1.000 7.66989 130 LYS B C 1
ATOM 2751 O O . LYS B 1 130 ? 21.76026 44.85027 -2.78072 1.000 7.63532 130 LYS B O 1
ATOM 2757 N N . THR B 1 131 ? 23.74403 44.71124 -1.70740 1.000 7.45985 131 THR B N 1
ATOM 2758 C CA . THR B 1 131 ? 23.92329 46.14325 -1.54878 1.000 8.28673 131 THR B CA 1
ATOM 2759 C C . THR B 1 131 ? 25.40268 46.42141 -1.35349 1.000 10.55073 131 THR B C 1
ATOM 2760 O O . THR B 1 131 ? 26.14892 45.57025 -0.86424 1.000 8.63756 131 THR B O 1
ATOM 2764 N N . ALA B 1 132 ? 25.82066 47.61210 -1.76467 1.000 9.53432 132 ALA B N 1
ATOM 2765 C CA . ALA B 1 132 ? 27.18329 48.06406 -1.51792 1.000 11.39460 132 ALA B CA 1
ATOM 2766 C C . ALA B 1 132 ? 27.33693 48.74317 -0.16442 1.000 14.22075 132 ALA B C 1
ATOM 2767 O O . ALA B 1 132 ? 28.47036 48.98404 0.27176 1.000 12.14575 132 ALA B O 1
ATOM 2769 N N . ALA B 1 133 ? 26.23194 49.02358 0.51688 1.000 11.28341 133 ALA B N 1
ATOM 2770 C CA . ALA B 1 133 ? 26.25451 49.78741 1.75235 1.000 13.99353 133 ALA B CA 1
ATOM 2771 C C . ALA B 1 133 ? 26.52144 48.89915 2.96693 1.000 13.15012 133 ALA B C 1
ATOM 2772 O O . ALA B 1 133 ? 26.54617 47.66495 2.89252 1.000 9.21892 133 ALA B O 1
ATOM 2774 N N . ASP B 1 134 ? 26.72420 49.55817 4.10781 1.000 7.73135 134 ASP B N 1
ATOM 2775 C CA . ASP B 1 134 ? 26.60139 48.87491 5.38706 1.000 9.24492 134 ASP B CA 1
ATOM 2776 C C . ASP B 1 134 ? 25.13858 48.51137 5.62070 1.000 11.09181 134 ASP B C 1
ATOM 2777 O O . ASP B 1 134 ? 24.21980 49.23421 5.21824 1.000 14.57945 134 ASP B O 1
ATOM 2782 N N . VAL B 1 135 ? 24.91887 47.38502 6.28917 1.000 8.23231 135 VAL B N 1
ATOM 2783 C CA . VAL B 1 135 ? 23.57308 46.89628 6.56999 1.000 7.83143 135 VAL B CA 1
ATOM 2784 C C . VAL B 1 135 ? 23.42154 46.72275 8.07241 1.000 11.21145 135 VAL B C 1
ATOM 2785 O O . VAL B 1 135 ? 24.30652 46.16267 8.72876 1.000 8.88301 135 VAL B O 1
ATOM 2789 N N . THR B 1 136 ? 22.30394 47.19784 8.61157 1.000 9.24044 136 THR B N 1
ATOM 2790 C CA . THR B 1 136 ? 21.98302 46.97851 10.01214 1.000 9.51040 136 THR B CA 1
ATOM 2791 C C . THR B 1 136 ? 20.74727 46.09788 10.12919 1.000 8.55676 136 THR B C 1
ATOM 2792 O O . THR B 1 136 ? 19.87476 46.09085 9.25663 1.000 8.81668 136 THR B O 1
ATOM 2796 N N . LEU B 1 137 ? 20.69467 45.34425 11.22594 1.000 11.40563 137 LEU B N 1
ATOM 2797 C CA . LEU B 1 137 ? 19.54151 44.52526 11.59184 1.000 8.35861 137 LEU B CA 1
ATOM 2798 C C . LEU B 1 137 ? 19.27247 44.88363 13.04619 1.000 8.80906 137 LEU B C 1
ATOM 2799 O O . LEU B 1 137 ? 19.81319 44.24953 13.95148 1.000 8.84871 137 LEU B O 1
ATOM 2804 N N . GLN B 1 138 ? 18.46539 45.91931 13.27337 1.000 9.98348 138 GLN B N 1
ATOM 2805 C CA . GLN B 1 138 ? 18.34168 46.41861 14.63831 1.000 11.68124 138 GLN B CA 1
ATOM 2806 C C . GLN B 1 138 ? 16.95754 46.95254 14.97804 1.000 11.85277 138 GLN B C 1
ATOM 2807 O O . GLN B 1 138 ? 16.60260 46.99463 16.15600 1.000 14.43447 138 GLN B O 1
ATOM 2813 N N . THR B 1 139 ? 16.16196 47.36336 13.99079 1.000 12.55250 139 THR B N 1
ATOM 2814 C CA . THR B 1 139 ? 14.86561 47.93640 14.34078 1.000 10.80401 139 THR B CA 1
ATOM 2815 C C . THR B 1 139 ? 13.85622 46.87821 14.75854 1.000 14.81028 139 THR B C 1
ATOM 2816 O O . THR B 1 139 ? 12.81570 47.21923 15.33244 1.000 11.82159 139 THR B O 1
ATOM 2820 N N . GLY B 1 140 ? 14.14333 45.61289 14.50142 1.000 10.84360 140 GLY B N 1
ATOM 2821 C CA . GLY B 1 140 ? 13.21686 44.56073 14.84776 1.000 9.71460 140 GLY B CA 1
ATOM 2822 C C . GLY B 1 140 ? 13.78389 43.24411 14.39130 1.000 9.34749 140 GLY B C 1
ATOM 2823 O O . GLY B 1 140 ? 14.99238 43.11479 14.19421 1.000 12.49452 140 GLY B O 1
ATOM 2824 N N . THR B 1 141 ? 12.89927 42.27174 14.22362 1.000 7.44696 141 THR B N 1
ATOM 2825 C CA . THR B 1 141 ? 13.27598 40.93476 13.80450 1.000 10.34134 141 THR B CA 1
ATOM 2826 C C . THR B 1 141 ? 13.26994 40.84089 12.28574 1.000 8.18432 141 THR B C 1
ATOM 2827 O O . THR B 1 141 ? 12.40229 41.41433 11.62058 1.000 10.83877 141 THR B O 1
ATOM 2831 N N . LEU B 1 142 ? 14.24745 40.12992 11.73755 1.000 8.65895 142 LEU B N 1
ATOM 2832 C CA . LEU B 1 142 ? 14.20758 39.74132 10.33439 1.000 7.14747 142 LEU B CA 1
ATOM 2833 C C . LEU B 1 142 ? 13.62475 38.33716 10.26078 1.000 8.86273 142 LEU B C 1
ATOM 2834 O O . LEU B 1 142 ? 14.18326 37.39994 10.84113 1.000 9.19138 142 LEU B O 1
ATOM 2839 N N . THR B 1 143 ? 12.48700 38.20179 9.58849 1.000 11.19842 143 THR B N 1
ATOM 2840 C CA . THR B 1 143 ? 11.87336 36.90238 9.35362 1.000 8.04321 143 THR B CA 1
ATOM 2841 C C . THR B 1 143 ? 12.19499 36.43810 7.94125 1.000 9.38082 143 THR B C 1
ATOM 2842 O O . THR B 1 143 ? 12.00664 37.18652 6.97599 1.000 8.62819 143 THR B O 1
ATOM 2846 N N . LEU B 1 144 ? 12.71105 35.21945 7.82648 1.000 8.73109 144 LEU B N 1
ATOM 2847 C CA . LEU B 1 144 ? 13.05345 34.62683 6.54071 1.000 5.40565 144 LEU B CA 1
ATOM 2848 C C . LEU B 1 144 ? 12.06537 33.50629 6.25074 1.000 9.66107 144 LEU B C 1
ATOM 2849 O O . LEU B 1 144 ? 11.98423 32.53210 7.00856 1.000 8.30151 144 LEU B O 1
ATOM 2854 N N . ASP B 1 145 ? 11.34564 33.63835 5.13784 1.000 9.71968 145 ASP B N 1
ATOM 2855 C CA . ASP B 1 145 ? 10.16675 32.83806 4.82016 1.000 5.41194 145 ASP B CA 1
ATOM 2856 C C . ASP B 1 145 ? 10.50365 31.90608 3.66443 1.000 8.64784 145 ASP B C 1
ATOM 2857 O O . ASP B 1 145 ? 10.58281 32.34698 2.51380 1.000 9.97469 145 ASP B O 1
ATOM 2862 N N . GLY B 1 146 ? 10.67335 30.61790 3.96857 1.000 7.40027 146 GLY B N 1
ATOM 2863 C CA . GLY B 1 146 ? 10.96992 29.61856 2.94988 1.000 6.28461 146 GLY B CA 1
ATOM 2864 C C . GLY B 1 146 ? 9.82710 29.27454 2.01609 1.000 8.20067 146 GLY B C 1
ATOM 2865 O O . GLY B 1 146 ? 10.01421 28.44061 1.12262 1.000 6.54360 146 GLY B O 1
ATOM 2866 N N . GLU B 1 147 ? 8.65309 29.88486 2.21170 1.000 9.36971 147 GLU B N 1
ATOM 2867 C CA . GLU B 1 147 ? 7.45367 29.66785 1.39399 1.000 10.83976 147 GLU B CA 1
ATOM 2868 C C . GLU B 1 147 ? 7.10489 28.19186 1.25383 1.000 10.49224 147 GLU B C 1
ATOM 2869 O O . GLU B 1 147 ? 6.52667 27.76977 0.25151 1.000 12.78297 147 GLU B O 1
ATOM 2875 N N . GLY B 1 148 ? 7.43424 27.40114 2.26604 1.000 6.87944 148 GLY B N 1
ATOM 2876 C CA . GLY B 1 148 ? 7.06107 26.00671 2.29145 1.000 9.83882 148 GLY B CA 1
ATOM 2877 C C . GLY B 1 148 ? 8.07136 25.05254 1.70923 1.000 10.57894 148 GLY B C 1
ATOM 2878 O O . GLY B 1 148 ? 7.79538 23.85065 1.66293 1.000 10.54027 148 GLY B O 1
ATOM 2879 N N . ASP B 1 149 ? 9.21820 25.54846 1.24012 1.000 7.84859 149 ASP B N 1
ATOM 2880 C CA . ASP B 1 149 ? 10.23191 24.72603 0.58748 1.000 8.91437 149 ASP B CA 1
ATOM 2881 C C . ASP B 1 149 ? 11.44206 24.65886 1.49891 1.000 8.25291 149 ASP B C 1
ATOM 2882 O O . ASP B 1 149 ? 12.09872 25.68649 1.71371 1.000 10.26967 149 ASP B O 1
ATOM 2887 N N . PRO B 1 150 ? 11.76001 23.50059 2.07580 1.000 12.70785 150 PRO B N 1
ATOM 2888 C CA . PRO B 1 150 ? 12.91794 23.43202 2.97986 1.000 9.50308 150 PRO B CA 1
ATOM 2889 C C . PRO B 1 150 ? 14.23895 23.69294 2.28572 1.000 9.80468 150 PRO B C 1
ATOM 2890 O O . PRO B 1 150 ? 15.23331 23.95548 2.97356 1.000 10.46657 150 PRO B O 1
ATOM 2894 N N . ASP B 1 151 ? 14.27711 23.63929 0.95412 1.000 10.68103 151 ASP B N 1
ATOM 2895 C CA . ASP B 1 151 ? 15.49863 23.88283 0.19970 1.000 8.58317 151 ASP B CA 1
ATOM 2896 C C . ASP B 1 151 ? 15.70394 25.34768 -0.16756 1.000 8.33309 151 ASP B C 1
ATOM 2897 O O . ASP B 1 151 ? 16.71657 25.66111 -0.79569 1.000 10.64390 151 ASP B O 1
ATOM 2902 N N . SER B 1 152 ? 14.78238 26.24158 0.20809 1.000 7.31690 152 SER B N 1
ATOM 2903 C CA . SER B 1 152 ? 14.89737 27.65955 -0.13533 1.000 9.12558 152 SER B CA 1
ATOM 2904 C C . SER B 1 152 ? 16.21789 28.24611 0.35260 1.000 9.01014 152 SER B C 1
ATOM 2905 O O . SER B 1 152 ? 16.57710 28.09958 1.52444 1.000 7.54868 152 SER B O 1
ATOM 2908 N N . VAL B 1 153 ? 16.92050 28.94107 -0.54047 1.000 6.52957 153 VAL B N 1
ATOM 2909 C CA . VAL B 1 153 ? 18.24291 29.50434 -0.27204 1.000 5.70141 153 VAL B CA 1
ATOM 2910 C C . VAL B 1 153 ? 18.12029 31.01891 -0.16505 1.000 6.31156 153 VAL B C 1
ATOM 2911 O O . VAL B 1 153 ? 17.47449 31.66006 -1.00305 1.000 7.86454 153 VAL B O 1
ATOM 2915 N N . PHE B 1 154 ? 18.75274 31.59232 0.85477 1.000 7.20618 154 PHE B N 1
ATOM 2916 C CA . PHE B 1 154 ? 18.80741 33.03334 1.05530 1.000 5.15305 154 PHE B CA 1
ATOM 2917 C C . PHE B 1 154 ? 20.27003 33.45306 1.03854 1.000 7.68661 154 PHE B C 1
ATOM 2918 O O . PHE B 1 154 ? 21.07037 32.92910 1.81636 1.000 7.80183 154 PHE B O 1
ATOM 2926 N N . ILE B 1 155 ? 20.62627 34.38608 0.16000 1.000 5.68645 155 ILE B N 1
ATOM 2927 C CA . ILE B 1 155 ? 21.99427 34.90556 0.10338 1.000 5.91950 155 ILE B CA 1
ATOM 2928 C C . ILE B 1 155 ? 21.94930 36.41814 0.26288 1.000 8.52164 155 ILE B C 1
ATOM 2929 O O . ILE B 1 155 ? 21.35733 37.11790 -0.56883 1.000 7.83485 155 ILE B O 1
ATOM 2934 N N . PHE B 1 156 ? 22.58726 36.92266 1.31609 1.000 8.78337 156 PHE B N 1
ATOM 2935 C CA . PHE B 1 156 ? 22.75866 38.35449 1.53174 1.000 5.86999 156 PHE B CA 1
ATOM 2936 C C . PHE B 1 156 ? 24.21420 38.70041 1.26192 1.000 7.89351 156 PHE B C 1
ATOM 2937 O O . PHE B 1 156 ? 25.11525 38.13352 1.88819 1.000 7.73946 156 PHE B O 1
ATOM 2945 N N . THR B 1 157 ? 24.44951 39.60612 0.31562 1.000 8.59141 157 THR B N 1
ATOM 2946 C CA . THR B 1 157 ? 25.81287 39.89663 -0.12400 1.000 8.34100 157 THR B CA 1
ATOM 2947 C C . THR B 1 157 ? 26.04195 41.40405 -0.07555 1.000 9.04306 157 THR B C 1
ATOM 2948 O O . THR B 1 157 ? 25.38283 42.17156 -0.78362 1.000 9.58494 157 THR B O 1
ATOM 2952 N N . ILE B 1 158 ? 26.97216 41.82207 0.77607 1.000 10.13702 158 ILE B N 1
ATOM 2953 C CA . ILE B 1 158 ? 26.98729 43.15899 1.35161 1.000 4.67504 158 ILE B CA 1
ATOM 2954 C C . ILE B 1 158 ? 28.38443 43.73182 1.19079 1.000 8.81771 158 ILE B C 1
ATOM 2955 O O . ILE B 1 158 ? 29.36267 43.10443 1.61411 1.000 7.54910 158 ILE B O 1
ATOM 2960 N N . GLY B 1 159 ? 28.47562 44.92132 0.58370 1.000 9.18426 159 GLY B N 1
ATOM 2961 C CA . GLY B 1 159 ? 29.75585 45.55825 0.30925 1.000 10.10757 159 GLY B CA 1
ATOM 2962 C C . GLY B 1 159 ? 30.39284 46.27628 1.47805 1.000 9.56406 159 GLY B C 1
ATOM 2963 O O . GLY B 1 159 ? 31.57349 46.64187 1.40268 1.000 11.92674 159 GLY B O 1
ATOM 2964 N N . GLY B 1 160 ? 29.65088 46.47192 2.55827 1.000 8.04124 160 GLY B N 1
ATOM 2965 C CA . GLY B 1 160 ? 30.20738 47.04265 3.77048 1.000 8.30345 160 GLY B CA 1
ATOM 2966 C C . GLY B 1 160 ? 30.09281 46.06416 4.92280 1.000 8.91571 160 GLY B C 1
ATOM 2967 O O . GLY B 1 160 ? 30.35351 44.86941 4.76480 1.000 7.99281 160 GLY B O 1
ATOM 2968 N N . ASN B 1 161 ? 29.69490 46.55577 6.08359 1.000 5.26154 161 ASN B N 1
ATOM 2969 C CA . ASN B 1 161 ? 29.58399 45.72979 7.27442 1.000 7.28678 161 ASN B CA 1
ATOM 2970 C C . ASN B 1 161 ? 28.15127 45.24897 7.44226 1.000 6.62123 161 ASN B C 1
ATOM 2971 O O . ASN B 1 161 ? 27.21572 45.80591 6.87265 1.000 9.20873 161 ASN B O 1
ATOM 2976 N N . LEU B 1 162 ? 27.98917 44.20165 8.23805 1.000 6.07365 162 LEU B N 1
ATOM 2977 C CA . LEU B 1 162 ? 26.67709 43.77717 8.71064 1.000 7.05437 162 LEU B CA 1
ATOM 2978 C C . LEU B 1 162 ? 26.69651 43.83248 10.22585 1.000 8.66758 162 LEU B C 1
ATOM 2979 O O . LEU B 1 162 ? 27.58104 43.24570 10.85043 1.000 6.98174 162 LEU B O 1
ATOM 2984 N N . THR B 1 163 ? 25.72490 44.53301 10.81066 1.000 6.62368 163 THR B N 1
ATOM 2985 C CA . THR B 1 163 ? 25.66403 44.70513 12.25986 1.000 5.77689 163 THR B CA 1
ATOM 2986 C C . THR B 1 163 ? 24.23143 44.50011 12.71819 1.000 11.25817 163 THR B C 1
ATOM 2987 O O . THR B 1 163 ? 23.35382 45.28051 12.34773 1.000 6.94837 163 THR B O 1
ATOM 2991 N N . SER B 1 164 ? 23.99908 43.48139 13.54244 1.000 7.71637 164 SER B N 1
ATOM 2992 C CA . SER B 1 164 ? 22.71440 43.31387 14.20410 1.000 6.45865 164 SER B CA 1
ATOM 2993 C C . SER B 1 164 ? 22.84044 43.77593 15.64917 1.000 10.77130 164 SER B C 1
ATOM 2994 O O . SER B 1 164 ? 23.93420 43.77714 16.21452 1.000 9.00753 164 SER B O 1
ATOM 2997 N N . GLY B 1 165 ? 21.72747 44.20591 16.23076 1.000 9.51355 165 GLY B N 1
ATOM 2998 C CA . GLY B 1 165 ? 21.77900 44.67507 17.60518 1.000 11.28616 165 GLY B CA 1
ATOM 2999 C C . GLY B 1 165 ? 20.44479 45.20591 18.08218 1.000 14.25159 165 GLY B C 1
ATOM 3000 O O . GLY B 1 165 ? 19.42266 45.09325 17.40398 1.000 11.34464 165 GLY B O 1
ATOM 3001 N N . ALA B 1 166 ? 20.47852 45.79693 19.27446 1.000 17.77308 166 ALA B N 1
ATOM 3002 C CA . ALA B 1 166 ? 19.26272 46.22491 19.94273 1.000 12.97199 166 ALA B CA 1
ATOM 3003 C C . ALA B 1 166 ? 18.63585 47.41749 19.21876 1.000 15.99879 166 ALA B C 1
ATOM 3004 O O . ALA B 1 166 ? 19.33897 48.20859 18.58204 1.000 15.84832 166 ALA B O 1
ATOM 3006 N N . PRO B 1 167 ? 17.30352 47.58752 19.31918 1.000 12.50659 167 PRO B N 1
ATOM 3007 C CA . PRO B 1 167 ? 16.35408 46.82222 20.13748 1.000 10.17118 167 PRO B CA 1
ATOM 3008 C C . PRO B 1 167 ? 15.87403 45.51062 19.51796 1.000 14.26019 167 PRO B C 1
ATOM 3009 O O . PRO B 1 167 ? 15.23350 44.71497 20.20777 1.000 16.13043 167 PRO B O 1
ATOM 3013 N N . GLY B 1 168 ? 16.15256 45.30357 18.23354 1.000 11.14589 168 GLY B N 1
ATOM 3014 C CA . GLY B 1 168 ? 15.75700 44.07521 17.56900 1.000 12.19680 168 GLY B CA 1
ATOM 3015 C C . GLY B 1 168 ? 16.93573 43.13501 17.41341 1.000 11.68291 168 GLY B C 1
ATOM 3016 O O . GLY B 1 168 ? 17.55449 42.74712 18.40824 1.000 11.05886 168 GLY B O 1
ATOM 3017 N N . GLY B 1 169 ? 17.25957 42.75782 16.17332 1.000 9.87366 169 GLY B N 1
ATOM 3018 C CA . GLY B 1 169 ? 18.45517 41.99145 15.88916 1.000 10.29726 169 GLY B CA 1
ATOM 3019 C C . GLY B 1 169 ? 18.25992 40.49366 15.72426 1.000 8.70173 169 GLY B C 1
ATOM 3020 O O . GLY B 1 169 ? 19.20944 39.80873 15.32236 1.000 9.68404 169 GLY B O 1
ATOM 3021 N N . ASP B 1 170 ? 17.08829 39.95388 16.04612 1.000 6.55640 170 ASP B N 1
ATOM 3022 C CA . ASP B 1 170 ? 16.88756 38.51835 15.91453 1.000 8.06192 170 ASP B CA 1
ATOM 3023 C C . ASP B 1 170 ? 16.54650 38.14369 14.47945 1.000 6.73293 170 ASP B C 1
ATOM 3024 O O . ASP B 1 170 ? 16.02100 38.95308 13.70651 1.000 9.95483 170 ASP B O 1
ATOM 3029 N N . ILE B 1 171 ? 16.85711 36.89634 14.13098 1.000 8.46988 171 ILE B N 1
ATOM 3030 C CA . ILE B 1 171 ? 16.43599 36.28053 12.87946 1.000 4.75865 171 ILE B CA 1
ATOM 3031 C C . ILE B 1 171 ? 15.51204 35.12525 13.22714 1.000 9.32639 17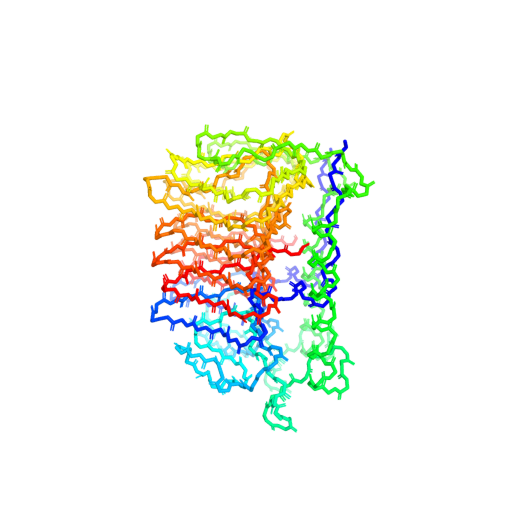1 ILE B C 1
ATOM 3032 O O . ILE B 1 171 ? 15.86166 34.27129 14.05417 1.000 9.19601 171 ILE B O 1
ATOM 3037 N N . VAL B 1 172 ? 14.32505 35.11526 12.61638 1.000 6.42775 172 VAL B N 1
ATOM 3038 C CA . VAL B 1 172 ? 13.34454 34.05472 12.79667 1.000 7.97767 172 VAL B CA 1
ATOM 3039 C C . VAL B 1 172 ? 13.13295 33.36781 11.45570 1.000 6.69146 172 VAL B C 1
ATOM 3040 O O . VAL B 1 172 ? 13.03378 34.03197 10.41885 1.000 8.67159 172 VAL B O 1
ATOM 3044 N N . LEU B 1 173 ? 13.08709 32.03757 11.47352 1.000 8.55264 173 LEU B N 1
ATOM 3045 C CA . LEU B 1 173 ? 12.91274 31.23416 10.27047 1.000 6.46137 173 LEU B CA 1
ATOM 3046 C C . LEU B 1 173 ? 11.52665 30.60215 10.28508 1.000 8.05901 173 LEU B C 1
ATOM 3047 O O . LEU B 1 173 ? 11.13538 29.99192 11.28554 1.000 9.57009 173 LEU B O 1
ATOM 3052 N N . ILE B 1 174 ? 10.79147 30.74173 9.17923 1.000 8.43928 174 ILE B N 1
ATOM 3053 C CA . ILE B 1 174 ? 9.46753 30.14203 9.03846 1.000 7.73787 174 ILE B CA 1
ATOM 3054 C C . ILE B 1 174 ? 9.37720 29.40337 7.70890 1.000 10.31065 174 ILE B C 1
ATOM 3055 O O . ILE B 1 174 ? 10.18207 29.60841 6.79679 1.000 7.86324 174 ILE B O 1
ATOM 3060 N N . ASN B 1 175 ? 8.37280 28.52748 7.62245 1.000 8.03415 175 ASN B N 1
ATOM 3061 C CA . ASN B 1 175 ? 7.92716 27.90838 6.36871 1.000 7.49499 175 ASN B CA 1
ATOM 3062 C C . ASN B 1 175 ? 9.07858 27.24996 5.61034 1.000 7.48599 175 ASN B C 1
ATOM 3063 O O . ASN B 1 175 ? 9.25896 27.45345 4.40991 1.000 7.67343 175 ASN B O 1
ATOM 3068 N N . GLY B 1 176 ? 9.86692 26.44296 6.32539 1.000 8.09624 176 GLY B N 1
ATOM 3069 C CA . GLY B 1 176 ? 10.89160 25.63523 5.70270 1.000 10.04195 176 GLY B CA 1
ATOM 3070 C C . GLY B 1 176 ? 12.26542 26.26500 5.63475 1.000 8.30223 176 GLY B C 1
ATOM 3071 O O . GLY B 1 176 ? 13.23396 25.56429 5.30317 1.000 12.39660 176 GLY B O 1
ATOM 3072 N N . ALA B 1 177 ? 12.38632 27.55869 5.93279 1.000 9.02768 177 ALA B N 1
ATOM 3073 C CA . ALA B 1 177 ? 13.69793 28.19657 5.96215 1.000 9.50217 177 ALA B CA 1
ATOM 3074 C C . ALA B 1 177 ? 14.58232 27.53365 7.01225 1.000 10.63923 177 ALA B C 1
ATOM 3075 O O . ALA B 1 177 ? 14.14957 27.27695 8.14449 1.000 9.12674 177 ALA B O 1
ATOM 3077 N N . GLN B 1 178 ? 15.82829 27.25432 6.62922 1.000 8.87715 178 GLN B N 1
ATOM 3078 C CA . GLN B 1 178 ? 16.78743 26.55337 7.47005 1.000 10.55840 178 GLN B CA 1
ATOM 3079 C C . GLN B 1 178 ? 18.11703 27.29247 7.48719 1.000 7.00758 178 GLN B C 1
ATOM 3080 O O . GLN B 1 178 ? 18.57997 27.76680 6.44664 1.000 8.62429 178 GLN B O 1
ATOM 3086 N N . ALA B 1 179 ? 18.75233 27.33041 8.67052 1.000 7.87962 179 ALA B N 1
ATOM 3087 C CA . ALA B 1 179 ? 20.05207 27.99297 8.82545 1.000 7.60409 179 ALA B CA 1
ATOM 3088 C C . ALA B 1 179 ? 21.08428 27.50544 7.81553 1.000 7.80353 179 ALA B C 1
ATOM 3089 O O . ALA B 1 179 ? 21.92259 28.28679 7.34365 1.000 8.08961 179 ALA B O 1
ATOM 3091 N N . LYS B 1 180 ? 21.07343 26.20799 7.49755 1.000 6.92979 180 LYS B N 1
ATOM 3092 C CA . LYS B 1 180 ? 22.10072 25.68392 6.60185 1.000 9.81893 180 LYS B CA 1
ATOM 3093 C C . LYS B 1 180 ? 21.99190 26.25823 5.19483 1.000 10.65001 180 LYS B C 1
ATOM 3094 O O . LYS B 1 180 ? 22.96641 26.20038 4.43787 1.000 11.99409 180 LYS B O 1
ATOM 3100 N N . ASN B 1 181 ? 20.84252 26.83047 4.84183 1.000 8.05731 181 ASN B N 1
ATOM 3101 C CA . ASN B 1 181 ? 20.59587 27.37660 3.51675 1.000 5.88796 181 ASN B CA 1
ATOM 3102 C C . ASN B 1 181 ? 20.61483 28.89778 3.49409 1.000 7.33813 181 ASN B C 1
ATOM 3103 O O . ASN B 1 181 ? 20.19309 29.49139 2.49817 1.000 9.63993 181 ASN B O 1
ATOM 3108 N N . ILE B 1 182 ? 21.09581 29.54666 4.55645 1.000 7.41689 182 ILE B N 1
ATOM 3109 C CA . ILE B 1 182 ? 21.22884 30.99819 4.60264 1.000 6.37995 182 ILE B CA 1
ATOM 3110 C C . ILE B 1 182 ? 22.70739 31.37529 4.59199 1.000 7.17145 182 ILE B C 1
ATOM 3111 O O . ILE B 1 182 ? 23.51943 30.76131 5.29663 1.000 7.14311 182 ILE B O 1
ATOM 3116 N N . TYR B 1 183 ? 23.05057 32.40140 3.80750 1.000 8.70120 183 TYR B N 1
ATOM 3117 C CA . TYR B 1 183 ? 24.43834 32.80973 3.60403 1.000 8.57466 183 TYR B CA 1
ATOM 3118 C C . TYR B 1 183 ? 24.56034 34.32232 3.71348 1.000 9.81029 183 TYR B C 1
ATOM 3119 O O . TYR B 1 183 ? 23.76487 35.06037 3.12307 1.000 8.98088 183 TYR B O 1
ATOM 3128 N N . TRP B 1 184 ? 25.55957 34.77163 4.46989 1.000 6.07092 184 TRP B N 1
ATOM 3129 C CA . TRP B 1 184 ? 25.86087 36.17941 4.67892 1.000 5.64302 184 TRP B CA 1
ATOM 3130 C C . TRP B 1 184 ? 27.29291 36.40486 4.21606 1.000 7.76573 184 TRP B C 1
ATOM 3131 O O . TRP B 1 184 ? 28.21452 35.73578 4.69559 1.000 11.88028 184 TRP B O 1
ATOM 3142 N N . ARG B 1 185 ? 27.47300 37.32098 3.27364 1.000 6.32378 185 ARG B N 1
ATOM 3143 C CA . ARG B 1 185 ? 28.78092 37.67723 2.74337 1.000 7.86428 185 ARG B CA 1
ATOM 3144 C C . ARG B 1 185 ? 28.96767 39.16543 2.97181 1.000 8.73937 185 ARG B C 1
ATOM 3145 O O . ARG B 1 185 ? 28.20799 39.97179 2.42503 1.000 7.75989 185 ARG B O 1
ATOM 3153 N N . THR B 1 186 ? 29.97329 39.53542 3.76143 1.000 7.51856 186 THR B N 1
ATOM 3154 C CA . THR B 1 186 ? 30.30140 40.94071 3.96006 1.000 4.74137 186 THR B CA 1
ATOM 3155 C C . THR B 1 186 ? 31.72498 41.19452 3.49240 1.000 6.24982 186 THR B C 1
ATOM 3156 O O . THR B 1 186 ? 32.64102 40.44004 3.83981 1.000 8.90728 186 THR B O 1
ATOM 3160 N N . ALA B 1 187 ? 31.90357 42.25156 2.69619 1.000 8.50162 187 ALA B N 1
ATOM 3161 C CA . ALA B 1 187 ? 33.24589 42.70298 2.35620 1.000 7.42278 187 ALA B CA 1
ATOM 3162 C C . ALA B 1 187 ? 33.94177 43.33828 3.55085 1.000 10.64648 187 ALA B C 1
ATOM 3163 O O . ALA B 1 187 ? 35.17444 43.39936 3.57466 1.000 12.05137 187 ALA B O 1
ATOM 3165 N N . GLY B 1 188 ? 33.17735 43.81297 4.52577 1.000 9.22093 188 GLY B N 1
ATOM 3166 C CA . GLY B 1 188 ? 33.66715 44.25746 5.80675 1.000 7.79649 188 GLY B CA 1
ATOM 3167 C C . GLY B 1 188 ? 33.45259 43.19206 6.85420 1.000 8.73914 188 GLY B C 1
ATOM 3168 O O . GLY B 1 188 ? 33.46531 41.99368 6.55927 1.000 7.36076 188 GLY B O 1
ATOM 3169 N N . LYS B 1 189 ? 33.22943 43.62661 8.08776 1.000 7.51725 189 LYS B N 1
ATOM 3170 C CA . LYS B 1 189 ? 33.02915 42.69175 9.18569 1.000 5.96650 189 LYS B CA 1
ATOM 3171 C C . LYS B 1 189 ? 31.54685 42.40703 9.40408 1.000 7.39687 189 LYS B C 1
ATOM 3172 O O . LYS B 1 189 ? 30.66839 43.15307 8.96242 1.000 7.14048 189 LYS B O 1
ATOM 3178 N N . THR B 1 190 ? 31.28436 41.29912 10.08791 1.000 7.76489 190 THR B N 1
ATOM 3179 C CA . THR B 1 190 ? 29.95613 40.96291 10.57801 1.000 8.02873 190 THR B CA 1
ATOM 3180 C C . THR B 1 190 ? 29.98462 41.01444 12.09847 1.000 6.92125 190 THR B C 1
ATOM 3181 O O . THR B 1 190 ? 30.87075 40.42738 12.72962 1.000 7.19174 190 THR B O 1
ATOM 3185 N N . VAL B 1 191 ? 29.04545 41.76430 12.66672 1.000 7.45904 191 VAL B N 1
ATOM 3186 C CA . VAL B 1 191 ? 28.92472 41.97006 14.10358 1.000 5.77758 191 VAL B CA 1
ATOM 3187 C C . VAL B 1 191 ? 27.53202 41.50623 14.49711 1.000 6.38800 191 VAL B C 1
ATOM 3188 O O . VAL B 1 191 ? 26.53354 41.97263 13.93415 1.000 7.73548 191 VAL B O 1
ATOM 3192 N N . ILE B 1 192 ? 27.46043 40.58185 15.45142 1.000 6.51079 192 ILE B N 1
ATOM 3193 C CA . ILE B 1 192 ? 26.20482 39.95866 15.85653 1.000 6.76612 192 ILE B CA 1
ATOM 3194 C C . ILE B 1 192 ? 25.86148 40.45777 17.25601 1.000 9.30598 192 ILE B C 1
ATOM 3195 O O . ILE B 1 192 ? 26.65193 40.29670 18.19059 1.000 9.55423 192 ILE B O 1
ATOM 3200 N N . GLY B 1 193 ? 24.68927 41.07238 17.39852 1.000 6.87660 193 GLY B N 1
ATOM 3201 C CA . GLY B 1 193 ? 24.41254 41.86187 18.58791 1.000 7.29885 193 GLY B CA 1
ATOM 3202 C C . GLY B 1 193 ? 24.19978 41.03640 19.84320 1.000 8.74187 193 GLY B C 1
ATOM 3203 O O . GLY B 1 193 ? 23.85398 39.85657 19.80300 1.000 8.59878 193 GLY B O 1
ATOM 3204 N N . THR B 1 194 ? 24.39791 41.70130 20.98954 1.000 7.58339 194 THR B N 1
ATOM 3205 C CA . THR B 1 194 ? 24.25214 41.05253 22.29221 1.000 7.46812 194 THR B CA 1
ATOM 3206 C C . THR B 1 194 ? 22.89801 40.37010 22.43383 1.000 8.53142 194 THR B C 1
ATOM 3207 O O . THR B 1 194 ? 21.85346 40.94802 22.11081 1.000 7.91635 194 THR B O 1
ATOM 3211 N N . ASN B 1 195 ? 22.93253 39.12671 22.91616 1.000 8.87015 195 ASN B N 1
ATOM 3212 C CA . ASN B 1 195 ? 21.73375 38.35570 23.25899 1.000 8.07963 195 ASN B CA 1
ATOM 3213 C C . ASN B 1 195 ? 20.73710 38.28301 22.10811 1.000 12.02516 195 ASN B C 1
ATOM 3214 O O . ASN B 1 195 ? 19.52317 38.26757 22.32376 1.000 8.74952 195 ASN B O 1
ATOM 3219 N N . THR B 1 196 ? 21.23654 38.22383 20.87914 1.000 8.20115 196 THR B N 1
ATOM 3220 C CA . THR B 1 196 ? 20.37788 38.00845 19.72452 1.000 9.92704 196 THR B CA 1
ATOM 3221 C C . THR B 1 196 ? 20.39768 36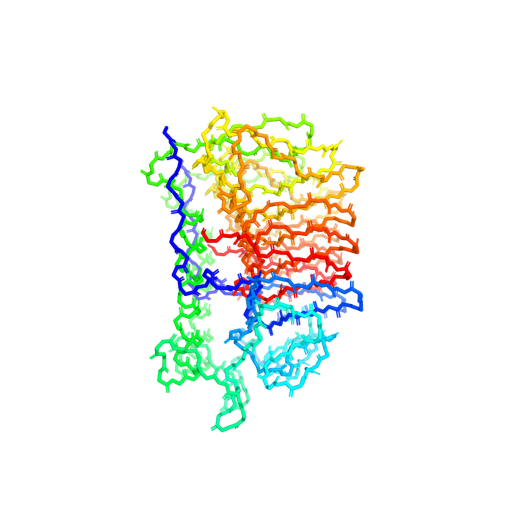.54485 19.30273 1.000 9.82811 196 THR B C 1
ATOM 3222 O O . THR B 1 196 ? 21.23816 35.75007 19.72648 1.000 8.63241 196 THR B O 1
ATOM 3226 N N . ASN B 1 197 ? 19.43187 36.19306 18.46336 1.000 9.49734 197 ASN B N 1
ATOM 3227 C CA . ASN B 1 197 ? 19.36227 34.89225 17.81590 1.000 9.82734 197 ASN B CA 1
ATOM 3228 C C . ASN B 1 197 ? 19.71146 35.10613 16.35559 1.000 8.12926 197 ASN B C 1
ATOM 3229 O O . ASN B 1 197 ? 19.02422 35.85717 15.65999 1.000 7.55491 197 ASN B O 1
ATOM 3234 N N . PHE B 1 198 ? 20.78819 34.47613 15.90479 1.000 7.07059 198 PHE B N 1
ATOM 3235 C CA . PHE B 1 198 ? 21.27619 34.64947 14.54614 1.000 6.96481 198 PHE B CA 1
ATOM 3236 C C . PHE B 1 198 ? 21.28282 33.30604 13.83291 1.000 6.12184 198 PHE B C 1
ATOM 3237 O O . PHE B 1 198 ? 21.62403 32.27974 14.43310 1.000 8.40675 198 PHE B O 1
ATOM 3245 N N . SER B 1 199 ? 20.89907 33.31254 12.55137 1.000 7.36387 199 SER B N 1
ATOM 3246 C CA . SER B 1 199 ? 20.88500 32.10629 11.72255 1.000 3.99375 199 SER B CA 1
ATOM 3247 C C . SER B 1 199 ? 21.63927 32.35432 10.42546 1.000 7.62076 199 SER B C 1
ATOM 3248 O O . SER B 1 199 ? 21.37803 33.34707 9.73804 1.000 6.56555 199 SER B O 1
ATOM 3251 N N . GLY B 1 200 ? 22.54592 31.44683 10.07832 1.000 6.17509 200 GLY B N 1
ATOM 3252 C CA . GLY B 1 200 ? 23.11765 31.40707 8.74545 1.000 4.78523 200 GLY B CA 1
ATOM 3253 C C . GLY B 1 200 ? 24.62805 31.25020 8.75982 1.000 7.59797 200 GLY B C 1
ATOM 3254 O O . GLY B 1 200 ? 25.28638 31.29278 9.79605 1.000 10.54797 200 GLY B O 1
ATOM 3255 N N . ASN B 1 201 ? 25.16336 31.06493 7.56005 1.000 3.57604 201 ASN B N 1
ATOM 3256 C CA . ASN B 1 201 ? 26.59353 30.88354 7.34183 1.000 5.58901 201 ASN B CA 1
ATOM 3257 C C . ASN B 1 201 ? 27.20501 32.24025 7.02091 1.000 7.78454 201 ASN B C 1
ATOM 3258 O O . ASN B 1 201 ? 26.87136 32.83877 5.99196 1.000 9.99303 201 ASN B O 1
ATOM 3263 N N . VAL B 1 202 ? 28.10108 32.71685 7.88567 1.000 8.21255 202 VAL B N 1
ATOM 3264 C CA . VAL B 1 202 ? 28.70686 34.04262 7.75106 1.000 5.23046 202 VAL B CA 1
ATOM 3265 C C . VAL B 1 202 ? 30.06546 33.91192 7.07993 1.000 9.26657 202 VAL B C 1
ATOM 3266 O O . VAL B 1 202 ? 30.95137 33.21106 7.58701 1.000 9.47987 202 VAL B O 1
ATOM 3270 N N . PHE B 1 203 ? 30.23728 34.62208 5.96405 1.000 5.44038 203 PHE B N 1
ATOM 3271 C CA . PHE B 1 203 ? 31.49480 34.73820 5.23225 1.000 9.20925 203 PHE B CA 1
ATOM 3272 C C . PHE B 1 203 ? 31.89332 36.21049 5.29017 1.000 8.15416 203 PHE B C 1
ATOM 3273 O O . PHE B 1 203 ? 31.53036 37.00265 4.41719 1.000 10.95715 203 PHE B O 1
ATOM 3281 N N . ALA B 1 204 ? 32.63482 36.57882 6.33136 1.000 5.21896 204 ALA B N 1
ATOM 3282 C CA . ALA B 1 204 ? 33.13024 37.93629 6.50378 1.000 7.15014 204 ALA B CA 1
ATOM 3283 C C . ALA B 1 204 ? 34.54390 38.02763 5.95289 1.000 8.20608 204 ALA B C 1
ATOM 3284 O O . ALA B 1 204 ? 35.42120 37.26217 6.36219 1.000 7.63631 204 ALA B O 1
ATOM 3286 N N . TRP B 1 205 ? 34.76883 38.97758 5.04521 1.000 7.22467 205 TRP B N 1
ATOM 3287 C CA . TRP B 1 205 ? 36.10842 39.12647 4.49142 1.000 7.00498 205 TRP B CA 1
ATOM 3288 C C . TRP B 1 205 ? 37.12135 39.45036 5.58093 1.000 8.18076 205 TRP B C 1
ATOM 3289 O O . TRP B 1 205 ? 38.24293 38.92759 5.56912 1.000 7.59509 205 TRP B O 1
ATOM 3300 N N . SER B 1 206 ? 36.74704 40.31079 6.52869 1.000 10.07405 206 SER B N 1
ATOM 3301 C CA . SER B 1 206 ? 37.67015 40.69857 7.58556 1.000 9.39657 206 SER B CA 1
ATOM 3302 C C . SER B 1 206 ? 37.43580 39.85175 8.83292 1.000 9.10766 206 SER B C 1
ATOM 3303 O O . SER B 1 206 ? 38.05045 38.78888 8.96732 1.000 7.43090 206 SER B O 1
ATOM 3306 N N . GLU B 1 207 ? 36.54377 40.27562 9.73347 1.000 9.25891 207 GLU B N 1
ATOM 3307 C CA . GLU B 1 207 ? 36.35091 39.57579 11.00194 1.000 6.41945 207 GLU B CA 1
ATOM 3308 C C . GLU B 1 207 ? 34.87077 39.39749 11.31916 1.000 10.84035 207 GLU B C 1
ATOM 3309 O O . GLU B 1 207 ? 34.01053 40.11492 10.80474 1.000 10.07418 207 GLU B O 1
ATOM 3315 N N . VAL B 1 208 ? 34.58707 38.41425 12.17763 1.000 7.27904 208 VAL B N 1
ATOM 3316 C CA . VAL B 1 208 ? 33.26554 38.20422 12.75969 1.000 6.55641 208 VAL B CA 1
ATOM 3317 C C . VAL B 1 208 ? 33.37715 38.45276 14.25621 1.000 7.79703 208 VAL B C 1
ATOM 3318 O O . VAL B 1 208 ? 34.23808 37.86382 14.92292 1.000 7.88713 208 VAL B O 1
ATOM 3322 N N . ASN B 1 209 ? 32.53134 39.33768 14.77685 1.000 6.98963 209 ASN B N 1
ATOM 3323 C CA . ASN B 1 209 ? 32.50959 39.66503 16.19775 1.000 8.03357 209 ASN B CA 1
ATOM 3324 C C . ASN B 1 209 ? 31.12191 39.34466 16.72500 1.000 7.95502 209 ASN B C 1
ATOM 3325 O O . ASN B 1 209 ? 30.14871 40.02528 16.37736 1.000 7.46205 209 ASN B O 1
ATOM 3330 N N . VAL B 1 210 ? 31.03107 38.31298 17.55740 1.000 6.56294 210 VAL B N 1
ATOM 3331 C CA . VAL B 1 210 ? 29.76782 37.90090 18.15608 1.000 7.18996 210 VAL B CA 1
ATOM 3332 C C . VAL B 1 210 ? 29.73377 38.44861 19.57723 1.000 8.25265 210 VAL B C 1
ATOM 3333 O O . VAL B 1 210 ? 30.62026 38.14991 20.38915 1.000 7.86587 210 VAL B O 1
ATOM 3337 N N . ARG B 1 211 ? 28.71561 39.25155 19.87199 1.000 5.92299 211 ARG B N 1
ATOM 3338 C CA . ARG B 1 211 ? 28.66705 39.98877 21.12135 1.000 7.67248 211 ARG B CA 1
ATOM 3339 C C . ARG B 1 211 ? 27.92408 39.19271 22.19486 1.000 8.26900 211 ARG B C 1
ATOM 3340 O O . ARG B 1 211 ? 27.35525 38.13112 21.94152 1.000 6.68217 211 ARG B O 1
ATOM 3348 N N . THR B 1 212 ? 27.94752 39.72664 23.41431 1.000 6.77224 212 THR B N 1
ATOM 3349 C CA . THR B 1 212 ? 27.68128 38.93828 24.61827 1.000 5.42484 212 THR B CA 1
ATOM 3350 C C . THR B 1 212 ? 26.36812 38.16758 24.53357 1.000 6.75853 212 THR B C 1
ATOM 3351 O O . THR B 1 212 ? 25.31346 38.75134 24.29486 1.000 7.98184 212 THR B O 1
ATOM 3355 N N . GLY B 1 213 ? 26.43295 36.84875 24.73170 1.000 7.93939 213 GLY B N 1
ATOM 3356 C CA . GLY B 1 213 ? 25.23683 36.04806 24.92724 1.000 7.28252 213 GLY B CA 1
ATOM 3357 C C . GLY B 1 213 ? 24.47424 35.65921 23.67803 1.000 9.37265 213 GLY B C 1
ATOM 3358 O O . GLY B 1 213 ? 23.49077 34.92077 23.78446 1.000 10.82318 213 GLY B O 1
ATOM 3359 N N . ALA B 1 214 ? 24.89082 36.11819 22.50422 1.000 8.04950 214 ALA B N 1
ATOM 3360 C CA . ALA B 1 214 ? 24.17673 35.78476 21.27769 1.000 10.36134 214 ALA B CA 1
ATOM 3361 C C . ALA B 1 214 ? 24.22588 34.28153 20.98550 1.000 8.00936 214 ALA B C 1
ATOM 3362 O O . ALA B 1 214 ? 25.19406 33.58502 21.31513 1.000 8.58088 214 ALA B O 1
ATOM 3364 N N . ASN B 1 215 ? 23.15169 33.79828 20.36602 1.000 6.87341 215 ASN B N 1
ATOM 3365 C CA A ASN B 1 215 ? 23.00435 32.41604 19.92431 0.503 8.42242 215 ASN B CA 1
ATOM 3366 C CA B ASN B 1 215 ? 23.00916 32.41522 19.91872 0.497 8.42315 215 ASN B CA 1
ATOM 3367 C C . ASN B 1 215 ? 23.17068 32.37017 18.40808 1.000 7.24148 215 ASN B C 1
ATOM 3368 O O . ASN B 1 215 ? 22.50240 33.11812 17.69052 1.000 11.48286 215 ASN B O 1
ATOM 3377 N N . VAL B 1 216 ? 24.05265 31.49916 17.92190 1.000 9.88061 216 VAL B N 1
ATOM 3378 C CA . VAL B 1 216 ? 24.29235 31.37619 16.48619 1.000 7.51724 216 VAL B CA 1
ATOM 3379 C C . VAL B 1 216 ? 24.01986 29.94208 16.05914 1.000 7.08058 216 VAL B C 1
ATOM 3380 O O . VAL B 1 216 ? 24.52767 28.99517 16.66917 1.000 9.48469 216 VAL B O 1
ATOM 3384 N N . THR B 1 217 ? 23.20323 29.78333 15.02215 1.000 10.49625 217 THR B N 1
ATOM 3385 C CA . THR B 1 217 ? 23.03268 28.50939 14.33634 1.000 8.98650 217 THR B CA 1
ATOM 3386 C C . THR B 1 217 ? 23.47764 28.73929 12.89906 1.000 8.79020 217 THR B C 1
ATOM 3387 O O . THR B 1 217 ? 22.84486 29.51102 12.17279 1.000 8.01087 217 THR B O 1
ATOM 3391 N N . GLY B 1 218 ? 24.57151 28.09517 12.49826 1.000 6.10744 218 GLY B N 1
ATOM 3392 C CA . GLY B 1 218 ? 25.12930 28.31773 11.16876 1.000 6.06008 218 GLY B CA 1
ATOM 3393 C C . GLY B 1 218 ? 26.62044 28.04889 11.16176 1.000 6.80883 218 GLY B C 1
ATOM 3394 O O . GLY B 1 218 ? 27.05157 27.02659 11.70294 1.000 9.68738 218 GLY B O 1
ATOM 3395 N N . ARG B 1 219 ? 27.40978 28.94485 10.56088 1.000 5.57517 219 ARG B N 1
ATOM 3396 C CA . ARG B 1 219 ? 28.86660 28.85625 10.55866 1.000 8.14187 219 ARG B CA 1
ATOM 3397 C C . ARG B 1 219 ? 29.42529 30.26808 10.61959 1.000 7.91246 219 ARG B C 1
ATOM 3398 O O . ARG B 1 219 ? 28.76674 31.21686 10.19725 1.000 9.17736 219 ARG B O 1
ATOM 3406 N N . LEU B 1 220 ? 30.64587 30.40851 11.14338 1.000 6.50537 220 LEU B N 1
ATOM 3407 C CA . LEU B 1 220 ? 31.28599 31.71713 11.26104 1.000 4.77115 220 LEU B CA 1
ATOM 3408 C C . LEU B 1 220 ? 32.66372 31.65566 10.61049 1.000 7.36997 220 LEU B C 1
ATOM 3409 O O . LEU B 1 220 ? 33.57095 31.00445 11.13874 1.000 10.07876 220 LEU B O 1
ATOM 3414 N N . PHE B 1 221 ? 32.82230 32.33574 9.47341 1.000 5.99165 221 PHE B N 1
ATOM 3415 C CA . PHE B 1 221 ? 34.07776 32.36744 8.72983 1.000 9.17092 221 PHE B CA 1
ATOM 3416 C C . PHE B 1 221 ? 34.62799 33.78866 8.67104 1.000 5.19942 221 PHE B C 1
ATOM 3417 O O . PHE B 1 221 ? 33.91578 34.71988 8.27676 1.000 6.02286 221 PHE B O 1
ATOM 3425 N N . ALA B 1 222 ? 35.90580 33.94521 9.01654 1.000 5.08332 222 ALA B N 1
ATOM 3426 C CA . ALA B 1 222 ? 36.62917 35.20136 8.84185 1.000 7.06134 222 ALA B CA 1
ATOM 3427 C C . ALA B 1 222 ? 37.76608 34.95511 7.85534 1.000 8.25468 222 ALA B C 1
ATOM 3428 O O . ALA B 1 222 ? 38.75315 34.29416 8.19784 1.000 5.70170 222 ALA B O 1
ATOM 3430 N N . VAL B 1 223 ? 37.65096 35.51240 6.64498 1.000 7.54295 223 VAL B N 1
ATOM 3431 C CA . VAL B 1 223 ? 38.53380 35.09074 5.56048 1.000 6.55035 223 VAL B CA 1
ATOM 3432 C C . VAL B 1 223 ? 39.95812 35.59161 5.78589 1.000 6.33386 223 VAL B C 1
ATOM 3433 O O . VAL B 1 223 ? 40.92781 34.85534 5.56130 1.000 9.82159 223 VAL B O 1
ATOM 3437 N N . THR B 1 224 ? 40.12020 36.83646 6.24944 1.000 4.57026 224 THR B N 1
ATOM 3438 C CA . THR B 1 224 ? 41.46404 37.36732 6.43631 1.000 5.16603 224 THR B CA 1
ATOM 3439 C C . THR B 1 224 ? 41.83434 37.69528 7.87828 1.000 9.30884 224 THR B C 1
ATOM 3440 O O . THR B 1 224 ? 43.02132 37.91149 8.14573 1.000 6.72745 224 THR B O 1
ATOM 3444 N N . ASP B 1 225 ? 40.88317 37.71572 8.81572 1.000 7.43854 225 ASP B N 1
ATOM 3445 C CA . ASP B 1 225 ? 41.22897 38.05798 10.19295 1.000 7.66515 225 ASP B CA 1
ATOM 3446 C C . ASP B 1 225 ? 40.70059 37.03042 11.18595 1.000 8.56521 225 ASP B C 1
ATOM 3447 O O . ASP B 1 225 ? 41.11902 35.86662 11.14873 1.000 8.81213 225 ASP B O 1
ATOM 3452 N N . GLN B 1 226 ? 39.78067 37.43770 12.06906 1.000 6.44463 226 GLN B N 1
ATOM 3453 C CA . GLN B 1 226 ? 39.49204 36.68137 13.28130 1.000 5.82905 226 GLN B CA 1
ATOM 3454 C C . GLN B 1 226 ? 37.99342 36.50331 13.48893 1.000 9.31657 226 GLN B C 1
ATOM 3455 O O . GLN B 1 226 ? 37.17602 37.27421 12.99240 1.000 7.49109 226 GLN B O 1
ATOM 3461 N N . VAL B 1 227 ? 37.64619 35.46755 14.24778 1.000 6.83243 227 VAL B N 1
ATOM 3462 C CA . VAL B 1 227 ? 36.30798 35.29354 14.80026 1.000 5.54068 227 VAL B CA 1
ATOM 3463 C C . VAL B 1 227 ? 36.43123 35.45011 16.30547 1.000 5.60047 227 VAL B C 1
ATOM 3464 O O . VAL B 1 227 ? 37.24829 34.76615 16.93215 1.000 7.30079 227 VAL B O 1
ATOM 3468 N N . THR B 1 228 ? 35.65015 36.35208 16.88750 1.000 6.39931 228 THR B N 1
ATOM 3469 C CA . THR B 1 228 ? 35.68054 36.53949 18.33075 1.000 6.46800 228 THR B CA 1
ATOM 3470 C C . THR B 1 228 ? 34.30255 36.24825 18.90117 1.000 8.16119 228 THR B C 1
ATOM 3471 O O . THR B 1 228 ? 33.29074 36.62201 18.31031 1.000 7.52187 228 THR B O 1
ATOM 3475 N N . LEU B 1 229 ? 34.28230 35.56866 20.04489 1.000 8.52507 229 LEU B N 1
ATOM 3476 C CA . LEU B 1 229 ? 33.05481 35.23030 20.74358 1.000 7.78609 229 LEU B CA 1
ATOM 3477 C C . LEU B 1 229 ? 33.03115 35.91650 22.09663 1.000 8.26428 229 LEU B C 1
ATOM 3478 O O . LEU B 1 229 ? 34.07458 36.13207 22.72066 1.000 8.30022 229 LEU B O 1
ATOM 3483 N N . ASP B 1 230 ? 31.82464 36.22823 22.56318 1.000 4.59293 230 ASP B N 1
ATOM 3484 C CA . ASP B 1 230 ? 31.61750 36.67554 23.94003 1.000 7.80307 230 ASP B CA 1
ATOM 3485 C C . ASP B 1 230 ? 30.45740 35.86128 24.49902 1.000 11.45456 230 ASP B C 1
ATOM 3486 O O . ASP B 1 230 ? 29.29303 36.23562 24.32158 1.000 8.56057 230 ASP B O 1
ATOM 3491 N N . ALA B 1 231 ? 30.79239 34.74585 25.15094 1.000 8.66259 231 ALA B N 1
ATOM 3492 C CA . ALA B 1 231 ? 29.83553 33.89820 25.85872 1.000 6.53892 231 ALA B CA 1
ATOM 3493 C C . ALA B 1 231 ? 28.65908 33.51482 24.95740 1.000 10.25047 231 ALA B C 1
ATOM 3494 O O . ALA B 1 231 ? 27.49631 33.80059 25.24395 1.000 7.82252 231 ALA B O 1
ATOM 3496 N N . ASN B 1 232 ? 28.97949 32.84540 23.85295 1.000 6.34341 232 ASN B N 1
ATOM 3497 C CA . ASN B 1 232 ? 27.98969 32.50976 22.84159 1.000 5.68993 232 ASN B CA 1
ATOM 3498 C C . ASN B 1 232 ? 27.75159 31.01313 22.74569 1.000 5.08131 232 ASN B C 1
ATOM 3499 O O . ASN B 1 232 ? 28.66626 30.20226 22.91279 1.000 10.72677 232 ASN B O 1
ATOM 3504 N N . ALA B 1 233 ? 26.50939 30.67082 22.43208 1.000 6.46021 233 ALA B N 1
ATOM 3505 C CA . ALA B 1 233 ? 26.14911 29.32190 22.02629 1.000 8.07496 233 ALA B CA 1
ATOM 3506 C C . ALA B 1 233 ? 26.17704 29.28452 20.50575 1.000 10.27253 233 ALA B C 1
ATOM 3507 O O . ALA B 1 233 ? 25.41908 30.00819 19.85388 1.000 10.01607 233 ALA B O 1
ATOM 3509 N N . VAL B 1 234 ? 27.07100 28.47574 19.94574 1.000 8.84252 234 VAL B N 1
ATOM 3510 C CA . VAL B 1 234 ? 27.25756 28.38639 18.50445 1.000 8.80204 234 VAL B CA 1
ATOM 3511 C C . VAL B 1 234 ? 27.00734 26.94282 18.10169 1.000 11.91305 234 VAL B C 1
ATOM 3512 O O . VAL B 1 234 ? 27.66563 26.02597 18.60603 1.000 11.27868 234 VAL B O 1
ATOM 3516 N N . THR B 1 235 ? 26.06253 26.73450 17.19601 1.000 9.41355 235 THR B N 1
ATOM 3517 C CA . THR B 1 235 ? 25.73925 25.39555 16.72726 1.000 11.23405 235 THR B CA 1
ATOM 3518 C C . THR B 1 235 ? 25.88993 25.35694 15.22072 1.000 13.81034 235 THR B C 1
ATOM 3519 O O . THR B 1 235 ? 25.26694 26.16117 14.51707 1.000 10.58247 235 THR B O 1
ATOM 3523 N N . LYS B 1 236 ? 26.70887 24.43111 14.72888 1.000 8.13404 236 LYS B N 1
ATOM 3524 C CA . LYS B 1 236 ? 26.87318 24.31477 13.28789 1.000 11.03991 236 LYS B CA 1
ATOM 3525 C C . LYS B 1 236 ? 25.59586 23.76789 12.67376 1.000 10.37515 236 LYS B C 1
ATOM 3526 O O . LYS B 1 236 ? 25.02516 22.78932 13.16453 1.000 15.92489 236 LYS B O 1
ATOM 3532 N N . ALA B 1 237 ? 25.14635 24.40399 11.59694 1.000 17.28009 237 ALA B N 1
ATOM 3533 C CA . ALA B 1 237 ? 23.98067 23.91179 10.88097 1.000 17.22677 237 ALA B CA 1
ATOM 3534 C C . ALA B 1 237 ? 24.30870 22.59071 10.19251 1.000 22.10524 237 ALA B C 1
ATOM 3535 O O . ALA B 1 237 ? 25.39454 22.41555 9.63400 1.000 29.20005 237 ALA B O 1
ATOM 3537 N N . ASN B 1 238 ? 23.36398 21.65489 10.24404 1.000 25.96364 238 ASN B N 1
ATOM 3538 C CA . ASN B 1 238 ? 23.58321 20.32311 9.69345 1.000 35.36784 238 ASN B CA 1
ATOM 3539 C C . ASN B 1 238 ? 23.87647 20.37951 8.19462 1.000 35.19367 238 ASN B C 1
ATOM 3540 O O . ASN B 1 238 ? 23.56579 21.35253 7.50191 1.000 30.16803 238 ASN B O 1
ATOM 3545 N N . LEU B 1 239 ? 24.48321 19.30883 7.69554 1.000 31.66116 239 LEU B N 1
ATOM 3546 C CA . LEU B 1 239 ? 24.77203 19.18969 6.27142 1.000 39.05107 239 LEU B CA 1
ATOM 3547 C C . LEU 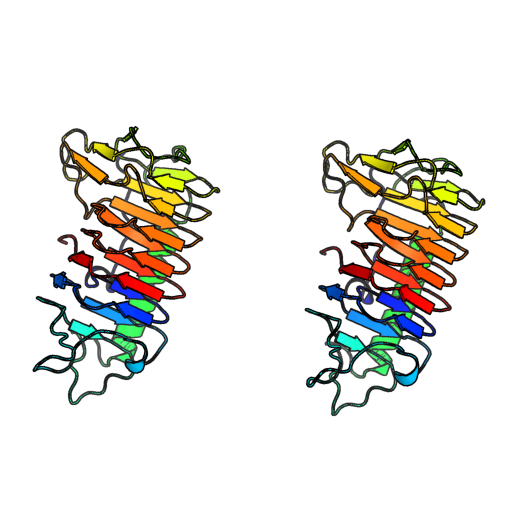B 1 239 ? 23.55111 18.66512 5.51676 1.000 34.05649 239 LEU B C 1
ATOM 3548 O O . LEU B 1 239 ? 23.42155 18.86026 4.30805 1.000 38.76695 239 LEU B O 1
#

Nearest PDB structures (foldseek):
  6bg8-assembly1_A  TM=1.004E+00  e=1.792E-42  Shewanella frigidimarina NCIMB 400
  4nu3-assembly1_A  TM=9.181E-01  e=3.588E-17  Flavobacterium frigoris PS1
  3wp9-assembly1_A  TM=8.943E-01  e=4.040E-16  Colwellia sp. SLW05
  6eio-assembly1_A  TM=9.105E-01  e=5.147E-16  uncultured bacterium
  6a8k-assembly1_A  TM=8.683E-01  e=4.672E-16  Fragilariopsis cylindrus

Solvent-accessible surface area: 19077 Å² total; per-residue (Å²): 193,39,4,79,30,12,124,16,34,35,0,25,67,0,0,0,0,0,5,50,11,0,34,12,67,99,64,11,50,1,45,56,3,14,0,0,0,8,63,62,40,40,93,101,21,50,49,23,62,104,24,146,88,36,7,56,9,104,35,13,76,114,16,56,1,13,0,28,84,9,64,92,115,85,45,104,35,10,131,116,47,105,45,10,89,34,0,5,68,71,0,95,75,16,2,26,95,0,15,96,54,4,29,64,76,91,9,92,78,14,87,50,84,124,2,44,112,45,0,6,113,58,84,25,51,66,5,5,6,70,19,90,50,79,1,40,1,65,72,11,47,0,24,0,23,0,113,57,51,75,96,0,9,0,3,0,5,0,34,12,49,2,46,3,13,86,124,17,0,40,9,68,52,64,81,28,12,61,10,68,20,0,15,0,15,0,42,17,78,0,15,0,0,56,114,4,85,6,12,0,0,0,0,0,111,33,40,0,28,3,123,66,32,0,61,0,47,0,10,0,0,0,21,58,46,48,0,29,5,42,31,0,40,0,48,16,3,72,140,195,41,5,77,32,11,124,15,35,36,0,26,66,0,0,0,0,0,6,51,11,0,36,12,68,103,66,9,50,0,46,49,4,15,0,0,0,8,62,64,40,41,94,101,23,50,49,21,63,101,21,160,87,45,7,64,10,106,35,11,73,113,15,56,2,12,0,28,86,11,66,89,118,81,45,109,34,11,132,120,46,106,46,9,87,34,0,5,66,71,0,96,72,16,2,26,96,0,15,96,52,5,28,66,75,90,10,92,79,15,85,51,85,124,2,44,111,44,0,6,109,61,85,24,52,67,5,5,7,73,19,93,42,84,1,44,0,70,69,10,46,0,24,0,22,0,110,58,52,73,96,0,9,0,3,0,4,0,34,14,47,2,49,3,14,85,122,16,0,44,8,68,52,64,81,30,12,60,9,63,20,0,15,0,17,0,40,17,77,0,17,0,1,54,114,5,82,4,13,0,0,0,0,0,109,33,37,0,30,4,121,64,33,0,58,0,45,0,11,0,0,0,20,58,47,48,0,29,6,42,31,0,44,0,47,17,4,112,150

Radius of gyration: 29.59 Å; Cα contacts (8 Å, |Δi|>4): 1495; chains: 2; bounding box: 67×78×56 Å

Organism: Shewanella frigidimarina (strain NCIMB 400) (NCBI:txid318167)

InterPro domains:
  IPR003343 Bacterial Ig-like domain, group 2 [PF02368] (43-111)
  IPR003343 Bacterial Ig-like domain, group 2 [PF02368] (134-205)
  IPR003343 Bacterial Ig-like domain, group 2 [PF02368] (221-287)
  IPR003343 Bacterial Ig-like domain, group 2 [PF02368] (306-386)
  IPR003343 Bacterial Ig-like domain, group 2 [PF02368] (392-471)
  IPR003343 Bac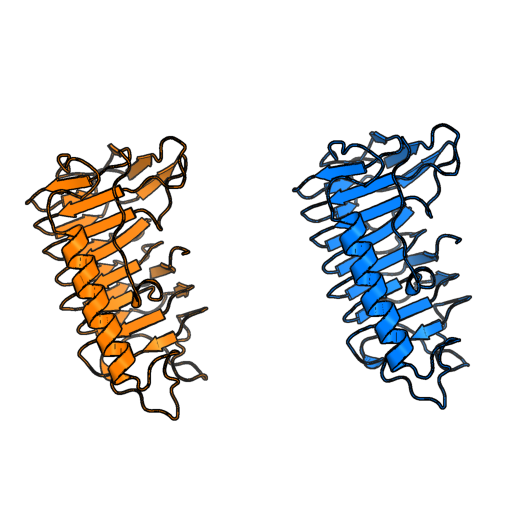terial Ig-like domain, group 2 [PF02368] (478-558)
  IPR003343 Bacterial Ig-like domain, group 2 [SM00635] (41-122)
  IPR003343 Bacterial Ig-like domain, group 2 [SM00635] (132-213)
  IPR003343 Bacterial Ig-like domain, group 2 [SM00635] (218-299)
  IPR003343 Bacterial Ig-like domain, group 2 [SM00635] (304-385)
  IPR003343 Bacterial Ig-like domain, group 2 [SM00635] (390-471)
  IPR003343 Bacterial Ig-like domain, group 2 [SM00635] (476-557)
  IPR003343 Bacterial Ig-like domain, group 2 [SM00635] (562-647)
  IPR008964 Invasin/intimin cell-adhesion fragments [SSF49373] (41-124)
  IPR008964 Invasin/intimin cell-adhesion fragments [SSF49373] (152-208)
  IPR008964 Invasin/intimin cell-adhesion fragments [SSF49373] (305-387)
  IPR008964 Invasin/intimin cell-adhesion fragments [SSF49373] (390-461)
  IPR008964 Invasin/intimin cell-adhesion fragments [SSF49373] (477-558)
  IPR021884 Ice-binding protein [PF11999] (670-889)

B-factor: mean 11.67, std 6.81, range [2.73, 46.44]

Sequence (478 aa):
MNPLAPEELGEVARFAMLASQAITTTSGSAIVDGDLGILDQARSYYAGFTPGVNAGEFDELTTNGLSYAGDDSTPPYVVPVPYASMVAFINQSRTDLGIAYNFLAADPNPNAATQVCPIELGNLTLTRRGVYKTAADVTLQTGTLTLDGEGDPDSVFIFTIGGNLTSGAPGGDIVLINGAQAKNIYWRTAGKTVIGTNTNFSGNVFAWSEVNVRTGANNVTGRLFAVTDQVTLDANAVTKANLMNPLAPELGEVARFAMLASQAITTTSSGSAIVDGDLGILDQARSYYAGFTPGVNAGEFDELTTNGLSYAGDDSSTPPYVVPVPYASMVAFINQSRTDLGIAYNFLAADPNPNAATQVCPIELGNLTLTRRGVYKTAADVTLQTGTLTLDGEGDPDSVFIFTIGGNLTSGAPGGDIVLINGAQAKNIYWRTAGKTVIGTNTNFSGNVFAWSEVNVRTGANNVTGRLFAVTDQVTLDANAVTKANL

Secondary structure (DSSP, 8-state):
-PPPPPP-GGGGGEEEEESSEEEE-TT-EEESSEEEESSS-GGGEES--B-SSTT-BTTEES--EE-TT--TTTS-PPTT-SSHHHHHHHHHHHHHHHHHHHHSSS-TTS-EEEPPSB-TTEEEESEEEEESS-EEE-SSPEEEE-TT-TT--EEEEESS-EEE-SS---EEEETT--GGGEEEEESS-EEE-TT-EEEEEEEESS-EEE-TT-EEEEEEEESSSEEEESS-EEEEPP-/-PPPPPP-GGGGGEEEEESSEEEE-TT-EEESSEEEESSS-GGGEES--B-SSTT-BTTEES--EE-TT--TTTS-PPTT-SSHHHHHHHHHHHHHHHHHHHHSSS-TTS-EEEPPSB-TTEEEESEEEEESS-EEE-SSPEEEE-TT-TT--EEEEESS-EEE-TT---EEEETT--GGGEEEEESS-EEE-TT-EEEEEEEESS-EEEPTT-EEEEEEEESSSEEEESS-EEEEPP-